Protein 5KVN (pdb70)

Sequence (26 aa):
NDKCKELKKRYPNCEVRCDPRYEVHCNDKCKELKKRYPNCEVRCDPRYEVHCNDKCKELKKRYPNCEVRCDPRYEVHCNDKCKELKKRYPNCEVRCDPRYEVHCNDKCKELKKRYPNCEVRCDPRYEVHCNDKCKELKKRYPNCEVRCDPRYEVHCNDKCKELKKRYPNCEVRCDPRYEVHCNDKCKELKKRYPNCEVRCDPRYEVHCNDKCKELKKRYPNCEVRCDPRYEVHCNDKCKELKKRYPNCEVRCDPRYEVHCNDKCKELKKRYPNCEVRCDPRYEVHCNDKCKELKKRYPNCEVRCDPRYEVHCNDKCKELKKRYPNCEVRCDPRYEVHCNDKCKELKKRYPNCEVRCDPRYEVHCNDKCKELKKRYPNCEVRCDPRYEVHCNDKCKELKKRYPNCEVRCDPRYEVHCNDKCKELKKRYPNCEVRCDPRYEVHCNDKCKELKKRYPNCEVRCDPRYEVHCNDKCKELKKRYPNCEVRCDPRYEVHCNDKCKELKKRYPNCEVRCDPRYEVHC

Nearest PDB structures (foldseek):
  3k0l-assembly1_B  TM=4.233E-01  e=7.824E+00  Acinetobacter baylyi ADP1
  6wb0-assembly1_A  TM=4.629E-01  e=8.218E+00  Human immunodeficiency virus 1
  3k0l-assembly1_B  TM=4.165E-01  e=9.761E+00  Acinetobacter baylyi ADP1
  6e5i-assembly1_A  TM=7.800E-01  e=1.773E-02  synthetic construct
  6e5h-assembly1_A  TM=9.120E-01  e=5.608E-03  synthetic construct

Secondary structure (DSSP, 8-state):
-THHHHHHHHSTTSEEEE---EEEE-

Foldseek 3Di:
DDCVVVVCVVCVVWDWDDPVDTDTGD

Structure (mmCIF, N/CA/C/O backbone):
data_5KVN
#
_entry.id   5KVN
#
loop_
_atom_site.group_PDB
_atom_site.id
_atom_site.type_symbol
_atom_site.label_atom_id
_atom_site.label_alt_id
_atom_site.label_comp_id
_atom_site.label_asym_id
_atom_site.label_entity_id
_atom_site.label_seq_id
_atom_site.pdbx_PDB_ins_code
_atom_site.Cartn_x
_atom_site.Cartn_y
_atom_site.Cartn_z
_atom_site.occupancy
_atom_site.B_iso_or_equiv
_atom_site.auth_seq_id
_atom_site.auth_comp_id
_atom_site.auth_asym_id
_atom_site.auth_atom_id
_atom_site.pdbx_PDB_model_num
ATOM 1 N N . ASN A 1 1 ? -1.286 9.909 2.457 1.00 0.00 1 ASN A N 1
ATOM 2 C CA . ASN A 1 1 ? -1.963 9.940 1.173 1.00 0.00 1 ASN A CA 1
ATOM 3 C C . ASN A 1 1 ? -2.938 8.788 1.118 1.00 0.00 1 ASN A C 1
ATOM 4 O O . ASN A 1 1 ? -2.792 7.812 1.863 1.00 0.00 1 ASN A O 1
ATOM 17 N N . ASP A 1 2 ? -3.903 8.861 0.218 1.00 0.00 2 ASP A N 1
ATOM 18 C CA . ASP A 1 2 ? -4.934 7.813 0.074 1.00 0.00 2 ASP A CA 1
ATOM 19 C C . ASP A 1 2 ? -4.411 6.609 -0.710 1.00 0.00 2 ASP A C 1
ATOM 20 O O . ASP A 1 2 ? -5.108 5.613 -0.903 1.00 0.00 2 ASP A O 1
ATOM 29 N N . LYS A 1 3 ? -3.157 6.690 -1.097 1.00 0.00 3 LYS A N 1
ATOM 30 C CA . LYS A 1 3 ? -2.512 5.643 -1.875 1.00 0.00 3 LYS A CA 1
ATOM 31 C C . LYS A 1 3 ? -2.367 4.334 -1.107 1.00 0.00 3 LYS A C 1
ATOM 32 O O . LYS A 1 3 ? -2.380 3.288 -1.711 1.00 0.00 3 LYS A O 1
ATOM 51 N N . CYS A 1 4 ? -2.244 4.389 0.211 1.00 0.00 4 CYS A N 1
ATOM 52 C CA . CYS A 1 4 ? -2.054 3.157 0.997 1.00 0.00 4 CYS A CA 1
ATOM 53 C C . CYS A 1 4 ? -3.284 2.246 0.862 1.00 0.00 4 CYS A C 1
ATOM 54 O O . CYS A 1 4 ? -3.167 1.023 0.588 1.00 0.00 4 CYS A O 1
ATOM 61 N N . LYS A 1 5 ? -4.457 2.849 0.966 1.00 0.00 5 LYS A N 1
ATOM 62 C CA . LYS A 1 5 ? -5.702 2.114 0.879 1.00 0.00 5 LYS A CA 1
ATOM 63 C C . LYS A 1 5 ? -6.012 1.696 -0.547 1.00 0.00 5 LYS A C 1
ATOM 64 O O . LYS A 1 5 ? -6.746 0.737 -0.777 1.00 0.00 5 LYS A O 1
ATOM 83 N N . GLU A 1 6 ? -5.448 2.399 -1.497 1.00 0.00 6 GLU A N 1
ATOM 84 C CA . GLU A 1 6 ? -5.566 2.010 -2.875 1.00 0.00 6 GLU A CA 1
ATOM 85 C C . GLU A 1 6 ? -4.620 0.862 -3.192 1.00 0.00 6 GLU A C 1
ATOM 86 O O . GLU A 1 6 ? -5.053 -0.198 -3.620 1.00 0.00 6 GLU A O 1
ATOM 98 N N . LEU A 1 7 ? -3.341 1.057 -2.913 1.00 0.00 7 LEU A N 1
ATOM 99 C CA . LEU A 1 7 ? -2.296 0.092 -3.259 1.00 0.00 7 LEU A CA 1
ATOM 100 C C . LEU A 1 7 ? -2.506 -1.262 -2.602 1.00 0.00 7 LEU A C 1
ATOM 101 O O . LEU A 1 7 ? -2.355 -2.275 -3.257 1.00 0.00 7 LEU A O 1
ATOM 117 N N . LYS A 1 8 ? -2.903 -1.292 -1.332 1.00 0.00 8 LYS A N 1
ATOM 118 C CA . LYS A 1 8 ? -3.067 -2.585 -0.641 1.00 0.00 8 LYS A CA 1
ATOM 119 C C . LYS A 1 8 ? -4.324 -3.332 -1.147 1.00 0.00 8 LYS A C 1
ATOM 120 O O . LYS A 1 8 ? -4.516 -4.519 -0.894 1.00 0.00 8 LYS A O 1
ATOM 139 N N . LYS A 1 9 ? -5.161 -2.623 -1.851 1.00 0.00 9 LYS A N 1
ATOM 140 C CA . LYS A 1 9 ? -6.358 -3.185 -2.434 1.00 0.00 9 LYS A CA 1
ATOM 141 C C . LYS A 1 9 ? -6.047 -3.647 -3.866 1.00 0.00 9 LYS A C 1
ATOM 142 O O . LYS A 1 9 ? -6.593 -4.630 -4.361 1.00 0.00 9 LYS A O 1
ATOM 161 N N . ARG A 1 10 ? -5.145 -2.929 -4.505 1.00 0.00 10 ARG A N 1
ATOM 162 C CA . ARG A 1 10 ? -4.683 -3.247 -5.853 1.00 0.00 10 ARG A CA 1
ATOM 163 C C . ARG A 1 10 ? -3.767 -4.455 -5.803 1.00 0.00 10 ARG A C 1
ATOM 164 O O . ARG A 1 10 ? -3.793 -5.323 -6.687 1.00 0.00 10 ARG A O 1
ATOM 185 N N . TYR A 1 11 ? -2.967 -4.502 -4.770 1.00 0.00 11 TYR A N 1
ATOM 186 C CA . TYR A 1 11 ? -2.067 -5.599 -4.520 1.00 0.00 11 TYR A CA 1
ATOM 187 C C . TYR A 1 11 ? -2.473 -6.222 -3.176 1.00 0.00 11 TYR A C 1
ATOM 188 O O . TYR A 1 11 ? -1.830 -5.977 -2.150 1.00 0.00 11 TYR A O 1
ATOM 206 N N . PRO A 1 12 ? -3.569 -7.007 -3.150 1.00 0.00 12 PRO A N 1
ATOM 207 C CA . PRO A 1 12 ? -4.152 -7.502 -1.902 1.00 0.00 12 PRO A CA 1
ATOM 208 C C . PRO A 1 12 ? -3.355 -8.614 -1.221 1.00 0.00 12 PRO A C 1
ATOM 209 O O . PRO A 1 12 ? -3.565 -8.907 -0.044 1.00 0.00 12 PRO A O 1
ATOM 220 N N . ASN A 1 13 ? -2.468 -9.250 -1.941 1.00 0.00 13 ASN A N 1
ATOM 221 C CA . ASN A 1 13 ? -1.659 -10.304 -1.340 1.00 0.00 13 ASN A CA 1
ATOM 222 C C . ASN A 1 13 ? -0.249 -9.820 -1.143 1.00 0.00 13 ASN A C 1
ATOM 223 O O . ASN A 1 13 ? 0.621 -10.546 -0.650 1.00 0.00 13 ASN A O 1
ATOM 234 N N . CYS A 1 14 ? -0.029 -8.589 -1.497 1.00 0.00 14 CYS A N 1
ATOM 235 C CA . CYS A 1 14 ? 1.266 -7.982 -1.383 1.00 0.00 14 CYS A CA 1
ATOM 236 C C . CYS A 1 14 ? 1.358 -7.195 -0.098 1.00 0.00 14 CYS A C 1
ATOM 237 O O . CYS A 1 14 ? 0.341 -6.926 0.555 1.00 0.00 14 CYS A O 1
ATOM 244 N N . GLU A 1 15 ? 2.552 -6.828 0.264 1.00 0.00 15 GLU A N 1
ATOM 245 C CA . GLU A 1 15 ? 2.766 -6.056 1.447 1.00 0.00 15 GLU A CA 1
ATOM 246 C C . GLU A 1 15 ? 3.126 -4.649 1.072 1.00 0.00 15 GLU A C 1
ATOM 247 O O . GLU A 1 15 ? 4.222 -4.391 0.561 1.00 0.00 15 GLU A O 1
ATOM 259 N N . VAL A 1 16 ? 2.202 -3.757 1.264 1.00 0.00 16 VAL A N 1
ATOM 260 C CA . VAL A 1 16 ? 2.435 -2.368 0.999 1.00 0.00 16 VAL A CA 1
ATOM 261 C C . VAL A 1 16 ? 2.893 -1.719 2.285 1.00 0.00 16 VAL A C 1
ATOM 262 O O . VAL A 1 16 ? 2.113 -1.587 3.237 1.00 0.00 16 VAL A O 1
ATOM 275 N N . ARG A 1 17 ? 4.150 -1.395 2.349 1.00 0.00 17 ARG A N 1
ATOM 276 C CA . ARG A 1 17 ? 4.680 -0.721 3.495 1.00 0.00 17 ARG A CA 1
ATOM 277 C C . ARG A 1 17 ? 4.375 0.743 3.372 1.00 0.00 17 ARG A C 1
ATOM 278 O O . ARG A 1 17 ? 4.919 1.432 2.499 1.00 0.00 17 ARG A O 1
ATOM 299 N N . CYS A 1 18 ? 3.461 1.188 4.180 1.00 0.00 18 CYS A N 1
ATOM 300 C CA . CYS A 1 18 ? 3.028 2.553 4.173 1.00 0.00 18 CYS A CA 1
ATOM 301 C C . CYS A 1 18 ? 3.718 3.317 5.281 1.00 0.00 18 CYS A C 1
ATOM 302 O O . CYS A 1 18 ? 3.508 3.039 6.467 1.00 0.00 18 CYS A O 1
ATOM 309 N N . ASP A 1 19 ? 4.558 4.230 4.903 1.00 0.00 19 ASP A N 1
ATOM 310 C CA . ASP A 1 19 ? 5.247 5.088 5.839 1.00 0.00 19 ASP A CA 1
ATOM 311 C C . ASP A 1 19 ? 5.040 6.528 5.426 1.00 0.00 19 ASP A C 1
ATOM 312 O O . ASP A 1 19 ? 5.763 7.042 4.587 1.00 0.00 19 ASP A O 1
ATOM 335 N N . PRO A 1 21 ? 3.943 9.339 3.273 1.00 0.00 21 PRO A N 1
ATOM 336 C CA . PRO A 1 21 ? 3.706 9.364 1.850 1.00 0.00 21 PRO A CA 1
ATOM 337 C C . PRO A 1 21 ? 4.573 8.323 1.119 1.00 0.00 21 PRO A C 1
ATOM 338 O O . PRO A 1 21 ? 4.565 8.250 -0.117 1.00 0.00 21 PRO A O 1
ATOM 349 N N . ARG A 1 22 ? 5.320 7.535 1.880 1.00 0.00 22 ARG A N 1
ATOM 350 C CA . ARG A 1 22 ? 6.187 6.512 1.308 1.00 0.00 22 ARG A CA 1
ATOM 351 C C . ARG A 1 22 ? 5.449 5.194 1.235 1.00 0.00 22 ARG A C 1
ATOM 352 O O . ARG A 1 22 ? 5.016 4.663 2.257 1.00 0.00 22 ARG A O 1
ATOM 373 N N . TYR A 1 23 ? 5.294 4.677 0.041 1.00 0.00 23 TYR A N 1
ATOM 374 C CA . TYR A 1 23 ? 4.582 3.439 -0.157 1.00 0.00 23 TYR A CA 1
ATOM 375 C C . TYR A 1 23 ? 5.432 2.496 -0.962 1.00 0.00 23 TYR A C 1
ATOM 376 O O . TYR A 1 23 ? 5.691 2.727 -2.144 1.00 0.00 23 TYR A O 1
ATOM 394 N N . GLU A 1 24 ? 5.899 1.472 -0.318 1.00 0.00 24 GLU A N 1
ATOM 395 C CA . GLU A 1 24 ? 6.740 0.489 -0.955 1.00 0.00 24 GLU A CA 1
ATOM 396 C C . GLU A 1 24 ? 6.030 -0.857 -0.936 1.00 0.00 24 GLU A C 1
ATOM 397 O O . GLU A 1 24 ? 5.825 -1.445 0.133 1.00 0.00 24 GLU A O 1
ATOM 409 N N . VAL A 1 25 ? 5.623 -1.326 -2.088 1.00 0.00 25 VAL A N 1
ATOM 410 C CA . VAL A 1 25 ? 4.887 -2.571 -2.172 1.00 0.00 25 VAL A CA 1
ATOM 411 C C . VAL A 1 25 ? 5.796 -3.748 -2.533 1.00 0.00 25 VAL A C 1
ATOM 412 O O . VAL A 1 25 ? 6.617 -3.665 -3.452 1.00 0.00 25 VAL A O 1
ATOM 425 N N . HIS A 1 26 ? 5.694 -4.803 -1.765 1.00 0.00 26 HIS A N 1
ATOM 426 C CA . HIS A 1 26 ? 6.426 -6.025 -2.019 1.00 0.00 26 HIS A CA 1
ATOM 427 C C . HIS A 1 26 ? 5.471 -7.088 -2.503 1.00 0.00 26 HIS A C 1
ATOM 428 O O . HIS A 1 26 ? 4.491 -7.402 -1.814 1.00 0.00 26 HIS A O 1
ATOM 442 N N . CYS A 1 27 ? 5.734 -7.618 -3.662 1.00 0.00 27 CYS A N 1
ATOM 443 C CA . CYS A 1 27 ? 4.910 -8.648 -4.252 1.00 0.00 27 CYS A CA 1
ATOM 444 C C . CYS A 1 27 ? 5.747 -9.864 -4.574 1.00 0.00 27 CYS A C 1
ATOM 445 O O . CYS A 1 27 ? 6.519 -9.834 -5.552 1.00 0.00 27 CYS A O 1
ATOM 453 N N . ASN A 1 1 ? -7.499 10.566 -2.324 1.00 0.00 1 ASN A N 2
ATOM 454 C CA . ASN A 1 1 ? -7.564 10.759 -0.868 1.00 0.00 1 ASN A CA 2
ATOM 455 C C . ASN A 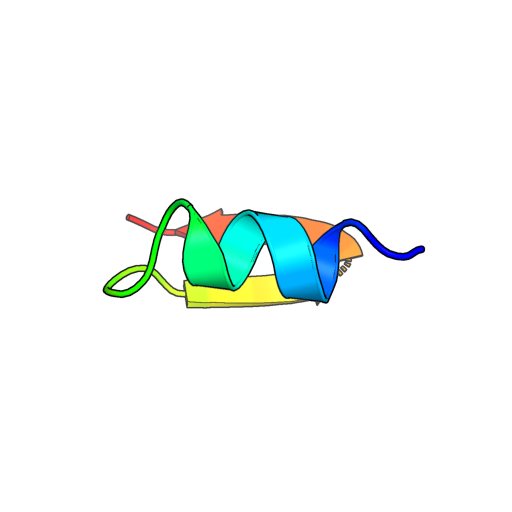1 1 ? -6.403 10.088 -0.162 1.00 0.00 1 ASN A C 2
ATOM 456 O O . ASN A 1 1 ? -5.593 10.751 0.487 1.00 0.00 1 ASN A O 2
ATOM 469 N N . ASP A 1 2 ? -6.301 8.785 -0.297 1.00 0.00 2 ASP A N 2
ATOM 470 C CA . ASP A 1 2 ? -5.281 8.035 0.400 1.00 0.00 2 ASP A CA 2
ATOM 471 C C . ASP A 1 2 ? -4.538 7.178 -0.607 1.00 0.00 2 ASP A C 2
ATOM 472 O O . ASP A 1 2 ? -5.142 6.622 -1.530 1.00 0.00 2 ASP A O 2
ATOM 481 N N . LYS A 1 3 ? -3.247 7.107 -0.463 1.00 0.00 3 LYS A N 2
ATOM 482 C CA . LYS A 1 3 ? -2.412 6.344 -1.370 1.00 0.0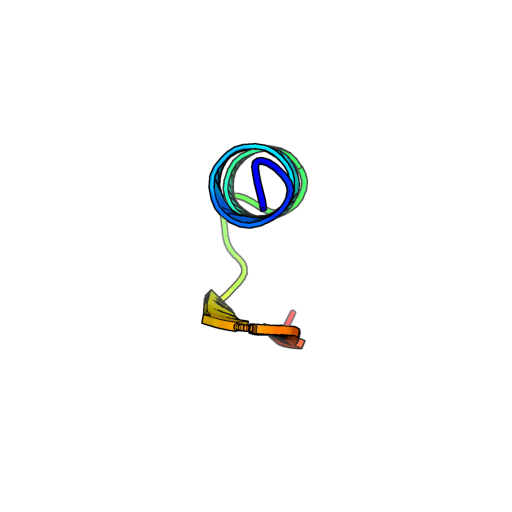0 3 LYS A CA 2
ATOM 483 C C . LYS A 1 3 ? -2.198 4.939 -0.837 1.00 0.00 3 LYS A C 2
ATOM 484 O O . LYS A 1 3 ? -2.135 3.980 -1.600 1.00 0.00 3 LYS A O 2
ATOM 503 N N . CYS A 1 4 ? -2.171 4.817 0.467 1.00 0.00 4 CYS A N 2
ATOM 504 C CA . CYS A 1 4 ? -1.891 3.560 1.116 1.00 0.00 4 CYS A CA 2
ATOM 505 C C . CYS A 1 4 ? -3.058 2.613 0.950 1.00 0.00 4 CYS A C 2
ATOM 506 O O . CYS A 1 4 ? -2.879 1.479 0.538 1.00 0.00 4 CYS A O 2
ATOM 513 N N . LYS A 1 5 ? -4.264 3.098 1.219 1.00 0.00 5 LYS A N 2
ATOM 514 C CA . LYS A 1 5 ? -5.469 2.282 1.109 1.00 0.00 5 LYS A CA 2
ATOM 515 C C . LYS A 1 5 ? -5.713 1.853 -0.318 1.00 0.00 5 LYS A C 2
ATOM 516 O O . LYS A 1 5 ? -6.235 0.758 -0.563 1.00 0.00 5 LYS A O 2
ATOM 535 N N . GLU A 1 6 ? -5.294 2.685 -1.254 1.00 0.00 6 GLU A N 2
ATOM 536 C CA . GLU A 1 6 ? -5.427 2.369 -2.640 1.00 0.00 6 GLU A CA 2
ATOM 537 C C . GLU A 1 6 ? -4.477 1.237 -2.982 1.00 0.00 6 GLU A C 2
ATOM 538 O O . GLU A 1 6 ? -4.887 0.213 -3.510 1.00 0.00 6 GLU A O 2
ATOM 550 N N . LEU A 1 7 ? -3.209 1.409 -2.631 1.00 0.00 7 LEU A N 2
ATOM 551 C CA . LEU A 1 7 ? -2.189 0.401 -2.910 1.00 0.00 7 LEU A CA 2
ATOM 552 C C . LEU A 1 7 ? -2.491 -0.895 -2.170 1.00 0.00 7 LEU A C 2
ATOM 553 O O . LEU A 1 7 ? -2.259 -1.976 -2.686 1.00 0.00 7 LEU A O 2
ATOM 569 N N . LYS A 1 8 ? -3.054 -0.764 -0.986 1.00 0.00 8 LYS A N 2
ATOM 570 C CA . LYS A 1 8 ? -3.418 -1.894 -0.141 1.00 0.00 8 LYS A CA 2
ATOM 571 C C . LYS A 1 8 ? -4.525 -2.710 -0.815 1.00 0.00 8 LYS A C 2
ATOM 572 O O . LYS A 1 8 ? -4.618 -3.929 -0.638 1.00 0.00 8 LYS A O 2
ATOM 591 N N . LYS A 1 9 ? -5.375 -2.025 -1.569 1.00 0.00 9 LYS A N 2
ATOM 592 C CA . LYS A 1 9 ? -6.466 -2.668 -2.282 1.00 0.00 9 LYS A CA 2
ATOM 593 C C . LYS A 1 9 ? -5.962 -3.232 -3.599 1.00 0.00 9 LYS A C 2
ATOM 594 O O . LYS A 1 9 ? -6.318 -4.348 -3.994 1.00 0.00 9 LYS A O 2
ATOM 613 N N . ARG A 1 10 ? -5.141 -2.443 -4.267 1.00 0.00 10 ARG A N 2
ATOM 614 C CA . ARG A 1 10 ? -4.527 -2.810 -5.533 1.00 0.00 10 ARG A CA 2
ATOM 615 C C . ARG A 1 10 ? -3.660 -4.045 -5.400 1.00 0.00 10 ARG A C 2
ATOM 616 O O . ARG A 1 10 ? -3.641 -4.900 -6.285 1.00 0.00 10 ARG A O 2
ATOM 637 N N . TYR A 1 11 ? -2.950 -4.143 -4.302 1.00 0.00 11 TYR A N 2
ATOM 638 C CA . TYR A 1 11 ? -2.044 -5.246 -4.089 1.00 0.00 11 TYR A CA 2
ATOM 639 C C . TYR A 1 11 ? -2.394 -5.998 -2.787 1.00 0.00 11 TYR A C 2
ATOM 640 O O . TYR A 1 11 ? -1.850 -5.695 -1.726 1.00 0.00 11 TYR A O 2
ATOM 658 N N . PRO A 1 12 ? -3.364 -6.936 -2.830 1.00 0.00 12 PRO A N 2
ATOM 659 C CA . PRO A 1 12 ? -3.756 -7.721 -1.661 1.00 0.00 12 PRO A CA 2
ATOM 660 C C . PRO A 1 12 ? -2.825 -8.918 -1.417 1.00 0.00 12 PRO A C 2
ATOM 661 O O . PRO A 1 12 ? -2.647 -9.375 -0.274 1.00 0.00 12 PRO A O 2
ATOM 672 N N . ASN A 1 13 ? -2.200 -9.387 -2.483 1.00 0.00 13 ASN A N 2
ATOM 673 C CA . ASN A 1 13 ? -1.348 -10.582 -2.438 1.00 0.00 13 ASN A CA 2
ATOM 674 C C . ASN A 1 13 ? 0.092 -10.189 -2.237 1.00 0.00 13 ASN A C 2
ATOM 675 O O . ASN A 1 13 ? 1.007 -11.013 -2.323 1.00 0.00 13 ASN A O 2
ATOM 686 N N . CYS A 1 14 ? 0.287 -8.945 -1.970 1.00 0.00 14 CYS A N 2
ATOM 687 C CA . CYS A 1 14 ? 1.584 -8.398 -1.765 1.00 0.00 14 CYS A CA 2
ATOM 688 C C . CYS A 1 14 ? 1.511 -7.530 -0.533 1.00 0.00 14 CYS A C 2
ATOM 689 O O . CYS A 1 14 ? 0.406 -7.227 -0.055 1.00 0.00 14 CYS A O 2
ATOM 696 N N . GLU A 1 15 ? 2.630 -7.143 0.001 1.00 0.00 15 GLU A N 2
ATOM 697 C CA . GLU A 1 15 ? 2.622 -6.281 1.138 1.00 0.00 15 GLU A CA 2
ATOM 698 C C . GLU A 1 15 ? 3.123 -4.919 0.758 1.00 0.00 15 GLU A C 2
ATOM 699 O O . GLU A 1 15 ? 4.267 -4.766 0.317 1.00 0.00 15 GLU A O 2
ATOM 711 N N . VAL A 1 16 ? 2.273 -3.950 0.887 1.00 0.00 16 VAL A N 2
ATOM 712 C CA . VAL A 1 16 ? 2.657 -2.599 0.663 1.00 0.00 16 VAL A CA 2
ATOM 713 C C . VAL A 1 16 ? 2.953 -1.948 1.995 1.00 0.00 16 VAL A C 2
ATOM 714 O O . VAL A 1 16 ? 2.106 -1.900 2.896 1.00 0.00 16 VAL A O 2
ATOM 727 N N . ARG A 1 17 ? 4.162 -1.531 2.136 1.00 0.00 17 ARG A N 2
ATOM 728 C CA . ARG A 1 17 ? 4.617 -0.928 3.340 1.00 0.00 17 ARG A CA 2
ATOM 729 C C . ARG A 1 17 ? 4.352 0.536 3.249 1.00 0.00 17 ARG A C 2
ATOM 730 O O . ARG A 1 17 ? 4.875 1.207 2.344 1.00 0.00 17 ARG A O 2
ATOM 751 N N . CYS A 1 18 ? 3.521 1.016 4.121 1.00 0.00 18 CYS A N 2
ATOM 752 C CA . CYS A 1 18 ? 3.197 2.405 4.170 1.00 0.00 18 CYS A CA 2
ATOM 753 C C . CYS A 1 18 ? 3.883 3.024 5.366 1.00 0.00 18 CYS A C 2
ATOM 754 O O . CYS A 1 18 ? 3.529 2.737 6.515 1.00 0.00 18 CYS A O 2
ATOM 761 N N . ASP A 1 19 ? 4.869 3.829 5.114 1.00 0.00 19 ASP A N 2
ATOM 762 C CA . ASP A 1 19 ? 5.578 4.535 6.156 1.00 0.00 19 ASP A CA 2
ATOM 763 C C . ASP A 1 19 ? 5.742 5.965 5.742 1.00 0.00 19 ASP A C 2
ATOM 764 O O . ASP A 1 19 ? 6.508 6.267 4.830 1.00 0.00 19 ASP A O 2
ATOM 787 N N . PRO A 1 21 ? 5.367 9.166 3.777 1.00 0.00 21 PRO A N 2
ATOM 788 C CA . PRO A 1 21 ? 5.073 9.358 2.375 1.00 0.00 21 PRO A CA 2
ATOM 789 C C . PRO A 1 21 ? 5.648 8.219 1.527 1.00 0.00 21 PRO A C 2
ATOM 790 O O . PRO A 1 21 ? 5.584 8.252 0.285 1.00 0.00 21 PRO A O 2
ATOM 801 N N . ARG A 1 22 ? 6.208 7.217 2.184 1.00 0.00 22 ARG A N 2
ATOM 802 C CA . ARG A 1 22 ? 6.818 6.118 1.475 1.00 0.00 22 ARG A CA 2
ATOM 803 C C . ARG A 1 22 ? 5.900 4.916 1.440 1.00 0.00 22 ARG A C 2
ATOM 804 O O . ARG A 1 22 ? 5.343 4.517 2.462 1.00 0.00 22 ARG A O 2
ATOM 825 N N . TYR A 1 23 ? 5.720 4.368 0.263 1.00 0.00 23 TYR A N 2
ATOM 826 C CA . TYR A 1 23 ? 4.921 3.192 0.083 1.00 0.00 23 TYR A CA 2
ATOM 827 C C . TYR A 1 23 ? 5.660 2.266 -0.861 1.00 0.00 23 TYR A C 2
ATOM 828 O O . TYR A 1 23 ? 5.914 2.641 -2.014 1.00 0.00 23 TYR A O 2
ATOM 846 N N . GLU A 1 24 ? 6.055 1.107 -0.397 1.00 0.00 24 GLU A N 2
ATOM 847 C CA . GLU A 1 24 ? 6.646 0.135 -1.311 1.00 0.00 24 GLU A CA 2
ATOM 848 C C . GLU A 1 24 ? 5.951 -1.200 -1.203 1.00 0.00 24 GLU A C 2
ATOM 849 O O . GLU A 1 24 ? 5.712 -1.693 -0.104 1.00 0.00 24 GLU A O 2
ATOM 861 N N . VAL A 1 25 ? 5.599 -1.770 -2.326 1.00 0.00 25 VAL A N 2
ATOM 862 C CA . VAL A 1 25 ? 4.894 -3.018 -2.331 1.00 0.00 25 VAL A CA 2
ATOM 863 C C . VAL A 1 25 ? 5.807 -4.177 -2.729 1.00 0.00 25 VAL A C 2
ATOM 864 O O . VAL A 1 25 ? 6.448 -4.166 -3.788 1.00 0.00 25 VAL A O 2
ATOM 877 N N . HIS A 1 26 ? 5.900 -5.139 -1.856 1.00 0.00 26 HIS A N 2
ATOM 878 C CA . HIS A 1 26 ? 6.707 -6.316 -2.067 1.00 0.00 26 HIS A CA 2
ATOM 879 C C . HIS A 1 26 ? 5.785 -7.505 -2.270 1.00 0.00 26 HIS A C 2
ATOM 880 O O . HIS A 1 26 ? 4.903 -7.759 -1.441 1.00 0.00 26 HIS A O 2
ATOM 894 N N . CYS A 1 27 ? 5.949 -8.195 -3.361 1.00 0.00 27 CYS A N 2
ATOM 895 C CA . CYS A 1 27 ? 5.118 -9.340 -3.668 1.00 0.00 27 CYS A CA 2
ATOM 896 C C . CYS A 1 27 ? 5.867 -10.635 -3.398 1.00 0.00 27 CYS A C 2
ATOM 897 O O . CYS A 1 27 ? 6.421 -11.229 -4.346 1.00 0.00 27 CYS A O 2
ATOM 905 N N . ASN A 1 1 ? -1.497 9.860 1.517 1.00 0.00 1 ASN A N 3
ATOM 906 C CA . ASN A 1 1 ? -1.991 9.245 2.758 1.00 0.00 1 ASN A CA 3
ATOM 907 C C . ASN A 1 1 ? -2.829 8.011 2.459 1.00 0.00 1 ASN A C 3
ATOM 908 O O . ASN A 1 1 ? -2.374 6.882 2.635 1.00 0.00 1 ASN A O 3
ATOM 921 N N . ASP A 1 2 ? -4.026 8.220 1.913 1.00 0.00 2 ASP A N 3
ATOM 922 C CA . ASP A 1 2 ? -4.981 7.120 1.639 1.00 0.00 2 ASP A CA 3
ATOM 923 C C . ASP A 1 2 ? -4.568 6.247 0.479 1.00 0.00 2 ASP A C 3
ATOM 924 O O . ASP A 1 2 ? -5.183 5.217 0.222 1.00 0.00 2 ASP A O 3
ATOM 933 N N . LYS A 1 3 ? -3.509 6.631 -0.185 1.00 0.00 3 LYS A N 3
ATOM 934 C CA . LYS A 1 3 ? -2.970 5.865 -1.311 1.00 0.00 3 LYS A CA 3
ATOM 935 C C . LYS A 1 3 ? -2.534 4.489 -0.865 1.00 0.00 3 LYS A C 3
ATOM 936 O O . LYS A 1 3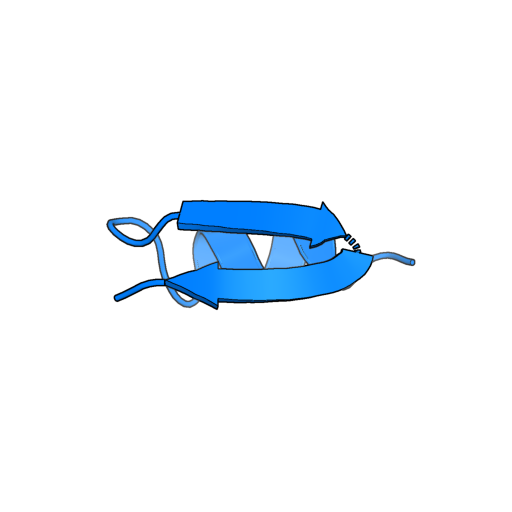 ? -2.583 3.542 -1.633 1.00 0.00 3 LYS A O 3
ATOM 955 N N . CYS A 1 4 ? -2.160 4.383 0.395 1.00 0.00 4 CYS A N 3
ATOM 956 C CA . CYS A 1 4 ? -1.754 3.121 0.986 1.00 0.00 4 CYS A CA 3
ATOM 957 C C . CYS A 1 4 ? -2.905 2.116 0.906 1.00 0.00 4 CYS A C 3
ATOM 958 O O . CYS A 1 4 ? -2.715 0.923 0.633 1.00 0.00 4 CYS A O 3
ATOM 965 N N . LYS A 1 5 ? -4.106 2.630 1.069 1.00 0.00 5 LYS A N 3
ATOM 966 C CA . LYS A 1 5 ? -5.299 1.826 1.102 1.00 0.00 5 LYS A CA 3
ATOM 967 C C . LYS A 1 5 ? -5.714 1.479 -0.321 1.00 0.00 5 LYS A C 3
ATOM 968 O O . LYS A 1 5 ? -6.333 0.446 -0.566 1.00 0.00 5 LYS A O 3
ATOM 987 N N . GLU A 1 6 ? -5.367 2.354 -1.256 1.00 0.00 6 GLU A N 3
ATOM 988 C CA . GLU A 1 6 ? -5.623 2.103 -2.662 1.00 0.00 6 GLU A CA 3
ATOM 989 C C . GLU A 1 6 ? -4.697 1.001 -3.131 1.00 0.00 6 GLU A C 3
ATOM 990 O O . GLU A 1 6 ? -5.130 -0.019 -3.660 1.00 0.00 6 GLU A O 3
ATOM 1002 N N . LEU A 1 7 ? -3.416 1.199 -2.871 1.00 0.00 7 LEU A N 3
ATOM 1003 C CA . LEU A 1 7 ? -2.374 0.291 -3.311 1.00 0.00 7 LEU A CA 3
ATOM 1004 C C . LEU A 1 7 ? -2.505 -1.087 -2.679 1.00 0.00 7 LEU A C 3
ATOM 1005 O O . LEU A 1 7 ? -2.210 -2.083 -3.325 1.00 0.00 7 LEU A O 3
ATOM 1021 N N . LYS A 1 8 ? -2.960 -1.152 -1.430 1.00 0.00 8 LYS A N 3
ATOM 1022 C CA . LYS A 1 8 ? -3.137 -2.445 -0.765 1.00 0.00 8 LYS A CA 3
ATOM 1023 C C . LYS A 1 8 ? -4.203 -3.287 -1.477 1.00 0.00 8 LYS A C 3
ATOM 1024 O O . LYS A 1 8 ? -4.113 -4.510 -1.518 1.00 0.00 8 LYS A O 3
ATOM 1043 N N . LYS A 1 9 ? -5.194 -2.622 -2.038 1.00 0.00 9 LYS A N 3
ATOM 1044 C CA . LYS A 1 9 ? -6.244 -3.303 -2.762 1.00 0.00 9 LYS A CA 3
ATOM 1045 C C . LYS A 1 9 ? -5.774 -3.629 -4.173 1.00 0.00 9 LYS A C 3
ATOM 1046 O O . LYS A 1 9 ? -6.116 -4.677 -4.722 1.00 0.00 9 LYS A O 3
ATOM 1065 N N . ARG A 1 10 ? -4.988 -2.723 -4.754 1.00 0.00 10 ARG A N 3
ATOM 1066 C CA . ARG A 1 10 ? -4.452 -2.913 -6.101 1.00 0.00 10 ARG A CA 3
ATOM 1067 C C . ARG A 1 10 ? -3.497 -4.093 -6.130 1.00 0.00 10 ARG A C 3
ATOM 1068 O O . ARG A 1 10 ? -3.418 -4.818 -7.124 1.00 0.00 10 ARG A O 3
ATOM 1089 N N . TYR A 1 11 ? -2.771 -4.270 -5.051 1.00 0.00 11 TYR A N 3
ATOM 1090 C CA . TYR A 1 11 ? -1.870 -5.395 -4.886 1.00 0.00 11 TYR A CA 3
ATOM 1091 C C . TYR A 1 11 ? -2.372 -6.217 -3.694 1.00 0.00 11 TYR A C 3
ATOM 1092 O O . TYR A 1 11 ? -1.800 -6.152 -2.598 1.00 0.00 11 TYR A O 3
ATOM 1110 N N . PRO A 1 12 ? -3.469 -6.991 -3.880 1.00 0.00 12 PRO A N 3
ATOM 1111 C CA . PRO A 1 12 ? -4.159 -7.666 -2.780 1.00 0.00 12 PRO A CA 3
ATOM 1112 C C . PRO A 1 12 ? -3.323 -8.726 -2.075 1.00 0.00 12 PRO A C 3
ATOM 1113 O O . PRO A 1 12 ? -3.465 -8.936 -0.872 1.00 0.00 12 PRO A O 3
ATOM 1124 N N . ASN A 1 13 ? -2.427 -9.361 -2.798 1.00 0.00 13 ASN A N 3
ATOM 1125 C CA . ASN A 1 13 ? -1.626 -10.441 -2.222 1.00 0.00 13 ASN A CA 3
ATOM 1126 C C . ASN A 1 13 ? -0.268 -9.935 -1.814 1.00 0.00 13 ASN A C 3
ATOM 1127 O O . ASN A 1 13 ? 0.625 -10.709 -1.448 1.00 0.00 13 ASN A O 3
ATOM 1138 N N . CYS A 1 14 ? -0.113 -8.650 -1.851 1.00 0.00 14 CYS A N 3
ATOM 1139 C CA . CYS A 1 14 ? 1.125 -8.041 -1.505 1.00 0.00 14 CYS A CA 3
ATOM 1140 C C . CYS A 1 14 ? 0.905 -7.075 -0.361 1.00 0.00 14 CYS A C 3
ATOM 1141 O O . CYS A 1 14 ? -0.244 -6.731 -0.032 1.00 0.00 14 CYS A O 3
ATOM 1148 N N . GLU A 1 15 ? 1.974 -6.657 0.238 1.00 0.00 15 GLU A N 3
ATOM 1149 C CA . GLU A 1 15 ? 1.948 -5.702 1.307 1.00 0.00 15 GLU A CA 3
ATOM 1150 C C . GLU A 1 15 ? 2.464 -4.402 0.812 1.00 0.00 15 GLU A C 3
ATOM 1151 O O . GLU A 1 15 ? 3.432 -4.362 0.069 1.00 0.00 15 GLU A O 3
ATOM 1163 N N . VAL A 1 16 ? 1.821 -3.356 1.178 1.00 0.00 16 VAL A N 3
ATOM 1164 C CA . VAL A 1 16 ? 2.287 -2.062 0.849 1.00 0.00 16 VAL A CA 3
ATOM 1165 C C . VAL A 1 16 ? 2.745 -1.421 2.131 1.00 0.00 16 VAL A C 3
ATOM 1166 O O . VAL A 1 16 ? 1.935 -1.136 3.016 1.00 0.00 16 VAL A O 3
ATOM 1179 N N . ARG A 1 17 ? 4.036 -1.301 2.268 1.00 0.00 17 ARG A N 3
ATOM 1180 C CA . ARG A 1 17 ? 4.622 -0.687 3.422 1.00 0.00 17 ARG A CA 3
ATOM 1181 C C . ARG A 1 17 ? 4.601 0.792 3.223 1.00 0.00 17 ARG A C 3
ATOM 1182 O O . ARG A 1 17 ? 5.269 1.332 2.331 1.00 0.00 17 ARG A O 3
ATOM 1203 N N . CYS A 1 18 ? 3.808 1.431 4.005 1.00 0.00 18 CYS A N 3
ATOM 1204 C CA . CYS A 1 18 ? 3.548 2.817 3.850 1.00 0.00 18 CYS A CA 3
ATOM 1205 C C . CYS A 1 18 ? 4.138 3.619 4.973 1.00 0.00 18 CYS A C 3
ATOM 1206 O O . CYS A 1 18 ? 3.945 3.305 6.150 1.00 0.00 18 CYS A O 3
ATOM 1213 N N . ASP A 1 19 ? 4.860 4.635 4.611 1.00 0.00 19 ASP A N 3
ATOM 1214 C CA . ASP A 1 19 ? 5.414 5.577 5.547 1.00 0.00 19 ASP A CA 3
ATOM 1215 C C . ASP A 1 19 ? 5.059 6.965 5.053 1.00 0.00 19 ASP A C 3
ATOM 1216 O O . ASP A 1 19 ? 5.823 7.561 4.300 1.00 0.00 19 ASP A O 3
ATOM 1239 N N . PRO A 1 21 ? 3.930 9.518 2.645 1.00 0.00 21 PRO A N 3
ATOM 1240 C CA . PRO A 1 21 ? 3.836 9.513 1.195 1.00 0.00 21 PRO A CA 3
ATOM 1241 C C . PRO A 1 21 ? 4.696 8.395 0.579 1.00 0.00 21 PRO A C 3
ATOM 1242 O O . PRO A 1 21 ? 4.779 8.254 -0.649 1.00 0.00 21 PRO A O 3
ATOM 1253 N N . ARG A 1 22 ? 5.341 7.615 1.425 1.00 0.00 22 ARG A N 3
ATOM 1254 C CA . ARG A 1 22 ? 6.193 6.534 0.951 1.00 0.00 22 ARG A CA 3
ATOM 1255 C C . ARG A 1 22 ? 5.392 5.260 0.892 1.00 0.00 22 ARG A C 3
ATOM 1256 O O . ARG A 1 22 ? 4.814 4.859 1.890 1.00 0.00 22 ARG A O 3
ATOM 1277 N N . TYR A 1 23 ? 5.366 4.624 -0.249 1.00 0.00 23 TYR A N 3
ATOM 1278 C CA . TYR A 1 23 ? 4.614 3.398 -0.410 1.00 0.00 23 TYR A CA 3
ATOM 1279 C C . TYR A 1 23 ? 5.483 2.378 -1.109 1.00 0.00 23 TYR A C 3
ATOM 1280 O O . TYR A 1 23 ? 5.825 2.543 -2.286 1.00 0.00 23 TYR A O 3
ATOM 1298 N N . GLU A 1 24 ? 5.888 1.377 -0.389 1.00 0.00 24 GLU A N 3
ATOM 1299 C CA . GLU A 1 24 ? 6.712 0.339 -0.938 1.00 0.00 24 GLU A CA 3
ATOM 1300 C C . GLU A 1 24 ? 5.966 -0.979 -0.909 1.00 0.00 24 GLU A C 3
ATOM 1301 O O . GLU A 1 24 ? 5.691 -1.530 0.157 1.00 0.00 24 GLU A O 3
ATOM 1313 N N . VAL A 1 25 ? 5.630 -1.471 -2.058 1.00 0.00 25 VAL A N 3
ATOM 1314 C CA . VAL A 1 25 ? 4.919 -2.711 -2.155 1.00 0.00 25 VAL A CA 3
ATOM 1315 C C . VAL A 1 25 ? 5.896 -3.890 -2.207 1.00 0.00 25 VAL A C 3
ATOM 1316 O O . VAL A 1 25 ? 6.929 -3.844 -2.891 1.00 0.00 25 VAL A O 3
ATOM 1329 N N . HIS A 1 26 ? 5.604 -4.884 -1.432 1.00 0.00 26 HIS A N 3
ATOM 1330 C CA . HIS A 1 26 ? 6.381 -6.083 -1.340 1.00 0.00 26 HIS A CA 3
ATOM 1331 C C . HIS A 1 26 ? 5.434 -7.258 -1.487 1.00 0.00 26 HIS A C 3
ATOM 1332 O O . HIS A 1 26 ? 4.386 -7.288 -0.852 1.00 0.00 26 HIS A O 3
ATOM 1346 N N . CYS A 1 27 ? 5.768 -8.179 -2.324 1.00 0.00 27 CYS A N 3
ATOM 1347 C CA . CYS A 1 27 ? 4.949 -9.339 -2.514 1.00 0.00 27 CYS A CA 3
ATOM 1348 C C . CYS A 1 27 ? 5.688 -10.547 -1.970 1.00 0.00 27 CYS A C 3
ATOM 1349 O O . CYS A 1 27 ? 5.504 -10.884 -0.792 1.00 0.00 27 CYS A O 3
ATOM 1357 N N . ASN A 1 1 ? -8.374 9.881 -1.214 1.00 0.00 1 ASN A N 4
ATOM 1358 C CA . ASN A 1 1 ? -8.037 8.680 -0.464 1.00 0.00 1 ASN A CA 4
ATOM 1359 C C . ASN A 1 1 ? -6.541 8.650 -0.430 1.00 0.00 1 ASN A C 4
ATOM 1360 O O . ASN A 1 1 ? -5.914 9.227 -1.320 1.00 0.00 1 ASN A O 4
ATOM 1373 N N . ASP A 1 2 ? -5.945 8.060 0.576 1.00 0.00 2 ASP A N 4
ATOM 1374 C CA . ASP A 1 2 ? -4.502 8.006 0.601 1.00 0.00 2 ASP A CA 4
ATOM 1375 C C . ASP A 1 2 ? -4.044 6.913 -0.325 1.00 0.00 2 ASP A C 4
ATOM 1376 O O . ASP A 1 2 ? -4.734 5.890 -0.474 1.00 0.00 2 ASP A O 4
ATOM 1385 N N . LYS A 1 3 ? -2.896 7.125 -0.931 1.00 0.00 3 LYS A N 4
ATOM 1386 C CA . LYS A 1 3 ? -2.304 6.201 -1.884 1.00 0.00 3 LYS A CA 4
ATOM 1387 C C . LYS A 1 3 ? -2.188 4.812 -1.276 1.00 0.00 3 LYS A C 4
ATOM 1388 O O . LYS A 1 3 ? -2.417 3.818 -1.951 1.00 0.00 3 LYS A O 4
ATOM 1407 N N . CYS A 1 4 ? -1.898 4.763 0.021 1.00 0.00 4 CYS A N 4
ATOM 1408 C CA . CYS A 1 4 ? -1.713 3.513 0.733 1.00 0.00 4 CYS A CA 4
ATOM 1409 C C . CYS A 1 4 ? -2.956 2.653 0.674 1.00 0.00 4 CYS A C 4
ATOM 1410 O O . CYS A 1 4 ? -2.896 1.477 0.309 1.00 0.00 4 CYS A O 4
ATOM 1417 N N . LYS A 1 5 ? -4.089 3.257 0.956 1.00 0.00 5 LYS A N 4
ATOM 1418 C CA . LYS A 1 5 ? -5.325 2.520 1.067 1.00 0.00 5 LYS A CA 4
ATOM 1419 C C . LYS A 1 5 ? -5.802 2.057 -0.290 1.00 0.00 5 LYS A C 4
ATOM 1420 O O . LYS A 1 5 ? -6.493 1.051 -0.405 1.00 0.00 5 LYS A O 4
ATOM 1439 N N . GLU A 1 6 ? -5.398 2.769 -1.316 1.00 0.00 6 GLU A N 4
ATOM 1440 C CA . GLU A 1 6 ? -5.726 2.384 -2.660 1.00 0.00 6 GLU A CA 4
ATOM 1441 C C . GLU A 1 6 ? -4.798 1.257 -3.120 1.00 0.00 6 GLU A C 4
ATOM 1442 O O . GLU A 1 6 ? -5.230 0.315 -3.812 1.00 0.00 6 GLU A O 4
ATOM 1454 N N . LEU A 1 7 ? -3.540 1.332 -2.709 1.00 0.00 7 LEU A N 4
ATOM 1455 C CA . LEU A 1 7 ? -2.549 0.310 -3.024 1.00 0.00 7 LEU A CA 4
ATOM 1456 C C . LEU A 1 7 ? -2.881 -1.004 -2.338 1.00 0.00 7 LEU A C 4
ATOM 1457 O O . LEU A 1 7 ? -2.661 -2.064 -2.906 1.00 0.00 7 LEU A O 4
ATOM 1473 N N . LYS A 1 8 ? -3.429 -0.928 -1.124 1.00 0.00 8 LYS A N 4
ATOM 1474 C CA . LYS A 1 8 ? -3.853 -2.116 -0.387 1.00 0.00 8 LYS A CA 4
ATOM 1475 C C . LYS A 1 8 ? -4.949 -2.872 -1.140 1.00 0.00 8 LYS A C 4
ATOM 1476 O O . LYS A 1 8 ? -5.041 -4.097 -1.062 1.00 0.00 8 LYS A O 4
ATOM 1495 N N . LYS A 1 9 ? -5.782 -2.132 -1.855 1.00 0.00 9 LYS A N 4
ATOM 1496 C CA . LYS A 1 9 ? -6.820 -2.700 -2.642 1.00 0.00 9 LYS A CA 4
ATOM 1497 C C . LYS A 1 9 ? -6.231 -3.302 -3.907 1.00 0.00 9 LYS A C 4
ATOM 1498 O O . LYS A 1 9 ? -6.601 -4.404 -4.310 1.00 0.00 9 LYS A O 4
ATOM 1517 N N . ARG A 1 10 ? -5.302 -2.567 -4.515 1.00 0.00 10 ARG A N 4
ATOM 1518 C CA . ARG A 1 10 ? -4.627 -3.008 -5.732 1.00 0.00 10 ARG A CA 4
ATOM 1519 C C . ARG A 1 10 ? -3.820 -4.277 -5.507 1.00 0.00 10 ARG A C 4
ATOM 1520 O O . ARG A 1 10 ? -3.827 -5.180 -6.341 1.00 0.00 10 ARG A O 4
ATOM 1541 N N . TYR A 1 11 ? -3.113 -4.336 -4.405 1.00 0.00 11 TYR A N 4
ATOM 1542 C CA . TYR A 1 11 ? -2.273 -5.477 -4.104 1.00 0.00 11 TYR A CA 4
ATOM 1543 C C . TYR A 1 11 ? -2.694 -6.113 -2.781 1.00 0.00 11 TYR A C 4
ATOM 1544 O O . TYR A 1 11 ? -2.193 -5.726 -1.725 1.00 0.00 11 TYR A O 4
ATOM 1562 N N . PRO A 1 12 ? -3.649 -7.046 -2.790 1.00 0.00 12 PRO A N 4
ATOM 1563 C CA . PRO A 1 12 ? -4.076 -7.725 -1.568 1.00 0.00 12 PRO A CA 4
ATOM 1564 C C . PRO A 1 12 ? -3.125 -8.862 -1.156 1.00 0.00 12 PRO A C 4
ATOM 1565 O O . PRO A 1 12 ? -3.134 -9.315 -0.009 1.00 0.00 12 PRO A O 4
ATOM 1576 N N . ASN A 1 13 ? -2.302 -9.305 -2.083 1.00 0.00 13 ASN A N 4
ATOM 1577 C CA . ASN A 1 13 ? -1.395 -10.424 -1.831 1.00 0.00 13 ASN A CA 4
ATOM 1578 C C . ASN A 1 13 ? 0.037 -9.950 -1.711 1.00 0.00 13 ASN A C 4
ATOM 1579 O O . ASN A 1 13 ? 0.966 -10.755 -1.562 1.00 0.00 13 ASN A O 4
ATOM 1590 N N . CYS A 1 14 ? 0.226 -8.665 -1.759 1.00 0.00 14 CYS A N 4
ATOM 1591 C CA . CYS A 1 14 ? 1.544 -8.096 -1.607 1.00 0.00 14 CYS A CA 4
ATOM 1592 C C . CYS A 1 14 ? 1.543 -7.180 -0.405 1.00 0.00 14 CYS A C 4
ATOM 1593 O O . CYS A 1 14 ? 0.485 -6.703 0.022 1.00 0.00 14 CYS A O 4
ATOM 1600 N N . GLU A 1 15 ? 2.696 -6.937 0.135 1.00 0.00 15 GLU A N 4
ATOM 1601 C CA . GLU A 1 15 ? 2.826 -6.086 1.279 1.00 0.00 15 GLU A CA 4
ATOM 1602 C C . GLU A 1 15 ? 3.111 -4.679 0.872 1.00 0.00 15 GLU A C 4
ATOM 1603 O O . GLU A 1 15 ? 4.159 -4.387 0.297 1.00 0.00 15 GLU A O 4
ATOM 1615 N N . VAL A 1 16 ? 2.184 -3.816 1.130 1.00 0.00 16 VAL A N 4
ATOM 1616 C CA . VAL A 1 16 ? 2.361 -2.438 0.823 1.00 0.00 16 VAL A CA 4
ATOM 1617 C C . VAL A 1 16 ? 2.820 -1.734 2.076 1.00 0.00 16 VAL A C 4
ATOM 1618 O O . VAL A 1 16 ? 2.040 -1.522 3.012 1.00 0.00 16 VAL A O 4
ATOM 1631 N N . ARG A 1 17 ? 4.083 -1.443 2.130 1.00 0.00 17 ARG A N 4
ATOM 1632 C CA . ARG A 1 17 ? 4.635 -0.757 3.244 1.00 0.00 17 ARG A CA 4
ATOM 1633 C C . ARG A 1 17 ? 4.464 0.707 3.085 1.00 0.00 17 ARG A C 4
ATOM 1634 O O . ARG A 1 17 ? 5.172 1.356 2.301 1.00 0.00 17 ARG A O 4
ATOM 1655 N N . CYS A 1 18 ? 3.492 1.206 3.765 1.00 0.00 18 CYS A N 4
ATOM 1656 C CA . CYS A 1 18 ? 3.234 2.597 3.785 1.00 0.00 18 CYS A CA 4
ATOM 1657 C C . CYS A 1 18 ? 3.813 3.116 5.068 1.00 0.00 18 CYS A C 4
ATOM 1658 O O . CYS A 1 18 ? 3.305 2.815 6.158 1.00 0.00 18 CYS A O 4
ATOM 1665 N N . ASP A 1 19 ? 4.865 3.837 4.968 1.00 0.00 19 ASP A N 4
ATOM 1666 C CA . ASP A 1 19 ? 5.506 4.393 6.124 1.00 0.00 19 ASP A CA 4
ATOM 1667 C C . ASP A 1 19 ? 5.798 5.838 5.850 1.00 0.00 19 ASP A C 4
ATOM 1668 O O . ASP A 1 19 ? 6.765 6.159 5.153 1.00 0.00 19 ASP A O 4
ATOM 1691 N N . PRO A 1 21 ? 5.766 9.072 3.904 1.00 0.00 21 PRO A N 4
ATOM 1692 C CA . PRO A 1 21 ? 5.672 9.294 2.485 1.00 0.00 21 PRO A CA 4
ATOM 1693 C C . PRO A 1 21 ? 6.286 8.134 1.701 1.00 0.00 21 PRO A C 4
ATOM 1694 O O . PRO A 1 21 ? 6.416 8.198 0.471 1.00 0.00 21 PRO A O 4
ATOM 1705 N N . ARG A 1 22 ? 6.682 7.081 2.409 1.00 0.00 22 ARG A N 4
ATOM 1706 C CA . ARG A 1 22 ? 7.286 5.937 1.756 1.00 0.00 22 ARG A CA 4
ATOM 1707 C C . ARG A 1 22 ? 6.228 4.915 1.451 1.00 0.00 22 ARG A C 4
ATOM 1708 O O . ARG A 1 22 ? 5.532 4.446 2.352 1.00 0.00 22 ARG A O 4
ATOM 1729 N N . TYR A 1 23 ? 6.102 4.594 0.205 1.00 0.00 23 TYR A N 4
ATOM 1730 C CA . TYR A 1 23 ? 5.186 3.587 -0.252 1.00 0.00 23 TYR A CA 4
ATOM 1731 C C . TYR A 1 23 ? 5.978 2.548 -1.005 1.00 0.00 23 TYR A C 4
ATOM 1732 O O . TYR A 1 23 ? 6.521 2.846 -2.072 1.00 0.00 23 TYR A O 4
ATOM 1750 N N . GLU A 1 24 ? 6.116 1.379 -0.448 1.00 0.00 24 GLU A N 4
ATOM 1751 C CA . GLU A 1 24 ? 6.811 0.304 -1.131 1.00 0.00 24 GLU A CA 4
ATOM 1752 C C . GLU A 1 24 ? 5.994 -0.961 -1.121 1.00 0.00 24 GLU A C 4
ATOM 1753 O O . GLU A 1 24 ? 5.637 -1.465 -0.064 1.00 0.00 24 GLU A O 4
ATOM 1765 N N . VAL A 1 25 ? 5.698 -1.472 -2.280 1.00 0.00 25 VAL A N 4
ATOM 1766 C CA . VAL A 1 25 ? 4.949 -2.690 -2.384 1.00 0.00 25 VAL A CA 4
ATOM 1767 C C . VAL A 1 25 ? 5.887 -3.871 -2.658 1.00 0.00 25 VAL A C 4
ATOM 1768 O O . VAL A 1 25 ? 6.650 -3.876 -3.635 1.00 0.00 25 VAL A O 4
ATOM 1781 N N . HIS A 1 26 ? 5.885 -4.815 -1.766 1.00 0.00 26 HIS A N 4
ATOM 1782 C CA . HIS A 1 26 ? 6.698 -5.994 -1.897 1.00 0.00 26 HIS A CA 4
ATOM 1783 C C . HIS A 1 26 ? 5.811 -7.194 -2.162 1.00 0.00 26 HIS A C 4
ATOM 1784 O O . HIS A 1 26 ? 4.926 -7.513 -1.364 1.00 0.00 26 HIS A O 4
ATOM 1798 N N . CYS A 1 27 ? 6.012 -7.810 -3.278 1.00 0.00 27 CYS A N 4
ATOM 1799 C CA . CYS A 1 27 ? 5.314 -9.008 -3.611 1.00 0.00 27 CYS A CA 4
ATOM 1800 C C . CYS A 1 27 ? 6.254 -10.160 -3.383 1.00 0.00 27 CYS A C 4
ATOM 1801 O O . CYS A 1 27 ? 6.142 -10.820 -2.337 1.00 0.00 27 CYS A O 4
ATOM 1809 N N . ASN A 1 1 ? -9.368 8.027 0.328 1.00 0.00 1 ASN A N 5
ATOM 1810 C CA . ASN A 1 1 ? -8.541 8.972 -0.431 1.00 0.00 1 ASN A CA 5
ATOM 1811 C C . ASN A 1 1 ? -7.127 8.912 0.066 1.00 0.00 1 ASN A C 5
ATOM 1812 O O . ASN A 1 1 ? -6.443 9.933 0.197 1.00 0.00 1 ASN A O 5
ATOM 1825 N N . ASP A 1 2 ? -6.655 7.714 0.273 1.00 0.00 2 ASP A N 5
ATOM 1826 C CA . ASP A 1 2 ? -5.374 7.492 0.878 1.00 0.00 2 ASP A CA 5
ATOM 1827 C C . ASP A 1 2 ? -4.546 6.674 -0.055 1.00 0.00 2 ASP A C 5
ATOM 1828 O O . ASP A 1 2 ? -4.983 5.599 -0.459 1.00 0.00 2 ASP A O 5
ATOM 1837 N N . LYS A 1 3 ? -3.360 7.153 -0.381 1.00 0.00 3 LYS A N 5
ATOM 1838 C CA . LYS A 1 3 ? -2.413 6.430 -1.245 1.00 0.00 3 LYS A CA 5
ATOM 1839 C C . LYS A 1 3 ? -2.193 5.006 -0.758 1.00 0.00 3 LYS A C 5
ATOM 1840 O O . LYS A 1 3 ? -2.223 4.062 -1.543 1.00 0.00 3 LYS A O 5
ATOM 1859 N N . CYS A 1 4 ? -2.022 4.859 0.540 1.00 0.00 4 CYS A N 5
ATOM 1860 C CA . CYS A 1 4 ? -1.787 3.564 1.144 1.00 0.00 4 CYS A CA 5
ATOM 1861 C C . CYS A 1 4 ? -3.011 2.650 0.951 1.00 0.00 4 CYS A C 5
ATOM 1862 O O . CYS A 1 4 ? -2.872 1.490 0.580 1.00 0.00 4 CYS A O 5
ATOM 1869 N N . LYS A 1 5 ? -4.211 3.202 1.112 1.00 0.00 5 LYS A N 5
ATOM 1870 C CA . LYS A 1 5 ? -5.432 2.409 0.985 1.00 0.00 5 LYS A CA 5
ATOM 1871 C C . LYS A 1 5 ? -5.712 2.047 -0.468 1.00 0.00 5 LYS A C 5
ATOM 1872 O O . LYS A 1 5 ? -6.326 1.010 -0.750 1.00 0.00 5 LYS A O 5
ATOM 1891 N N . GLU A 1 6 ? -5.281 2.899 -1.377 1.00 0.00 6 GLU A N 5
ATOM 1892 C CA . GLU A 1 6 ? -5.406 2.633 -2.797 1.00 0.00 6 GLU A CA 5
ATOM 1893 C C . GLU A 1 6 ? -4.471 1.499 -3.181 1.00 0.00 6 GLU A C 5
ATOM 1894 O O . GLU A 1 6 ? -4.895 0.486 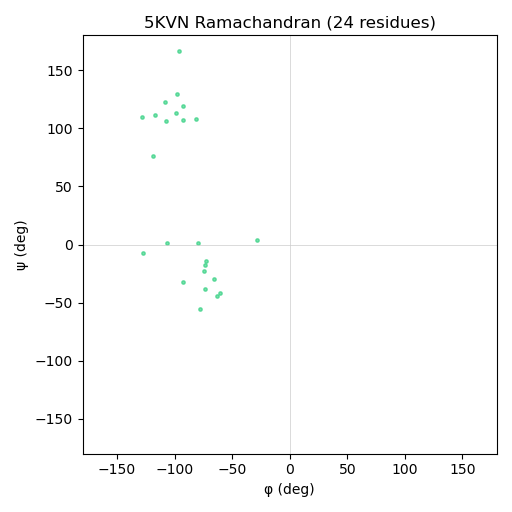-3.751 1.00 0.00 6 GLU A O 5
ATOM 1906 N N . LEU A 1 7 ? -3.211 1.645 -2.810 1.00 0.00 7 LEU A N 5
ATOM 1907 C CA . LEU A 1 7 ? -2.181 0.675 -3.143 1.00 0.00 7 LEU A CA 5
ATOM 1908 C C . LEU A 1 7 ? -2.437 -0.684 -2.511 1.00 0.00 7 LEU A C 5
ATOM 1909 O O . LEU A 1 7 ? -2.188 -1.703 -3.136 1.00 0.00 7 LEU A O 5
ATOM 1925 N N . LYS A 1 8 ? -2.959 -0.712 -1.290 1.00 0.00 8 LYS A N 5
ATOM 1926 C CA . LYS A 1 8 ? -3.275 -1.973 -0.646 1.00 0.00 8 LYS A CA 5
ATOM 1927 C C . LYS A 1 8 ? -4.447 -2.684 -1.322 1.00 0.00 8 LYS A C 5
ATOM 1928 O O . LYS A 1 8 ? -4.586 -3.903 -1.226 1.00 0.00 8 LYS A O 5
ATOM 1947 N N . LYS A 1 9 ? -5.287 -1.932 -2.009 1.00 0.00 9 LYS A N 5
ATOM 1948 C CA . LYS A 1 9 ? -6.367 -2.532 -2.766 1.00 0.00 9 LYS A CA 5
ATOM 1949 C C . LYS A 1 9 ? -5.796 -3.076 -4.072 1.00 0.00 9 LYS A C 5
ATOM 1950 O O . LYS A 1 9 ? -6.176 -4.150 -4.546 1.00 0.00 9 LYS A O 5
ATOM 1969 N N . ARG A 1 10 ? -4.871 -2.319 -4.632 1.00 0.00 10 ARG A N 5
ATOM 1970 C CA . ARG A 1 10 ? -4.227 -2.665 -5.888 1.00 0.00 10 ARG A CA 5
ATOM 1971 C C . ARG A 1 10 ? -3.309 -3.862 -5.728 1.00 0.00 10 ARG A C 5
ATOM 1972 O O . ARG A 1 10 ? -3.096 -4.618 -6.672 1.00 0.00 10 ARG A O 5
ATOM 1993 N N . TYR A 1 11 ? -2.770 -4.035 -4.543 1.00 0.00 11 TYR A N 5
ATOM 1994 C CA . TYR A 1 11 ? -1.900 -5.157 -4.254 1.00 0.00 11 TYR A CA 5
ATOM 1995 C C . TYR A 1 11 ? -2.309 -5.803 -2.918 1.00 0.00 11 TYR A C 5
ATOM 1996 O O . TYR A 1 11 ? -1.653 -5.592 -1.886 1.00 0.00 11 TYR A O 5
ATOM 2014 N N . PRO A 1 12 ? -3.422 -6.563 -2.897 1.00 0.00 12 PRO A N 5
ATOM 2015 C CA . PRO A 1 12 ? -3.942 -7.173 -1.669 1.00 0.00 12 PRO A CA 5
ATOM 2016 C C . PRO A 1 12 ? -3.109 -8.367 -1.182 1.00 0.00 12 PRO A C 5
ATOM 2017 O O . PRO A 1 12 ? -3.090 -8.686 0.005 1.00 0.00 12 PRO A O 5
ATOM 2028 N N . ASN A 1 13 ? -2.425 -9.030 -2.094 1.00 0.00 13 ASN A N 5
ATOM 2029 C CA . ASN A 1 13 ? -1.589 -10.182 -1.732 1.00 0.00 13 ASN A CA 5
ATOM 2030 C C . ASN A 1 13 ? -0.153 -9.777 -1.604 1.00 0.00 13 ASN A C 5
ATOM 2031 O O . ASN A 1 13 ? 0.744 -10.608 -1.463 1.00 0.00 13 ASN A O 5
ATOM 2042 N N . CYS A 1 14 ? 0.070 -8.505 -1.633 1.00 0.00 14 CYS A N 5
ATOM 2043 C CA . CYS A 1 14 ? 1.383 -7.981 -1.491 1.00 0.00 14 CYS A CA 5
ATOM 2044 C C . CYS A 1 14 ? 1.424 -7.163 -0.234 1.00 0.00 14 CYS A C 5
ATOM 2045 O O . CYS A 1 14 ? 0.376 -6.736 0.275 1.00 0.00 14 CYS A O 5
ATOM 2052 N N . GLU A 1 15 ? 2.581 -6.945 0.273 1.00 0.00 15 GLU A N 5
ATOM 2053 C CA . GLU A 1 15 ? 2.728 -6.152 1.427 1.00 0.00 15 GLU A CA 5
ATOM 2054 C C . GLU A 1 15 ? 3.128 -4.765 0.995 1.00 0.00 15 GLU A C 5
ATOM 2055 O O . GLU A 1 15 ? 4.255 -4.543 0.532 1.00 0.00 15 GLU A O 5
ATOM 2067 N N . VAL A 1 16 ? 2.192 -3.865 1.054 1.00 0.00 16 VAL A N 5
ATOM 2068 C CA . VAL A 1 16 ? 2.452 -2.494 0.735 1.00 0.00 16 VAL A CA 5
ATOM 2069 C C . VAL A 1 16 ? 2.884 -1.830 2.008 1.00 0.00 16 VAL A C 5
ATOM 2070 O O . VAL A 1 16 ? 2.070 -1.624 2.916 1.00 0.00 16 VAL A O 5
ATOM 2083 N N . ARG A 1 17 ? 4.147 -1.583 2.123 1.00 0.00 17 ARG A N 5
ATOM 2084 C CA . ARG A 1 17 ? 4.671 -0.976 3.302 1.00 0.00 17 ARG A CA 5
ATOM 2085 C C . ARG A 1 17 ? 4.556 0.508 3.177 1.00 0.00 17 ARG A C 5
ATOM 2086 O O . ARG A 1 17 ? 5.155 1.114 2.278 1.00 0.00 17 ARG A O 5
ATOM 2107 N N . CYS A 1 18 ? 3.766 1.075 4.027 1.00 0.00 18 CYS A N 5
ATOM 2108 C CA . CYS A 1 18 ? 3.527 2.475 4.020 1.00 0.00 18 CYS A CA 5
ATOM 2109 C C . CYS A 1 18 ? 4.275 3.117 5.170 1.00 0.00 18 CYS A C 5
ATOM 2110 O O . CYS A 1 18 ? 3.946 2.902 6.339 1.00 0.00 18 CYS A O 5
ATOM 2117 N N . ASP A 1 19 ? 5.298 3.853 4.843 1.00 0.00 19 ASP A N 5
ATOM 2118 C CA . ASP A 1 19 ? 6.062 4.615 5.810 1.00 0.00 19 ASP A CA 5
ATOM 2119 C C . ASP A 1 19 ? 6.004 6.069 5.424 1.00 0.00 19 ASP A C 5
ATOM 2120 O O . ASP A 1 19 ? 6.850 6.548 4.676 1.00 0.00 19 ASP A O 5
ATOM 2143 N N . PRO A 1 21 ? 5.333 9.013 3.269 1.00 0.00 21 PRO A N 5
ATOM 2144 C CA . PRO A 1 21 ? 5.202 9.137 1.831 1.00 0.00 21 PRO A CA 5
ATOM 2145 C C . PRO A 1 21 ? 5.891 7.976 1.102 1.00 0.00 21 PRO A C 5
ATOM 2146 O O . PRO A 1 21 ? 5.912 7.928 -0.139 1.00 0.00 21 PRO A O 5
ATOM 2157 N N . ARG A 1 22 ? 6.461 7.054 1.870 1.00 0.00 22 ARG A N 5
ATOM 2158 C CA . ARG A 1 22 ? 7.156 5.917 1.296 1.00 0.00 22 ARG A CA 5
ATOM 2159 C C . ARG A 1 22 ? 6.210 4.750 1.188 1.00 0.00 22 ARG A C 5
ATOM 2160 O O . ARG A 1 22 ? 5.724 4.245 2.195 1.00 0.00 22 ARG A O 5
ATOM 2181 N N . TYR A 1 23 ? 5.923 4.346 -0.015 1.00 0.00 23 TYR A N 5
ATOM 2182 C CA . TYR A 1 23 ? 5.075 3.213 -0.238 1.00 0.00 23 TYR A CA 5
ATOM 2183 C C . TYR A 1 23 ? 5.862 2.203 -1.017 1.00 0.00 23 TYR A C 5
ATOM 2184 O O . TYR A 1 23 ? 6.191 2.423 -2.188 1.00 0.00 23 TYR A O 5
ATOM 2202 N N . GLU A 1 24 ? 6.207 1.137 -0.376 1.00 0.00 24 GLU A N 5
ATOM 2203 C CA . GLU A 1 24 ? 7.019 0.128 -0.985 1.00 0.00 24 GLU A CA 5
ATOM 2204 C C . GLU A 1 24 ? 6.266 -1.183 -0.975 1.00 0.00 24 GLU A C 5
ATOM 2205 O O . GLU A 1 24 ? 5.962 -1.723 0.088 1.00 0.00 24 GLU A O 5
ATOM 2217 N N . VAL A 1 25 ? 5.941 -1.674 -2.132 1.00 0.00 25 VAL A N 5
ATOM 2218 C CA . VAL A 1 25 ? 5.152 -2.873 -2.233 1.00 0.00 25 VAL A CA 5
ATOM 2219 C C . VAL A 1 25 ? 5.984 -4.100 -2.617 1.00 0.00 25 VAL A C 5
ATOM 2220 O O . VAL A 1 25 ? 6.640 -4.146 -3.666 1.00 0.00 25 VAL A O 5
ATOM 2233 N N . HIS A 1 26 ? 5.967 -5.072 -1.747 1.00 0.00 26 HIS A N 5
ATOM 2234 C CA . HIS A 1 26 ? 6.655 -6.313 -1.972 1.00 0.00 26 HIS A CA 5
ATOM 2235 C C . HIS A 1 26 ? 5.615 -7.416 -2.018 1.00 0.00 26 HIS A C 5
ATOM 2236 O O . HIS A 1 26 ? 4.825 -7.561 -1.089 1.00 0.00 26 HIS A O 5
ATOM 2250 N N . CYS A 1 27 ? 5.576 -8.149 -3.079 1.00 0.00 27 CYS A N 5
ATOM 2251 C CA . CYS A 1 27 ? 4.609 -9.204 -3.211 1.00 0.00 27 CYS A CA 5
ATOM 2252 C C . CYS A 1 27 ? 5.197 -10.511 -2.730 1.00 0.00 27 CYS A C 5
ATOM 2253 O O . CYS A 1 27 ? 6.042 -11.082 -3.442 1.00 0.00 27 CYS A O 5
ATOM 2261 N N . ASN A 1 1 ? -3.086 11.589 -0.337 1.00 0.00 1 ASN A N 6
ATOM 2262 C CA . ASN A 1 1 ? -1.814 11.107 0.224 1.00 0.00 1 ASN A CA 6
ATOM 2263 C C . ASN A 1 1 ? -2.062 10.042 1.277 1.00 0.00 1 ASN A C 6
ATOM 2264 O O . ASN A 1 1 ? -1.386 9.985 2.315 1.00 0.00 1 ASN A O 6
ATOM 2277 N N . ASP A 1 2 ? -2.990 9.171 0.983 1.00 0.00 2 ASP A N 6
ATOM 2278 C CA . ASP A 1 2 ? -3.332 8.053 1.848 1.00 0.00 2 ASP A CA 6
ATOM 2279 C C . ASP A 1 2 ? -3.574 6.840 0.981 1.00 0.00 2 ASP A C 6
ATOM 2280 O O . ASP A 1 2 ? -4.381 5.962 1.277 1.00 0.00 2 ASP A O 6
ATOM 2289 N N . LYS A 1 3 ? -2.723 6.751 -0.029 1.00 0.00 3 LYS A N 6
ATOM 2290 C CA . LYS A 1 3 ? -2.774 5.720 -1.095 1.00 0.00 3 LYS A CA 6
ATOM 2291 C C . LYS A 1 3 ? -2.430 4.332 -0.597 1.00 0.00 3 LYS A C 6
ATOM 2292 O O . LYS A 1 3 ? -2.413 3.375 -1.374 1.00 0.00 3 LYS A O 6
ATOM 2311 N N . CYS A 1 4 ? -2.148 4.230 0.678 1.00 0.00 4 CYS A N 6
ATOM 2312 C CA . CYS A 1 4 ? -1.853 2.967 1.324 1.00 0.00 4 CYS A CA 6
ATOM 2313 C C . CYS A 1 4 ? -3.057 2.042 1.145 1.00 0.00 4 CYS A C 6
ATOM 2314 O O . CYS A 1 4 ? -2.925 0.842 0.884 1.00 0.00 4 CYS A O 6
ATOM 2321 N N . LYS A 1 5 ? -4.225 2.652 1.205 1.00 0.00 5 LYS A N 6
ATOM 2322 C CA . LYS A 1 5 ? -5.488 1.982 1.055 1.00 0.00 5 LYS A CA 6
ATOM 2323 C C . LYS A 1 5 ? -5.659 1.469 -0.386 1.00 0.00 5 LYS A C 6
ATOM 2324 O O . LYS A 1 5 ? -5.985 0.288 -0.594 1.00 0.00 5 LYS A O 6
ATOM 2343 N N . GLU A 1 6 ? -5.410 2.345 -1.364 1.00 0.00 6 GLU A N 6
ATOM 2344 C CA . GLU A 1 6 ? -5.475 1.992 -2.785 1.00 0.00 6 GLU A CA 6
ATOM 2345 C C . GLU A 1 6 ? -4.499 0.883 -3.115 1.00 0.00 6 GLU A C 6
ATOM 2346 O O . GLU A 1 6 ? -4.867 -0.107 -3.722 1.00 0.00 6 GLU A O 6
ATOM 2358 N N . LEU A 1 7 ? -3.260 1.036 -2.691 1.00 0.00 7 LEU A N 6
ATOM 2359 C CA . LEU A 1 7 ? -2.223 0.065 -3.005 1.00 0.00 7 LEU A CA 6
ATOM 2360 C C . LEU A 1 7 ? -2.464 -1.285 -2.356 1.00 0.00 7 LEU A C 6
ATOM 2361 O O . LEU A 1 7 ? -2.211 -2.317 -2.970 1.00 0.00 7 LEU A O 6
ATOM 2377 N N . LYS A 1 8 ? -2.989 -1.293 -1.142 1.00 0.00 8 LYS A N 6
ATOM 2378 C CA . LYS A 1 8 ? -3.293 -2.554 -0.468 1.00 0.00 8 LYS A CA 6
ATOM 2379 C C . LYS A 1 8 ? -4.498 -3.257 -1.136 1.00 0.00 8 LYS A C 6
ATOM 2380 O O . LYS A 1 8 ? -4.727 -4.462 -0.958 1.00 0.00 8 LYS A O 6
ATOM 2399 N N . LYS A 1 9 ? -5.254 -2.501 -1.902 1.00 0.00 9 LYS A N 6
ATOM 2400 C CA . LYS A 1 9 ? -6.380 -3.033 -2.644 1.00 0.00 9 LYS A CA 6
ATOM 2401 C C . LYS A 1 9 ? -5.908 -3.452 -4.042 1.00 0.00 9 LYS A C 6
ATOM 2402 O O . LYS A 1 9 ? -6.336 -4.472 -4.590 1.00 0.00 9 LYS A O 6
ATOM 2421 N N . ARG A 1 10 ? -5.014 -2.663 -4.591 1.00 0.00 10 ARG A N 6
ATOM 2422 C CA . ARG A 1 10 ? -4.442 -2.890 -5.908 1.00 0.00 10 ARG A CA 6
ATOM 2423 C C . ARG A 1 10 ? -3.568 -4.148 -5.898 1.00 0.00 10 ARG A C 6
ATOM 2424 O O . ARG A 1 10 ? -3.449 -4.851 -6.898 1.00 0.00 10 ARG A O 6
ATOM 2445 N N . TYR A 1 11 ? -2.957 -4.411 -4.772 1.00 0.00 11 TYR A N 6
ATOM 2446 C CA . TYR A 1 11 ? -2.117 -5.569 -4.607 1.00 0.00 11 TYR A CA 6
ATOM 2447 C C . TYR A 1 11 ? -2.705 -6.465 -3.520 1.00 0.00 11 TYR A C 6
ATOM 2448 O O . TYR A 1 11 ? -2.481 -6.239 -2.327 1.00 0.00 11 TYR A O 6
ATOM 2466 N N . PRO A 1 12 ? -3.504 -7.473 -3.932 1.00 0.00 12 PRO A N 6
ATOM 2467 C CA . PRO A 1 12 ? -4.248 -8.347 -3.016 1.00 0.00 12 PRO A CA 6
ATOM 2468 C C . PRO A 1 12 ? -3.379 -9.077 -1.995 1.00 0.00 12 PRO A C 6
ATOM 2469 O O . PRO A 1 12 ? -3.578 -8.933 -0.792 1.00 0.00 12 PRO A O 6
ATOM 2480 N N . ASN A 1 13 ? -2.406 -9.823 -2.455 1.00 0.00 13 ASN A N 6
ATOM 2481 C CA . ASN A 1 13 ? -1.624 -10.652 -1.546 1.00 0.00 13 ASN A CA 6
ATOM 2482 C C . ASN A 1 13 ? -0.195 -10.168 -1.444 1.00 0.00 13 ASN A C 6
ATOM 2483 O O . ASN A 1 13 ? 0.712 -10.948 -1.135 1.00 0.00 13 ASN A O 6
ATOM 2494 N N . CYS A 1 14 ? 0.017 -8.903 -1.686 1.00 0.00 14 CYS A N 6
ATOM 2495 C CA . CYS A 1 14 ? 1.343 -8.330 -1.555 1.00 0.00 14 CYS A CA 6
ATOM 2496 C C . CYS A 1 14 ? 1.454 -7.610 -0.223 1.00 0.00 14 CYS A C 6
ATOM 2497 O O . CYS A 1 14 ? 0.436 -7.330 0.427 1.00 0.00 14 CYS A O 6
ATOM 2504 N N . GLU A 1 15 ? 2.659 -7.315 0.184 1.00 0.00 15 GLU A N 6
ATOM 2505 C CA . GLU A 1 15 ? 2.890 -6.603 1.420 1.00 0.00 15 GLU A CA 6
ATOM 2506 C C . GLU A 1 15 ? 3.101 -5.136 1.135 1.00 0.00 15 GLU A C 6
ATOM 2507 O O . GLU A 1 15 ? 4.141 -4.738 0.601 1.00 0.00 15 GLU A O 6
ATOM 2519 N N . VAL A 1 16 ? 2.115 -4.346 1.439 1.00 0.00 16 VAL A N 6
ATOM 2520 C CA . VAL A 1 16 ? 2.194 -2.931 1.235 1.00 0.00 16 VAL A CA 6
ATOM 2521 C C . VAL A 1 16 ? 2.628 -2.262 2.523 1.00 0.00 16 VAL A C 6
ATOM 2522 O O . VAL A 1 16 ? 1.911 -2.297 3.534 1.00 0.00 16 VAL A O 6
ATOM 2535 N N . ARG A 1 17 ? 3.804 -1.719 2.512 1.00 0.00 17 ARG A N 6
ATOM 2536 C CA . ARG A 1 17 ? 4.314 -0.979 3.630 1.00 0.00 17 ARG A CA 6
ATOM 2537 C C . ARG A 1 17 ? 4.100 0.483 3.361 1.00 0.00 17 ARG A C 6
ATOM 2538 O O . ARG A 1 17 ? 4.225 0.923 2.219 1.00 0.00 17 ARG A O 6
ATOM 2559 N N . CYS A 1 18 ? 3.750 1.220 4.370 1.00 0.00 18 CYS A N 6
ATOM 2560 C CA . CYS A 1 18 ? 3.422 2.604 4.196 1.00 0.00 18 CYS A CA 6
ATOM 2561 C C . CYS A 1 18 ? 4.036 3.450 5.297 1.00 0.00 18 CYS A C 6
ATOM 2562 O O . CYS A 1 18 ? 4.107 3.022 6.468 1.00 0.00 18 CYS A O 6
ATOM 2569 N N . ASP A 1 19 ? 4.519 4.601 4.917 1.00 0.00 19 ASP A N 6
ATOM 2570 C CA . ASP A 1 19 ? 4.992 5.609 5.836 1.00 0.00 19 ASP A CA 6
ATOM 2571 C C . ASP A 1 19 ? 4.760 6.983 5.203 1.00 0.00 19 ASP A C 6
ATOM 2572 O O . ASP A 1 19 ? 5.449 7.377 4.263 1.00 0.00 19 ASP A O 6
ATOM 2595 N N . PRO A 1 21 ? 3.613 9.603 2.753 1.00 0.00 21 PRO A N 6
ATOM 2596 C CA . PRO A 1 21 ? 3.403 9.510 1.331 1.00 0.00 21 PRO A CA 6
ATOM 2597 C C . PRO A 1 21 ? 4.338 8.486 0.684 1.00 0.00 21 PRO A C 6
ATOM 2598 O O . PRO A 1 21 ? 4.415 8.386 -0.549 1.00 0.00 21 PRO A O 6
ATOM 2609 N N . ARG A 1 22 ? 5.062 7.738 1.498 1.00 0.00 22 ARG A N 6
ATOM 2610 C CA . ARG A 1 22 ? 5.934 6.715 0.959 1.00 0.00 22 ARG A CA 6
ATOM 2611 C C . ARG A 1 22 ? 5.271 5.375 1.116 1.00 0.00 22 ARG A C 6
ATOM 2612 O O . ARG A 1 22 ? 4.820 5.021 2.212 1.00 0.00 22 ARG A O 6
ATOM 2633 N N . TYR A 1 23 ? 5.165 4.654 0.031 1.00 0.00 23 TYR A N 6
ATOM 2634 C CA . TYR A 1 23 ? 4.530 3.362 0.042 1.00 0.00 23 TYR A CA 6
ATOM 2635 C C . TYR A 1 23 ? 5.397 2.388 -0.707 1.00 0.00 23 TYR A C 6
ATOM 2636 O O . TYR A 1 23 ? 5.845 2.677 -1.822 1.00 0.00 23 TYR A O 6
ATOM 2654 N N . GLU A 1 24 ? 5.669 1.279 -0.112 1.00 0.00 24 GLU A N 6
ATOM 2655 C CA . GLU A 1 24 ? 6.446 0.251 -0.744 1.00 0.00 24 GLU A CA 6
ATOM 2656 C C . GLU A 1 24 ? 5.670 -1.037 -0.761 1.00 0.00 24 GLU A C 6
ATOM 2657 O O . GLU A 1 24 ? 5.427 -1.644 0.288 1.00 0.00 24 GLU A O 6
ATOM 2669 N N . VAL A 1 25 ? 5.246 -1.434 -1.920 1.00 0.00 25 VAL A N 6
ATOM 2670 C CA . VAL A 1 25 ? 4.543 -2.672 -2.063 1.00 0.00 25 VAL A CA 6
ATOM 2671 C C . VAL A 1 25 ? 5.481 -3.772 -2.543 1.00 0.00 25 VAL A C 6
ATOM 2672 O O . VAL A 1 25 ? 6.114 -3.665 -3.598 1.00 0.00 25 VAL A O 6
ATOM 2685 N N . HIS A 1 26 ? 5.603 -4.786 -1.741 1.00 0.00 26 HIS A N 6
ATOM 2686 C CA . HIS A 1 26 ? 6.456 -5.899 -2.032 1.00 0.00 26 HIS A CA 6
ATOM 2687 C C . HIS A 1 26 ? 5.614 -7.107 -2.424 1.00 0.00 26 HIS A C 6
ATOM 2688 O O . HIS A 1 26 ? 4.756 -7.563 -1.653 1.00 0.00 26 HIS A O 6
ATOM 2702 N N . CYS A 1 27 ? 5.820 -7.576 -3.616 1.00 0.00 27 CYS A N 6
ATOM 2703 C CA . CYS A 1 27 ? 5.163 -8.760 -4.103 1.00 0.00 27 CYS A CA 6
ATOM 2704 C C . CYS A 1 27 ? 6.220 -9.834 -4.315 1.00 0.00 27 CYS A C 6
ATOM 2705 O O . CYS A 1 27 ? 6.270 -10.816 -3.539 1.00 0.00 27 CYS A O 6
ATOM 2713 N N . ASN A 1 1 ? -6.257 10.942 -0.282 1.00 0.00 1 ASN A N 7
ATOM 2714 C CA . ASN A 1 1 ? -4.827 11.112 0.001 1.00 0.00 1 ASN A CA 7
ATOM 2715 C C . ASN A 1 1 ? -4.167 9.799 0.350 1.00 0.00 1 ASN A C 7
ATOM 2716 O O . ASN A 1 1 ? -2.937 9.679 0.272 1.00 0.00 1 ASN A O 7
ATOM 2729 N N . ASP A 1 2 ? -4.954 8.802 0.725 1.00 0.00 2 ASP A N 7
ATOM 2730 C CA . ASP A 1 2 ? -4.389 7.542 1.158 1.00 0.00 2 ASP A CA 7
ATOM 2731 C C . ASP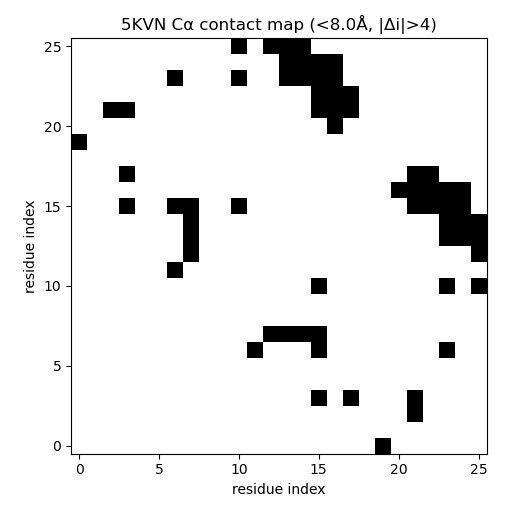 A 1 2 ? -4.084 6.665 -0.004 1.00 0.00 2 ASP A C 7
ATOM 2732 O O . ASP A 1 2 ? -4.913 5.852 -0.427 1.00 0.00 2 ASP A O 7
ATOM 2741 N N . LYS A 1 3 ? -2.906 6.827 -0.543 1.00 0.00 3 LYS A N 7
ATOM 2742 C CA . LYS A 1 3 ? -2.485 6.024 -1.658 1.00 0.00 3 LYS A CA 7
ATOM 2743 C C . LYS A 1 3 ? -2.120 4.631 -1.169 1.00 0.00 3 LYS A C 7
ATOM 2744 O O . LYS A 1 3 ? -2.095 3.671 -1.931 1.00 0.00 3 LYS A O 7
ATOM 2763 N N . CYS A 1 4 ? -1.897 4.527 0.126 1.00 0.00 4 CYS A N 7
ATOM 2764 C CA . CYS A 1 4 ? -1.639 3.256 0.754 1.00 0.00 4 CYS A CA 7
ATOM 2765 C C . CYS A 1 4 ? -2.880 2.384 0.652 1.00 0.00 4 CYS A C 7
ATOM 2766 O O . CYS A 1 4 ? -2.788 1.213 0.327 1.00 0.00 4 CYS A O 7
ATOM 2773 N N . LYS A 1 5 ? -4.054 2.987 0.867 1.00 0.00 5 LYS A N 7
ATOM 2774 C CA . LYS A 1 5 ? -5.308 2.254 0.788 1.00 0.00 5 LYS A CA 7
ATOM 2775 C C . LYS A 1 5 ? -5.570 1.834 -0.637 1.00 0.00 5 LYS A C 7
ATOM 2776 O O . LYS A 1 5 ? -6.114 0.760 -0.883 1.00 0.00 5 LYS A O 7
ATOM 2795 N N . GLU A 1 6 ? -5.153 2.687 -1.574 1.00 0.00 6 GLU A N 7
ATOM 2796 C CA . GLU A 1 6 ? -5.252 2.377 -2.982 1.00 0.00 6 GLU A CA 7
ATOM 2797 C C . GLU A 1 6 ? -4.464 1.113 -3.271 1.00 0.00 6 GLU A C 7
ATOM 2798 O O . GLU A 1 6 ? -5.012 0.120 -3.730 1.00 0.00 6 GLU A O 7
ATOM 2810 N N . LEU A 1 7 ? -3.191 1.150 -2.932 1.00 0.00 7 LEU A N 7
ATOM 2811 C CA . LEU A 1 7 ? -2.268 0.059 -3.211 1.00 0.00 7 LEU A CA 7
ATOM 2812 C C . LEU A 1 7 ? -2.630 -1.212 -2.449 1.00 0.00 7 LEU A C 7
ATOM 2813 O O . LEU A 1 7 ? -2.479 -2.298 -2.970 1.00 0.00 7 LEU A O 7
ATOM 2829 N N . LYS A 1 8 ? -3.127 -1.065 -1.242 1.00 0.00 8 LYS A N 7
ATOM 2830 C CA . LYS A 1 8 ? -3.532 -2.204 -0.417 1.00 0.00 8 LYS A CA 7
ATOM 2831 C C . LYS A 1 8 ? -4.762 -2.902 -1.016 1.00 0.00 8 LYS A C 7
ATOM 2832 O O . LYS A 1 8 ? -4.943 -4.116 -0.881 1.00 0.00 8 LYS A O 7
ATOM 2851 N N . LYS A 1 9 ? -5.602 -2.139 -1.677 1.00 0.00 9 LYS A N 7
ATOM 2852 C CA . LYS A 1 9 ? -6.753 -2.697 -2.343 1.00 0.00 9 LYS A CA 7
ATOM 2853 C C . LYS A 1 9 ? -6.317 -3.322 -3.667 1.00 0.00 9 LYS A C 7
ATOM 2854 O O . LYS A 1 9 ? -6.803 -4.383 -4.062 1.00 0.00 9 LYS A O 7
ATOM 2873 N N . ARG A 1 10 ? -5.377 -2.666 -4.332 1.00 0.00 10 ARG A N 7
ATOM 2874 C CA . ARG A 1 10 ? -4.863 -3.131 -5.613 1.00 0.00 10 ARG A CA 7
ATOM 2875 C C . ARG A 1 10 ? -4.052 -4.410 -5.439 1.00 0.00 10 ARG A C 7
ATOM 2876 O O . ARG A 1 10 ? -4.117 -5.315 -6.282 1.00 0.00 10 ARG A O 7
ATOM 2897 N N . TYR A 1 11 ? -3.295 -4.486 -4.365 1.00 0.00 11 TYR A N 7
ATOM 2898 C CA . TYR A 1 11 ? -2.453 -5.628 -4.111 1.00 0.00 11 TYR A CA 7
ATOM 2899 C C . TYR A 1 11 ? -2.835 -6.311 -2.802 1.00 0.00 11 TYR A C 7
ATOM 2900 O O . TYR A 1 11 ? -2.330 -5.950 -1.753 1.00 0.00 11 TYR A O 7
ATOM 2918 N N . PRO A 1 12 ? -3.762 -7.274 -2.825 1.00 0.00 12 PRO A N 7
ATOM 2919 C CA . PRO A 1 12 ? -4.118 -8.032 -1.634 1.00 0.00 12 PRO A CA 7
ATOM 2920 C C . PRO A 1 12 ? -3.132 -9.184 -1.387 1.00 0.00 12 PRO A C 7
ATOM 2921 O O . PRO A 1 12 ? -3.184 -9.864 -0.354 1.00 0.00 12 PRO A O 7
ATOM 2932 N N . ASN A 1 13 ? -2.246 -9.412 -2.340 1.00 0.00 13 ASN A N 7
ATOM 2933 C CA . ASN A 1 13 ? -1.280 -10.497 -2.236 1.00 0.00 13 ASN A CA 7
ATOM 2934 C C . ASN A 1 13 ? 0.122 -9.961 -2.095 1.00 0.00 13 ASN A C 7
ATOM 2935 O O . ASN A 1 13 ? 1.086 -10.720 -2.019 1.00 0.00 13 ASN A O 7
ATOM 2946 N N . CYS A 1 14 ? 0.242 -8.670 -2.042 1.00 0.00 14 CYS A N 7
ATOM 2947 C CA . CYS A 1 14 ? 1.524 -8.043 -1.871 1.00 0.00 14 CYS A CA 7
ATOM 2948 C C . CYS A 1 14 ? 1.401 -7.073 -0.737 1.00 0.00 14 CYS A C 7
ATOM 2949 O O . CYS A 1 14 ? 0.334 -6.507 -0.529 1.00 0.00 14 CYS A O 7
ATOM 2956 N N . GLU A 1 15 ? 2.447 -6.890 -0.005 1.00 0.00 15 GLU A N 7
ATOM 2957 C CA . GLU A 1 15 ? 2.415 -5.994 1.112 1.00 0.00 15 GLU A CA 7
ATOM 2958 C C . GLU A 1 15 ? 2.921 -4.658 0.708 1.00 0.00 15 GLU A C 7
ATOM 2959 O O . GLU A 1 15 ? 3.971 -4.545 0.072 1.00 0.00 15 GLU A O 7
ATOM 2971 N N . VAL A 1 16 ? 2.203 -3.662 1.046 1.00 0.00 16 VAL A N 7
ATOM 2972 C CA . VAL A 1 16 ? 2.629 -2.351 0.783 1.00 0.00 16 VAL A CA 7
ATOM 2973 C C . VAL A 1 16 ? 3.050 -1.684 2.079 1.00 0.00 16 VAL A C 7
ATOM 2974 O O . VAL A 1 16 ? 2.242 -1.437 2.976 1.00 0.00 16 VAL A O 7
ATOM 2987 N N . ARG A 1 17 ? 4.340 -1.491 2.201 1.00 0.00 17 ARG A N 7
ATOM 2988 C CA . ARG A 1 17 ? 4.929 -0.871 3.363 1.00 0.00 17 ARG A CA 7
ATOM 2989 C C . ARG A 1 17 ? 4.649 0.593 3.298 1.00 0.00 17 ARG A C 7
ATOM 2990 O O . ARG A 1 17 ? 5.204 1.293 2.445 1.00 0.00 17 ARG A O 7
ATOM 3011 N N . CYS A 1 18 ? 3.777 1.052 4.131 1.00 0.00 18 CYS A N 7
ATOM 3012 C CA . CYS A 1 18 ? 3.424 2.429 4.120 1.00 0.00 18 CYS A CA 7
ATOM 3013 C C . CYS A 1 18 ? 3.989 3.134 5.324 1.00 0.00 18 CYS A C 7
ATOM 3014 O O . CYS A 1 18 ? 3.542 2.924 6.467 1.00 0.00 18 CYS A O 7
ATOM 3021 N N . ASP A 1 19 ? 4.967 3.952 5.077 1.00 0.00 19 ASP A N 7
ATOM 3022 C CA . ASP A 1 19 ? 5.568 4.778 6.090 1.00 0.00 19 ASP A CA 7
ATOM 3023 C C . ASP A 1 19 ? 5.395 6.202 5.659 1.00 0.00 19 ASP A C 7
ATOM 3024 O O . ASP A 1 19 ? 6.150 6.686 4.812 1.00 0.00 19 ASP A O 7
ATOM 3047 N N . PRO A 1 21 ? 4.368 9.011 3.461 1.00 0.00 21 PRO A N 7
ATOM 3048 C CA . PRO A 1 21 ? 4.123 9.052 2.040 1.00 0.00 21 PRO A CA 7
ATOM 3049 C C . PRO A 1 21 ? 4.943 7.989 1.299 1.00 0.00 21 PRO A C 7
ATOM 3050 O O . PRO A 1 21 ? 4.901 7.897 0.067 1.00 0.00 21 PRO A O 7
ATOM 3061 N N . ARG A 1 22 ? 5.690 7.180 2.044 1.00 0.00 22 ARG A N 7
ATOM 3062 C CA . ARG A 1 22 ? 6.501 6.164 1.411 1.00 0.00 22 ARG A CA 7
ATOM 3063 C C . ARG A 1 22 ? 5.719 4.888 1.324 1.00 0.00 22 ARG A C 7
ATOM 3064 O O . ARG A 1 22 ? 5.403 4.278 2.349 1.00 0.00 22 ARG A O 7
ATOM 3085 N N . TYR A 1 23 ? 5.396 4.501 0.128 1.00 0.00 23 TYR A N 7
ATOM 3086 C CA . TYR A 1 23 ? 4.663 3.301 -0.103 1.00 0.00 23 TYR A CA 7
ATOM 3087 C C . TYR A 1 23 ? 5.550 2.366 -0.903 1.00 0.00 23 TYR A C 7
ATOM 3088 O O . TYR A 1 23 ? 5.857 2.639 -2.067 1.00 0.00 23 TYR A O 7
ATOM 3106 N N . GLU A 1 24 ? 6.002 1.316 -0.283 1.00 0.00 24 GLU A N 7
ATOM 3107 C CA . GLU A 1 24 ? 6.837 0.347 -0.951 1.00 0.00 24 GLU A CA 7
ATOM 3108 C C . GLU A 1 24 ? 6.074 -0.964 -1.045 1.00 0.00 24 GLU A C 7
ATOM 3109 O O . GLU A 1 24 ? 5.851 -1.633 -0.036 1.00 0.00 24 GLU A O 7
ATOM 3121 N N . VAL A 1 25 ? 5.651 -1.322 -2.231 1.00 0.00 25 VAL A N 7
ATOM 3122 C CA . VAL A 1 25 ? 4.906 -2.544 -2.403 1.00 0.00 25 VAL A CA 7
ATOM 3123 C C . VAL A 1 25 ? 5.836 -3.704 -2.742 1.00 0.00 25 VAL A C 7
ATOM 3124 O O . VAL A 1 25 ? 6.604 -3.655 -3.708 1.00 0.00 25 VAL A O 7
ATOM 3137 N N . HIS A 1 26 ? 5.793 -4.712 -1.924 1.00 0.00 26 HIS A N 7
ATOM 3138 C CA . HIS A 1 26 ? 6.626 -5.875 -2.061 1.00 0.00 26 HIS A CA 7
ATOM 3139 C C . HIS A 1 26 ? 5.737 -7.108 -2.144 1.00 0.00 26 HIS A C 7
ATOM 3140 O O . HIS A 1 26 ? 4.824 -7.266 -1.346 1.00 0.00 26 HIS A O 7
ATOM 3154 N N . CYS A 1 27 ? 5.988 -7.943 -3.097 1.00 0.00 27 CYS A N 7
ATOM 3155 C CA . CYS A 1 27 ? 5.228 -9.150 -3.274 1.00 0.00 27 CYS A CA 7
ATOM 3156 C C . CYS A 1 27 ? 6.048 -10.319 -2.775 1.00 0.00 27 CYS A C 7
ATOM 3157 O O . CYS A 1 27 ? 5.733 -10.868 -1.703 1.00 0.00 27 CYS A O 7
ATOM 3165 N N . ASN A 1 1 ? -7.404 9.849 0.336 1.00 0.00 1 ASN A N 8
ATOM 3166 C CA . ASN A 1 1 ? -6.229 10.733 0.317 1.00 0.00 1 ASN A CA 8
ATOM 3167 C C . ASN A 1 1 ? -4.931 9.927 0.271 1.00 0.00 1 ASN A C 8
ATOM 3168 O O . ASN A 1 1 ? -4.053 10.189 -0.563 1.00 0.00 1 ASN A O 8
ATOM 3181 N N . ASP A 1 2 ? -4.803 8.944 1.145 1.00 0.00 2 ASP A N 8
ATOM 3182 C CA . ASP A 1 2 ? -3.585 8.157 1.220 1.00 0.00 2 ASP A CA 8
ATOM 3183 C C . ASP A 1 2 ? -3.553 7.080 0.187 1.00 0.00 2 ASP A C 8
ATOM 3184 O O . ASP A 1 2 ? -4.577 6.477 -0.155 1.00 0.00 2 ASP A O 8
ATOM 3193 N N . LYS A 1 3 ? -2.377 6.844 -0.326 1.00 0.00 3 LYS A N 8
ATOM 3194 C CA . LYS A 1 3 ? -2.180 5.837 -1.334 1.00 0.00 3 LYS A CA 8
ATOM 3195 C C . LYS A 1 3 ? -2.075 4.484 -0.700 1.00 0.00 3 LYS A C 8
ATOM 3196 O O . LYS A 1 3 ? -2.107 3.491 -1.383 1.00 0.00 3 LYS A O 8
ATOM 3215 N N . CYS A 1 4 ? -1.979 4.446 0.620 1.00 0.00 4 CYS A N 8
ATOM 3216 C CA . CYS A 1 4 ? -1.861 3.188 1.320 1.00 0.00 4 CYS A CA 8
ATOM 3217 C C . CYS A 1 4 ? -3.121 2.384 1.087 1.00 0.00 4 CYS A C 8
ATOM 3218 O O . CYS A 1 4 ? -3.060 1.184 0.812 1.00 0.00 4 CYS A O 8
ATOM 3225 N N . LYS A 1 5 ? -4.262 3.066 1.136 1.00 0.00 5 LYS A N 8
ATOM 3226 C CA . LYS A 1 5 ? -5.540 2.413 0.867 1.00 0.00 5 LYS A CA 8
ATOM 3227 C C . LYS A 1 5 ? -5.604 1.915 -0.570 1.00 0.00 5 LYS A C 8
ATOM 3228 O O . LYS A 1 5 ? -5.948 0.767 -0.814 1.00 0.00 5 LYS A O 8
ATOM 3247 N N . GLU A 1 6 ? -5.199 2.773 -1.501 1.00 0.00 6 GLU A N 8
ATOM 3248 C CA . GLU A 1 6 ? -5.191 2.475 -2.926 1.00 0.00 6 GLU A CA 8
ATOM 3249 C C . GLU A 1 6 ? -4.265 1.280 -3.220 1.00 0.00 6 GLU A C 8
ATOM 3250 O O . GLU A 1 6 ? -4.590 0.408 -4.018 1.00 0.00 6 GLU A O 8
ATOM 3262 N N . LEU A 1 7 ? -3.139 1.231 -2.540 1.00 0.00 7 LEU A N 8
ATOM 3263 C CA . LEU A 1 7 ? -2.175 0.174 -2.751 1.00 0.00 7 LEU A CA 8
ATOM 3264 C C . LEU A 1 7 ? -2.618 -1.143 -2.133 1.00 0.00 7 LEU A C 8
ATOM 3265 O O . LEU A 1 7 ? -2.440 -2.180 -2.739 1.00 0.00 7 LEU A O 8
ATOM 3281 N N . LYS A 1 8 ? -3.205 -1.112 -0.940 1.00 0.00 8 LYS A N 8
ATOM 3282 C CA . LYS A 1 8 ? -3.720 -2.334 -0.323 1.00 0.00 8 LYS A CA 8
ATOM 3283 C C . LYS A 1 8 ? -4.882 -2.875 -1.149 1.00 0.00 8 LYS A C 8
ATOM 3284 O O . LYS A 1 8 ? -5.079 -4.083 -1.263 1.00 0.00 8 LYS A O 8
ATOM 3303 N N . LYS A 1 9 ? -5.632 -1.955 -1.713 1.00 0.00 9 LYS A N 8
ATOM 3304 C CA . LYS A 1 9 ? -6.727 -2.231 -2.622 1.00 0.00 9 LYS A CA 8
ATOM 3305 C C . LYS A 1 9 ? -6.212 -2.862 -3.920 1.00 0.00 9 LYS A C 8
ATOM 3306 O O . LYS A 1 9 ? -6.802 -3.814 -4.439 1.00 0.00 9 LYS A O 8
ATOM 3325 N N . ARG A 1 10 ? -5.116 -2.342 -4.430 1.00 0.00 10 ARG A N 8
ATOM 3326 C CA . ARG A 1 10 ? -4.555 -2.825 -5.671 1.00 0.00 10 ARG A CA 8
ATOM 3327 C C . ARG A 1 10 ? -3.839 -4.158 -5.472 1.00 0.00 10 ARG A C 8
ATOM 3328 O O . ARG A 1 10 ? -3.942 -5.058 -6.304 1.00 0.00 10 ARG A O 8
ATOM 3349 N N . TYR A 1 11 ? -3.119 -4.280 -4.389 1.00 0.00 11 TYR A N 8
ATOM 3350 C CA . TYR A 1 11 ? -2.340 -5.467 -4.132 1.00 0.00 11 TYR A CA 8
ATOM 3351 C C . TYR A 1 11 ? -2.904 -6.213 -2.930 1.00 0.00 11 TYR A C 8
ATOM 3352 O O . TYR A 1 11 ? -2.587 -5.878 -1.790 1.00 0.00 11 TYR A O 8
ATOM 3370 N N . PRO A 1 12 ? -3.780 -7.197 -3.141 1.00 0.00 12 PRO A N 8
ATOM 3371 C CA . PRO A 1 12 ? -4.340 -7.988 -2.053 1.00 0.00 12 PRO A CA 8
ATOM 3372 C C . PRO A 1 12 ? -3.399 -9.112 -1.614 1.00 0.00 12 PRO A C 8
ATOM 3373 O O . PRO A 1 12 ? -3.591 -9.725 -0.567 1.00 0.00 12 PRO A O 8
ATOM 3384 N N . ASN A 1 13 ? -2.395 -9.387 -2.421 1.00 0.00 13 ASN A N 8
ATOM 3385 C CA . ASN A 1 13 ? -1.451 -10.459 -2.123 1.00 0.00 13 ASN A CA 8
ATOM 3386 C C . ASN A 1 13 ? -0.088 -9.925 -1.770 1.00 0.00 13 ASN A C 8
ATOM 3387 O O . ASN A 1 13 ? 0.682 -10.586 -1.070 1.00 0.00 13 ASN A O 8
ATOM 3398 N N . CYS A 1 14 ? 0.229 -8.756 -2.247 1.00 0.00 14 CYS A N 8
ATOM 3399 C CA . CYS A 1 14 ? 1.526 -8.188 -1.972 1.00 0.00 14 CYS A CA 8
ATOM 3400 C C . CYS A 1 14 ? 1.490 -7.358 -0.696 1.00 0.00 14 CYS A C 8
ATOM 3401 O O . CYS A 1 14 ? 0.460 -6.768 -0.350 1.00 0.00 14 CYS A O 8
ATOM 3408 N N . GLU A 1 15 ? 2.607 -7.312 -0.005 1.00 0.00 15 GLU A N 8
ATOM 3409 C CA . GLU A 1 15 ? 2.706 -6.604 1.248 1.00 0.00 15 GLU A CA 8
ATOM 3410 C C . GLU A 1 15 ? 3.162 -5.182 0.992 1.00 0.00 15 GLU A C 8
ATOM 3411 O O . GLU A 1 15 ? 4.295 -4.951 0.540 1.00 0.00 15 GLU A O 8
ATOM 3423 N N . VAL A 1 16 ? 2.314 -4.251 1.266 1.00 0.00 16 VAL A N 8
ATOM 3424 C CA . VAL A 1 16 ? 2.612 -2.868 1.033 1.00 0.00 16 VAL A CA 8
ATOM 3425 C C . VAL A 1 16 ? 2.991 -2.203 2.341 1.00 0.00 16 VAL A C 8
ATOM 3426 O O . VAL A 1 16 ? 2.217 -2.201 3.289 1.00 0.00 16 VAL A O 8
ATOM 3439 N N . ARG A 1 17 ? 4.171 -1.673 2.397 1.00 0.00 17 ARG A N 8
ATOM 3440 C CA . ARG A 1 17 ? 4.588 -0.921 3.547 1.00 0.00 17 ARG A CA 8
ATOM 3441 C C . ARG A 1 17 ? 4.337 0.536 3.282 1.00 0.00 17 ARG A C 8
ATOM 3442 O O . ARG A 1 17 ? 4.765 1.080 2.248 1.00 0.00 17 ARG A O 8
ATOM 3463 N N . CYS A 1 18 ? 3.622 1.143 4.173 1.00 0.00 18 CYS A N 8
ATOM 3464 C CA . CYS A 1 18 ? 3.198 2.499 4.036 1.00 0.00 18 CYS A CA 8
ATOM 3465 C C . CYS A 1 18 ? 3.858 3.332 5.108 1.00 0.00 18 CYS A C 8
ATOM 3466 O O . CYS A 1 18 ? 3.578 3.154 6.292 1.00 0.00 18 CYS A O 8
ATOM 3473 N N . ASP A 1 19 ? 4.735 4.206 4.722 1.00 0.00 19 ASP A N 8
ATOM 3474 C CA . ASP A 1 19 ? 5.372 5.074 5.675 1.00 0.00 19 ASP A CA 8
ATOM 3475 C C . ASP A 1 19 ? 5.191 6.512 5.226 1.00 0.00 19 ASP A C 8
ATOM 3476 O O . ASP A 1 19 ? 5.940 7.006 4.392 1.00 0.00 19 ASP A O 8
ATOM 3499 N N . PRO A 1 21 ? 4.154 9.417 3.026 1.00 0.00 21 PRO A N 8
ATOM 3500 C CA . PRO A 1 21 ? 3.964 9.476 1.585 1.00 0.00 21 PRO A CA 8
ATOM 3501 C C . PRO A 1 21 ? 4.971 8.568 0.865 1.00 0.00 21 PRO A C 8
ATOM 3502 O O . PRO A 1 21 ? 5.184 8.674 -0.348 1.00 0.00 21 PRO A O 8
ATOM 3513 N N . ARG A 1 22 ? 5.590 7.696 1.627 1.00 0.00 22 ARG A N 8
ATOM 3514 C CA . ARG A 1 22 ? 6.585 6.778 1.121 1.00 0.00 22 ARG A CA 8
ATOM 3515 C C . ARG A 1 22 ? 5.989 5.376 1.150 1.00 0.00 22 ARG A C 8
ATOM 3516 O O . ARG A 1 22 ? 5.520 4.922 2.192 1.00 0.00 22 ARG A O 8
ATOM 3537 N N . TYR A 1 23 ? 5.969 4.712 0.023 1.00 0.00 23 TYR A N 8
ATOM 3538 C CA . TYR A 1 23 ? 5.316 3.416 -0.073 1.00 0.00 23 TYR A CA 8
ATOM 3539 C C . TYR A 1 23 ? 6.211 2.415 -0.782 1.00 0.00 23 TYR A C 8
ATOM 3540 O O . TYR A 1 23 ? 6.963 2.784 -1.685 1.00 0.00 23 TYR A O 8
ATOM 3558 N N . GLU A 1 24 ? 6.163 1.171 -0.359 1.00 0.00 24 GLU A N 8
ATOM 3559 C CA . GLU A 1 24 ? 6.916 0.106 -1.005 1.00 0.00 24 GLU A CA 8
ATOM 3560 C C . GLU A 1 24 ? 6.112 -1.196 -0.975 1.00 0.00 24 GLU A C 8
ATOM 3561 O O . GLU A 1 24 ? 5.568 -1.581 0.067 1.00 0.00 24 GLU A O 8
ATOM 3573 N N . VAL A 1 25 ? 6.021 -1.858 -2.097 1.00 0.00 25 VAL A N 8
ATOM 3574 C CA . VAL A 1 25 ? 5.209 -3.048 -2.200 1.00 0.00 25 VAL A CA 8
ATOM 3575 C C . VAL A 1 25 ? 6.057 -4.295 -2.464 1.00 0.00 25 VAL A C 8
ATOM 3576 O O . VAL A 1 25 ? 6.879 -4.342 -3.382 1.00 0.00 25 VAL A O 8
ATOM 3589 N N . HIS A 1 26 ? 5.857 -5.281 -1.642 1.00 0.00 26 HIS A N 8
ATOM 3590 C CA . HIS A 1 26 ? 6.599 -6.517 -1.689 1.00 0.00 26 HIS A CA 8
ATOM 3591 C C . HIS A 1 26 ? 5.744 -7.628 -2.233 1.00 0.00 26 HIS A C 8
ATOM 3592 O O . HIS A 1 26 ? 4.740 -7.998 -1.615 1.00 0.00 26 HIS A O 8
ATOM 3606 N N . CYS A 1 27 ? 6.108 -8.153 -3.351 1.00 0.00 27 CYS A N 8
ATOM 3607 C CA . CYS A 1 27 ? 5.430 -9.295 -3.886 1.00 0.00 27 CYS A CA 8
ATOM 3608 C C . CYS A 1 27 ? 6.394 -10.466 -3.824 1.00 0.00 27 CYS A C 8
ATOM 3609 O O . CYS A 1 27 ? 6.900 -10.901 -4.871 1.00 0.00 27 CYS A O 8
ATOM 3617 N N . ASN A 1 1 ? -8.836 8.659 -1.150 1.00 0.00 1 ASN A N 9
ATOM 3618 C CA . ASN A 1 1 ? -8.250 9.648 -0.234 1.00 0.00 1 ASN A CA 9
ATOM 3619 C C . ASN A 1 1 ? -6.793 9.332 0.078 1.00 0.00 1 ASN A C 9
ATOM 3620 O O . ASN A 1 1 ? -5.884 10.104 -0.269 1.00 0.00 1 ASN A O 9
ATOM 3633 N N . ASP A 1 2 ? -6.564 8.215 0.734 1.00 0.00 2 ASP A N 9
ATOM 3634 C CA . ASP A 1 2 ? -5.228 7.846 1.164 1.00 0.00 2 ASP A CA 9
ATOM 3635 C C . ASP A 1 2 ? -4.576 6.926 0.154 1.00 0.00 2 ASP A C 9
ATOM 3636 O O . ASP A 1 2 ? -5.217 6.010 -0.379 1.00 0.00 2 ASP A O 9
ATOM 3645 N N . LYS A 1 3 ? -3.311 7.162 -0.106 1.00 0.00 3 LYS A N 9
ATOM 3646 C CA . LYS A 1 3 ? -2.589 6.423 -1.115 1.00 0.00 3 LYS A CA 9
ATOM 3647 C C . LYS A 1 3 ? -2.197 5.011 -0.666 1.00 0.00 3 LYS A C 9
ATOM 3648 O O . LYS A 1 3 ? -1.970 4.131 -1.515 1.00 0.00 3 LYS A O 9
ATOM 3667 N N . CYS A 1 4 ? -2.154 4.765 0.639 1.00 0.00 4 CYS A N 9
ATOM 3668 C CA . CYS A 1 4 ? -1.799 3.438 1.118 1.00 0.00 4 CYS A CA 9
ATOM 3669 C C . CYS A 1 4 ? -2.980 2.529 0.923 1.00 0.00 4 CYS A C 9
ATOM 3670 O O . CYS A 1 4 ? -2.838 1.414 0.439 1.00 0.00 4 CYS A O 9
ATOM 3677 N N . LYS A 1 5 ? -4.169 3.044 1.251 1.00 0.00 5 LYS A N 9
ATOM 3678 C CA . LYS A 1 5 ? -5.423 2.299 1.068 1.00 0.00 5 LYS A CA 9
ATOM 3679 C C . LYS A 1 5 ? -5.581 1.929 -0.404 1.00 0.00 5 LYS A C 9
ATOM 3680 O O . LYS A 1 5 ? -6.063 0.860 -0.748 1.00 0.00 5 LYS A O 9
ATOM 3699 N N . GLU A 1 6 ? -5.150 2.837 -1.248 1.00 0.00 6 GLU A N 9
ATOM 3700 C CA . GLU A 1 6 ? -5.171 2.684 -2.675 1.00 0.00 6 GLU A CA 9
ATOM 3701 C C . GLU A 1 6 ? -4.247 1.521 -3.107 1.00 0.00 6 GLU A C 9
ATOM 3702 O O . GLU A 1 6 ? -4.699 0.546 -3.721 1.00 0.00 6 GLU A O 9
ATOM 3714 N N . LEU A 1 7 ? -2.974 1.601 -2.735 1.00 0.00 7 LEU A N 9
ATOM 3715 C CA . LEU A 1 7 ? -2.001 0.577 -3.129 1.00 0.00 7 LEU A CA 9
ATOM 3716 C C . LEU A 1 7 ? -2.275 -0.768 -2.478 1.00 0.00 7 LEU A C 9
ATOM 3717 O O . LEU A 1 7 ? -2.081 -1.800 -3.098 1.00 0.00 7 LEU A O 9
ATOM 3733 N N . LYS A 1 8 ? -2.753 -0.750 -1.254 1.00 0.00 8 LYS A N 9
ATOM 3734 C CA . LYS A 1 8 ? -3.039 -1.974 -0.519 1.00 0.00 8 LYS A CA 9
ATOM 3735 C C . LYS A 1 8 ? -4.277 -2.666 -1.107 1.00 0.00 8 LYS A C 9
ATOM 3736 O O . LYS A 1 8 ? -4.474 -3.873 -0.947 1.00 0.00 8 LYS A O 9
ATOM 3755 N N . LYS A 1 9 ? -5.110 -1.894 -1.782 1.00 0.00 9 LYS A N 9
ATOM 3756 C CA . LYS A 1 9 ? -6.286 -2.436 -2.432 1.00 0.00 9 LYS A CA 9
ATOM 3757 C C . LYS A 1 9 ? -5.890 -2.933 -3.826 1.00 0.00 9 LYS A C 9
ATOM 3758 O O . LYS A 1 9 ? -6.473 -3.893 -4.366 1.00 0.00 9 LYS A O 9
ATOM 3777 N N . ARG A 1 10 ? -4.904 -2.266 -4.406 1.00 0.00 10 ARG A N 9
ATOM 3778 C CA . ARG A 1 10 ? -4.380 -2.629 -5.708 1.00 0.00 10 ARG A CA 9
ATOM 3779 C C . ARG A 1 10 ? -3.567 -3.903 -5.598 1.00 0.00 10 ARG A C 9
ATOM 3780 O O . ARG A 1 10 ? -3.552 -4.731 -6.507 1.00 0.00 10 ARG A O 9
ATOM 3801 N N . TYR A 1 11 ? -2.893 -4.053 -4.489 1.00 0.00 11 TYR A N 9
ATOM 3802 C CA . TYR A 1 11 ? -2.091 -5.218 -4.244 1.00 0.00 11 TYR A CA 9
ATOM 3803 C C . TYR A 1 11 ? -2.470 -5.834 -2.901 1.00 0.00 11 TYR A C 9
ATOM 3804 O O . TYR A 1 11 ? -1.793 -5.609 -1.904 1.00 0.00 11 TYR A O 9
ATOM 3822 N N . PRO A 1 12 ? -3.587 -6.580 -2.833 1.00 0.00 12 PRO A N 9
ATOM 3823 C CA . PRO A 1 12 ? -4.032 -7.208 -1.595 1.00 0.00 12 PRO A CA 9
ATOM 3824 C C . PRO A 1 12 ? -3.225 -8.462 -1.282 1.00 0.00 12 PRO A C 9
ATOM 3825 O O . PRO A 1 12 ? -3.233 -8.955 -0.154 1.00 0.00 12 PRO A O 9
ATOM 3836 N N . ASN A 1 13 ? -2.512 -8.963 -2.277 1.00 0.00 13 ASN A N 9
ATOM 3837 C CA . ASN A 1 13 ? -1.721 -10.167 -2.097 1.00 0.00 13 ASN A CA 9
ATOM 3838 C C . ASN A 1 13 ? -0.314 -9.776 -1.700 1.00 0.00 13 ASN A C 9
ATOM 3839 O O . ASN A 1 13 ? 0.382 -10.523 -1.024 1.00 0.00 13 ASN A O 9
ATOM 3850 N N . CYS A 1 14 ? 0.102 -8.598 -2.116 1.00 0.00 14 CYS A N 9
ATOM 3851 C CA . CYS A 1 14 ? 1.427 -8.111 -1.796 1.00 0.00 14 CYS A CA 9
ATOM 3852 C C . CYS A 1 14 ? 1.395 -7.383 -0.466 1.00 0.00 14 CYS A C 9
ATOM 3853 O O . CYS A 1 14 ? 0.328 -7.033 0.036 1.00 0.00 14 CYS A O 9
ATOM 3860 N N . GLU A 1 15 ? 2.536 -7.159 0.099 1.00 0.00 15 GLU A N 9
ATOM 3861 C CA . GLU A 1 15 ? 2.630 -6.487 1.357 1.00 0.00 15 GLU A CA 9
ATOM 3862 C C . GLU A 1 15 ? 3.029 -5.047 1.089 1.00 0.00 15 GLU A C 9
ATOM 3863 O O . GLU A 1 15 ? 4.186 -4.761 0.757 1.00 0.00 15 GLU A O 9
ATOM 3875 N N . VAL A 1 16 ? 2.073 -4.168 1.147 1.00 0.00 16 VAL A N 9
ATOM 3876 C CA . VAL A 1 16 ? 2.319 -2.778 0.897 1.00 0.00 16 VAL A CA 9
ATOM 3877 C C . VAL A 1 16 ? 2.763 -2.111 2.183 1.00 0.00 16 VAL A C 9
ATOM 3878 O O . VAL A 1 16 ? 1.990 -1.951 3.125 1.00 0.00 16 VAL A O 9
ATOM 3891 N N . ARG A 1 17 ? 4.008 -1.790 2.236 1.00 0.00 17 ARG A N 9
ATOM 3892 C CA . ARG A 1 17 ? 4.602 -1.170 3.378 1.00 0.00 17 ARG A CA 9
ATOM 3893 C C . ARG A 1 17 ? 4.548 0.328 3.176 1.00 0.00 17 ARG A C 9
ATOM 3894 O O . ARG A 1 17 ? 5.162 0.864 2.244 1.00 0.00 17 ARG A O 9
ATOM 3915 N N . CYS A 1 18 ? 3.787 0.985 4.003 1.00 0.00 18 CYS A N 9
ATOM 3916 C CA . CYS A 1 18 ? 3.547 2.397 3.867 1.00 0.00 18 CYS A CA 9
ATOM 3917 C C . CYS A 1 18 ? 4.111 3.152 5.056 1.00 0.00 18 CYS A C 9
ATOM 3918 O O . CYS A 1 18 ? 3.662 2.964 6.191 1.00 0.00 18 CYS A O 9
ATOM 3925 N N . ASP A 1 19 ? 5.104 3.958 4.821 1.00 0.00 19 ASP A N 9
ATOM 3926 C CA . ASP A 1 19 ? 5.644 4.820 5.856 1.00 0.00 19 ASP A CA 9
ATOM 3927 C C . ASP A 1 19 ? 5.571 6.252 5.368 1.00 0.00 19 ASP A C 9
ATOM 3928 O O . ASP A 1 19 ? 6.444 6.701 4.646 1.00 0.00 19 ASP A O 9
ATOM 3951 N N . PRO A 1 21 ? 4.966 8.923 2.896 1.00 0.00 21 PRO A N 9
ATOM 3952 C CA . PRO A 1 21 ? 4.933 8.861 1.453 1.00 0.00 21 PRO A CA 9
ATOM 3953 C C . PRO A 1 21 ? 5.852 7.747 0.923 1.00 0.00 21 PRO A C 9
ATOM 3954 O O . PRO A 1 21 ? 6.066 7.617 -0.295 1.00 0.00 21 PRO A O 9
ATOM 3965 N N . ARG A 1 22 ? 6.407 6.958 1.838 1.00 0.00 22 ARG A N 9
ATOM 3966 C CA . ARG A 1 22 ? 7.286 5.861 1.465 1.00 0.00 22 ARG A CA 9
ATOM 3967 C C . ARG A 1 22 ? 6.459 4.621 1.247 1.00 0.00 22 ARG A C 9
ATOM 3968 O O . ARG A 1 22 ? 6.032 3.966 2.202 1.00 0.00 22 ARG A O 9
ATOM 3989 N N . TYR A 1 23 ? 6.191 4.331 0.020 1.00 0.00 23 TYR A N 9
ATOM 3990 C CA . TYR A 1 23 ? 5.392 3.190 -0.323 1.00 0.00 23 TYR A CA 9
ATOM 3991 C C . TYR A 1 23 ? 6.238 2.120 -0.938 1.00 0.00 23 TYR A C 9
ATOM 3992 O O . TYR A 1 23 ? 6.888 2.348 -1.970 1.00 0.00 23 TYR A O 9
ATOM 4010 N N . GLU A 1 24 ? 6.280 0.986 -0.303 1.00 0.00 24 GLU A N 9
ATOM 4011 C CA . GLU A 1 24 ? 6.977 -0.148 -0.830 1.00 0.00 24 GLU A CA 9
ATOM 4012 C C . GLU A 1 24 ? 6.055 -1.334 -0.924 1.00 0.00 24 GLU A C 9
ATOM 4013 O O . GLU A 1 24 ? 5.633 -1.886 0.084 1.00 0.00 24 GLU A O 9
ATOM 4025 N N . VAL A 1 25 ? 5.723 -1.704 -2.114 1.00 0.00 25 VAL A N 9
ATOM 4026 C CA . VAL A 1 25 ? 4.878 -2.835 -2.327 1.00 0.00 25 VAL A CA 9
ATOM 4027 C C . VAL A 1 25 ? 5.727 -4.086 -2.551 1.00 0.00 25 VAL A C 9
ATOM 4028 O O . VAL A 1 25 ? 6.302 -4.300 -3.619 1.00 0.00 25 VAL A O 9
ATOM 4041 N N . HIS A 1 26 ? 5.848 -4.870 -1.512 1.00 0.00 26 HIS A N 9
ATOM 4042 C CA . HIS A 1 26 ? 6.672 -6.048 -1.536 1.00 0.00 26 HIS A CA 9
ATOM 4043 C C . HIS A 1 26 ? 5.809 -7.253 -1.879 1.00 0.00 26 HIS A C 9
ATOM 4044 O O . HIS A 1 26 ? 4.944 -7.655 -1.096 1.00 0.00 26 HIS A O 9
ATOM 4058 N N . CYS A 1 27 ? 6.008 -7.786 -3.043 1.00 0.00 27 CYS A N 9
ATOM 4059 C CA . CYS A 1 27 ? 5.246 -8.918 -3.507 1.00 0.00 27 CYS A CA 9
ATOM 4060 C C . CYS A 1 27 ? 6.038 -10.191 -3.303 1.00 0.00 27 CYS A C 9
ATOM 4061 O O . CYS A 1 27 ? 6.963 -10.456 -4.092 1.00 0.00 27 CYS A O 9
ATOM 4069 N N . ASN A 1 1 ? -8.728 8.958 -1.696 1.00 0.00 1 ASN A N 10
ATOM 4070 C CA . ASN A 1 1 ? -8.362 8.046 -0.619 1.00 0.00 1 ASN A CA 10
ATOM 4071 C C . ASN A 1 1 ? -6.887 8.118 -0.400 1.00 0.00 1 ASN A C 10
ATOM 4072 O O . ASN A 1 1 ? -6.173 8.755 -1.177 1.00 0.00 1 ASN A O 10
ATOM 4085 N N . ASP A 1 2 ? -6.423 7.488 0.645 1.00 0.00 2 ASP A N 10
ATOM 4086 C CA . ASP A 1 2 ? -5.009 7.473 0.966 1.00 0.00 2 ASP A CA 10
ATOM 4087 C C . ASP A 1 2 ? -4.298 6.573 -0.003 1.00 0.00 2 ASP A C 10
ATOM 4088 O O . ASP A 1 2 ? -4.852 5.541 -0.399 1.00 0.00 2 ASP A O 10
ATOM 4097 N N . LYS A 1 3 ? -3.083 6.933 -0.381 1.00 0.00 3 LYS A N 10
ATOM 4098 C CA . LYS A 1 3 ? -2.342 6.155 -1.359 1.00 0.00 3 LYS A CA 10
ATOM 4099 C C . LYS A 1 3 ? -2.049 4.765 -0.826 1.00 0.00 3 LYS A C 10
ATOM 4100 O O . LYS A 1 3 ? -2.142 3.799 -1.553 1.00 0.00 3 LYS A O 10
ATOM 4119 N N . CYS A 1 4 ? -1.762 4.672 0.453 1.00 0.00 4 CYS A N 10
ATOM 4120 C CA . CYS A 1 4 ? -1.492 3.393 1.082 1.00 0.00 4 CYS A CA 10
ATOM 4121 C C . CYS A 1 4 ? -2.737 2.501 1.023 1.00 0.00 4 CYS A C 10
ATOM 4122 O O . CYS A 1 4 ? -2.652 1.314 0.718 1.00 0.00 4 CYS A O 10
ATOM 4129 N N . LYS A 1 5 ? -3.898 3.105 1.234 1.00 0.00 5 LYS A N 10
ATOM 4130 C CA . LYS A 1 5 ? -5.158 2.379 1.209 1.00 0.00 5 LYS A CA 10
ATOM 4131 C C . LYS A 1 5 ? -5.484 1.951 -0.220 1.00 0.00 5 LYS A C 10
ATOM 4132 O O . LYS A 1 5 ? -6.000 0.852 -0.451 1.00 0.00 5 LYS A O 10
ATOM 4151 N N . GLU A 1 6 ? -5.147 2.802 -1.173 1.00 0.00 6 GLU A N 10
ATOM 4152 C CA . GLU A 1 6 ? -5.365 2.505 -2.558 1.00 0.00 6 GLU A CA 10
ATOM 4153 C C . GLU A 1 6 ? -4.388 1.411 -3.024 1.00 0.00 6 GLU A C 10
ATOM 4154 O O . GLU A 1 6 ? -4.758 0.531 -3.788 1.00 0.00 6 GLU A O 10
ATOM 4166 N N . LEU A 1 7 ? -3.154 1.448 -2.526 1.00 0.00 7 LEU A N 10
ATOM 4167 C CA . LEU A 1 7 ? -2.166 0.412 -2.838 1.00 0.00 7 LEU A CA 10
ATOM 4168 C C . LEU A 1 7 ? -2.576 -0.920 -2.219 1.00 0.00 7 LEU A C 10
ATOM 4169 O O . LEU A 1 7 ? -2.357 -1.968 -2.802 1.00 0.00 7 LEU A O 10
ATOM 4185 N N . LYS A 1 8 ? -3.188 -0.855 -1.044 1.00 0.00 8 LYS A N 10
ATOM 4186 C CA . LYS A 1 8 ? -3.759 -2.029 -0.366 1.00 0.00 8 LYS A CA 10
ATOM 4187 C C . LYS A 1 8 ? -4.834 -2.669 -1.254 1.00 0.00 8 LYS A C 10
ATOM 4188 O O . LYS A 1 8 ? -4.993 -3.895 -1.296 1.00 0.00 8 LYS A O 10
ATOM 4207 N N . LYS A 1 9 ? -5.555 -1.827 -1.964 1.00 0.00 9 LYS A N 10
ATOM 4208 C CA . LYS A 1 9 ? -6.585 -2.269 -2.867 1.00 0.00 9 LYS A CA 10
ATOM 4209 C C . LYS A 1 9 ? -5.956 -2.829 -4.134 1.00 0.00 9 LYS A C 10
ATOM 4210 O O . LYS A 1 9 ? -6.401 -3.842 -4.658 1.00 0.00 9 LYS A O 10
ATOM 4229 N N . ARG A 1 10 ? -4.912 -2.164 -4.608 1.00 0.00 10 ARG A N 10
ATOM 4230 C CA . ARG A 1 10 ? -4.213 -2.570 -5.817 1.00 0.00 10 ARG A CA 10
ATOM 4231 C C . ARG A 1 10 ? -3.485 -3.883 -5.631 1.00 0.00 10 ARG A C 10
ATOM 4232 O O . ARG A 1 10 ? -3.377 -4.673 -6.565 1.00 0.00 10 ARG A O 10
ATOM 4253 N N . TYR A 1 11 ? -2.952 -4.108 -4.451 1.00 0.00 11 TYR A N 10
ATOM 4254 C CA . TYR A 1 11 ? -2.194 -5.309 -4.210 1.00 0.00 11 TYR A CA 10
ATOM 4255 C C . TYR A 1 11 ? -2.665 -6.002 -2.931 1.00 0.00 11 TYR A C 10
ATOM 4256 O O . TYR A 1 11 ? -2.094 -5.794 -1.859 1.00 0.00 11 TYR A O 10
ATOM 4274 N N . PRO A 1 12 ? -3.736 -6.809 -3.011 1.00 0.00 12 PRO A N 10
ATOM 4275 C CA . PRO A 1 12 ? -4.261 -7.528 -1.851 1.00 0.00 12 PRO A CA 10
ATOM 4276 C C . PRO A 1 12 ? -3.337 -8.670 -1.421 1.00 0.00 12 PRO A C 10
ATOM 4277 O O . PRO A 1 12 ? -3.245 -9.011 -0.235 1.00 0.00 12 PRO A O 10
ATOM 4288 N N . ASN A 1 13 ? -2.632 -9.235 -2.381 1.00 0.00 13 ASN A N 10
ATOM 4289 C CA . ASN A 1 13 ? -1.763 -10.379 -2.132 1.00 0.00 13 ASN A CA 10
ATOM 4290 C C . ASN A 1 13 ? -0.324 -9.953 -1.942 1.00 0.00 13 ASN A C 10
ATOM 4291 O O . ASN A 1 13 ? 0.583 -10.787 -1.883 1.00 0.00 13 ASN A O 10
ATOM 4302 N N . CYS A 1 14 ? -0.109 -8.678 -1.827 1.00 0.00 14 CYS A N 10
ATOM 4303 C CA . CYS A 1 14 ? 1.220 -8.164 -1.609 1.00 0.00 14 CYS A CA 10
ATOM 4304 C C . CYS A 1 14 ? 1.248 -7.452 -0.279 1.00 0.00 14 CYS A C 10
ATOM 4305 O O . CYS A 1 14 ? 0.208 -7.313 0.380 1.00 0.00 14 CYS A O 10
ATOM 4312 N N . GLU A 1 15 ? 2.404 -7.044 0.142 1.00 0.00 15 GLU A N 10
ATOM 4313 C CA . GLU A 1 15 ? 2.529 -6.301 1.349 1.00 0.00 15 GLU A CA 10
ATOM 4314 C C . GLU A 1 15 ? 3.075 -4.922 1.054 1.00 0.00 15 GLU A C 10
ATOM 4315 O O . GLU A 1 15 ? 4.231 -4.772 0.647 1.00 0.00 15 GLU A O 10
ATOM 4327 N N . VAL A 1 16 ? 2.245 -3.931 1.202 1.00 0.00 16 VAL A N 10
ATOM 4328 C CA . VAL A 1 16 ? 2.670 -2.589 1.020 1.00 0.00 16 VAL A CA 10
ATOM 4329 C C . VAL A 1 16 ? 3.076 -1.981 2.362 1.00 0.00 16 VAL A C 10
ATOM 4330 O O . VAL A 1 16 ? 2.297 -1.941 3.332 1.00 0.00 16 VAL A O 10
ATOM 4343 N N . ARG A 1 17 ? 4.318 -1.612 2.429 1.00 0.00 17 ARG A N 10
ATOM 4344 C CA . ARG A 1 17 ? 4.915 -1.010 3.589 1.00 0.00 17 ARG A CA 10
ATOM 4345 C C . ARG A 1 17 ? 4.822 0.485 3.435 1.00 0.00 17 ARG A C 10
ATOM 4346 O O . ARG A 1 17 ? 5.467 1.071 2.554 1.00 0.00 17 ARG A O 10
ATOM 4367 N N . CYS A 1 18 ? 4.006 1.089 4.232 1.00 0.00 18 CYS A N 10
ATOM 4368 C CA . CYS A 1 18 ? 3.757 2.496 4.129 1.00 0.00 18 CYS A CA 10
ATOM 4369 C C . CYS A 1 18 ? 4.367 3.226 5.301 1.00 0.00 18 CYS A C 10
ATOM 4370 O O . CYS A 1 18 ? 4.199 2.821 6.452 1.00 0.00 18 CYS A O 10
ATOM 4377 N N . ASP A 1 19 ? 5.103 4.256 5.005 1.00 0.00 19 ASP A N 10
ATOM 4378 C CA . ASP A 1 19 ? 5.656 5.140 6.006 1.00 0.00 19 ASP A CA 10
ATOM 4379 C C . ASP A 1 19 ? 5.573 6.580 5.497 1.00 0.00 19 ASP A C 10
ATOM 4380 O O . ASP A 1 19 ? 6.517 7.114 4.919 1.00 0.00 19 ASP A O 10
ATOM 4403 N N . PRO A 1 21 ? 5.311 9.428 3.180 1.00 0.00 21 PRO A N 10
ATOM 4404 C CA . PRO A 1 21 ? 5.633 9.541 1.752 1.00 0.00 21 PRO A CA 10
ATOM 4405 C C . PRO A 1 21 ? 6.351 8.290 1.220 1.00 0.00 21 PRO A C 10
ATOM 4406 O O . PRO A 1 21 ? 6.826 8.268 0.078 1.00 0.00 21 PRO A O 10
ATOM 4417 N N . ARG A 1 22 ? 6.433 7.261 2.038 1.00 0.00 22 ARG A N 10
ATOM 4418 C CA . ARG A 1 22 ? 7.147 6.061 1.655 1.00 0.00 22 ARG A CA 10
ATOM 4419 C C . ARG A 1 22 ? 6.177 4.925 1.459 1.00 0.00 22 ARG A C 10
ATOM 4420 O O . ARG A 1 22 ? 5.408 4.604 2.362 1.00 0.00 22 ARG A O 10
ATOM 4441 N N . TYR A 1 23 ? 6.190 4.342 0.293 1.00 0.00 23 TYR A N 10
ATOM 4442 C CA . TYR A 1 23 ? 5.314 3.239 -0.031 1.00 0.00 23 TYR A CA 10
ATOM 4443 C C . TYR A 1 23 ? 6.120 2.194 -0.770 1.00 0.00 23 TYR A C 10
ATOM 4444 O O . TYR A 1 23 ? 6.614 2.446 -1.883 1.00 0.00 23 TYR A O 10
ATOM 4462 N N . GLU A 1 24 ? 6.310 1.070 -0.147 1.00 0.00 24 GLU A N 10
ATOM 4463 C CA . GLU A 1 24 ? 7.038 -0.021 -0.744 1.00 0.00 24 GLU A CA 10
ATOM 4464 C C . GLU A 1 24 ? 6.129 -1.227 -0.844 1.00 0.00 24 GLU A C 10
ATOM 4465 O O . GLU A 1 24 ? 5.759 -1.810 0.170 1.00 0.00 24 GLU A O 10
ATOM 4477 N N . VAL A 1 25 ? 5.738 -1.583 -2.034 1.00 0.00 25 VAL A N 10
ATOM 4478 C CA . VAL A 1 25 ? 4.888 -2.724 -2.208 1.00 0.00 25 VAL A CA 10
ATOM 4479 C C . VAL A 1 25 ? 5.698 -3.962 -2.583 1.00 0.00 25 VAL A C 10
ATOM 4480 O O . VAL A 1 25 ? 6.287 -4.065 -3.676 1.00 0.00 25 VAL A O 10
ATOM 4493 N N . HIS A 1 26 ? 5.743 -4.868 -1.660 1.00 0.00 26 HIS A N 10
ATOM 4494 C CA . HIS A 1 26 ? 6.494 -6.076 -1.779 1.00 0.00 26 HIS A CA 10
ATOM 4495 C C . HIS A 1 26 ? 5.556 -7.204 -2.210 1.00 0.00 26 HIS A C 10
ATOM 4496 O O . HIS A 1 26 ? 4.586 -7.520 -1.508 1.00 0.00 26 HIS A O 10
ATOM 4510 N N . CYS A 1 27 ? 5.817 -7.762 -3.356 1.00 0.00 27 CYS A N 10
ATOM 4511 C CA . CYS A 1 27 ? 5.012 -8.831 -3.897 1.00 0.00 27 CYS A CA 10
ATOM 4512 C C . CYS A 1 27 ? 5.833 -10.093 -3.989 1.00 0.00 27 CYS A C 10
ATOM 4513 O O . CYS A 1 27 ? 5.576 -11.033 -3.218 1.00 0.00 27 CYS A O 10
ATOM 4521 N N . ASN A 1 1 ? -4.762 12.894 0.618 1.00 0.00 1 ASN A N 11
ATOM 4522 C CA . ASN A 1 1 ? -4.897 11.736 -0.264 1.00 0.00 1 ASN A CA 11
ATOM 4523 C C . ASN A 1 1 ? -3.967 10.643 0.204 1.00 0.00 1 ASN A C 11
ATOM 4524 O O . ASN A 1 1 ? -2.836 10.915 0.601 1.00 0.00 1 ASN A O 11
ATOM 4537 N N . ASP A 1 2 ? -4.426 9.423 0.183 1.00 0.00 2 ASP A N 11
ATOM 4538 C CA . ASP A 1 2 ? -3.612 8.309 0.571 1.00 0.00 2 ASP A CA 11
ATOM 4539 C C . ASP A 1 2 ? -3.710 7.240 -0.467 1.00 0.00 2 ASP A C 11
ATOM 4540 O O . ASP A 1 2 ? -4.785 6.929 -0.967 1.00 0.00 2 ASP A O 11
ATOM 4549 N N . LYS A 1 3 ? -2.579 6.751 -0.864 1.00 0.00 3 LYS A N 11
ATOM 4550 C CA . LYS A 1 3 ? -2.520 5.641 -1.779 1.00 0.00 3 LYS A CA 11
ATOM 4551 C C . LYS A 1 3 ? -2.453 4.362 -0.996 1.00 0.00 3 LYS A C 11
ATOM 4552 O O . LYS A 1 3 ? -2.424 3.297 -1.560 1.00 0.00 3 LYS A O 11
ATOM 4571 N N . CYS A 1 4 ? -2.461 4.484 0.315 1.00 0.00 4 CYS A N 11
ATOM 4572 C CA . CYS A 1 4 ? -2.345 3.345 1.187 1.00 0.00 4 CYS A CA 11
ATOM 4573 C C . CYS A 1 4 ? -3.569 2.455 1.019 1.00 0.00 4 CYS A C 11
ATOM 4574 O O . CYS A 1 4 ? -3.449 1.234 0.752 1.00 0.00 4 CYS A O 11
ATOM 4581 N N . LYS A 1 5 ? -4.751 3.074 1.077 1.00 0.00 5 LYS A N 11
ATOM 4582 C CA . LYS A 1 5 ? -5.999 2.313 0.923 1.00 0.00 5 LYS A CA 11
ATOM 4583 C C . LYS A 1 5 ? -6.119 1.763 -0.486 1.00 0.00 5 LYS A C 11
ATOM 4584 O O . LYS A 1 5 ? -6.624 0.650 -0.699 1.00 0.00 5 LYS A O 11
ATOM 4603 N N . GLU A 1 6 ? -5.637 2.536 -1.421 1.00 0.00 6 GLU A N 11
ATOM 4604 C CA . GLU A 1 6 ? -5.668 2.216 -2.820 1.00 0.00 6 GLU A CA 11
ATOM 4605 C C . GLU A 1 6 ? -4.771 1.003 -3.112 1.00 0.00 6 GLU A C 11
ATOM 4606 O O . GLU A 1 6 ? -5.239 -0.036 -3.586 1.00 0.00 6 GLU A O 11
ATOM 4618 N N . LEU A 1 7 ? -3.505 1.122 -2.762 1.00 0.00 7 LEU A N 11
ATOM 4619 C CA . LEU A 1 7 ? -2.518 0.098 -3.046 1.00 0.00 7 LEU A CA 11
ATOM 4620 C C . LEU A 1 7 ? -2.808 -1.200 -2.329 1.00 0.00 7 LEU A C 11
ATOM 4621 O O . LEU A 1 7 ? -2.623 -2.255 -2.907 1.00 0.00 7 LEU A O 11
ATOM 4637 N N . LYS A 1 8 ? -3.283 -1.140 -1.085 1.00 0.00 8 LYS A N 11
ATOM 4638 C CA . LYS A 1 8 ? -3.566 -2.378 -0.359 1.00 0.00 8 LYS A CA 11
ATOM 4639 C C . LYS A 1 8 ? -4.774 -3.113 -0.969 1.00 0.00 8 LYS A C 11
ATOM 4640 O O . LYS A 1 8 ? -4.874 -4.340 -0.906 1.00 0.00 8 LYS A O 11
ATOM 4659 N N . LYS A 1 9 ? -5.669 -2.359 -1.577 1.00 0.00 9 LYS A N 11
ATOM 4660 C CA . LYS A 1 9 ? -6.802 -2.939 -2.286 1.00 0.00 9 LYS A CA 11
ATOM 4661 C C . LYS A 1 9 ? -6.302 -3.599 -3.566 1.00 0.00 9 LYS A C 11
ATOM 4662 O O . LYS A 1 9 ? -6.716 -4.709 -3.918 1.00 0.00 9 LYS A O 11
ATOM 4681 N N . ARG A 1 10 ? -5.397 -2.910 -4.227 1.00 0.00 10 ARG A N 11
ATOM 4682 C CA . ARG A 1 10 ? -4.820 -3.362 -5.478 1.00 0.00 10 ARG A CA 11
ATOM 4683 C C . ARG A 1 10 ? -3.930 -4.583 -5.300 1.00 0.00 10 ARG A C 11
ATOM 4684 O O . ARG A 1 10 ? -4.007 -5.526 -6.096 1.00 0.00 10 ARG A O 11
ATOM 4705 N N . TYR A 1 11 ? -3.095 -4.571 -4.276 1.00 0.00 11 TYR A N 11
ATOM 4706 C CA . TYR A 1 11 ? -2.147 -5.652 -4.049 1.00 0.00 11 TYR A CA 11
ATOM 4707 C C . TYR A 1 11 ? -2.429 -6.385 -2.731 1.00 0.00 11 TYR A C 11
ATOM 4708 O O . TYR A 1 11 ? -1.855 -6.040 -1.693 1.00 0.00 11 TYR A O 11
ATOM 4726 N N . PRO A 1 12 ? -3.338 -7.361 -2.715 1.00 0.00 12 PRO A N 11
ATOM 4727 C CA . PRO A 1 12 ? -3.551 -8.196 -1.547 1.00 0.00 12 PRO A CA 11
ATOM 4728 C C . PRO A 1 12 ? -2.587 -9.384 -1.579 1.00 0.00 12 PRO A C 11
ATOM 4729 O O . PRO A 1 12 ? -2.443 -10.126 -0.606 1.00 0.00 12 PRO A O 11
ATOM 4740 N N . ASN A 1 13 ? -1.911 -9.526 -2.715 1.00 0.00 13 ASN A N 11
ATOM 4741 C CA . ASN A 1 13 ? -0.963 -10.612 -2.960 1.00 0.00 13 ASN A CA 11
ATOM 4742 C C . ASN A 1 13 ? 0.425 -10.176 -2.586 1.00 0.00 13 ASN A C 11
ATOM 4743 O O . ASN A 1 13 ? 1.388 -10.905 -2.792 1.00 0.00 13 ASN A O 11
ATOM 4754 N N . CYS A 1 14 ? 0.532 -8.999 -2.048 1.00 0.00 14 CYS A N 11
ATOM 4755 C CA . CYS A 1 14 ? 1.805 -8.447 -1.676 1.00 0.00 14 CYS A CA 11
ATOM 4756 C C . CYS A 1 14 ? 1.646 -7.703 -0.373 1.00 0.00 14 CYS A C 11
ATOM 4757 O O . CYS A 1 14 ? 0.522 -7.498 0.088 1.00 0.00 14 CYS A O 11
ATOM 4764 N N . GLU A 1 15 ? 2.740 -7.289 0.204 1.00 0.00 15 GLU A N 11
ATOM 4765 C CA . GLU A 1 15 ? 2.719 -6.522 1.424 1.00 0.00 15 GLU A CA 11
ATOM 4766 C C . GLU A 1 15 ? 2.837 -5.048 1.092 1.00 0.00 15 GLU A C 11
ATOM 4767 O O . GLU A 1 15 ? 3.922 -4.570 0.754 1.00 0.00 15 GLU A O 11
ATOM 4779 N N . VAL A 1 16 ? 1.739 -4.345 1.119 1.00 0.00 16 VAL A N 11
ATOM 4780 C CA . VAL A 1 16 ? 1.766 -2.923 0.874 1.00 0.00 16 VAL A CA 11
ATOM 4781 C C . VAL A 1 16 ? 2.172 -2.220 2.146 1.00 0.00 16 VAL A C 11
ATOM 4782 O O . VAL A 1 16 ? 1.412 -2.177 3.115 1.00 0.00 16 VAL A O 11
ATOM 4795 N N . ARG A 1 17 ? 3.369 -1.731 2.171 1.00 0.00 17 ARG A N 11
ATOM 4796 C CA . ARG A 1 17 ? 3.869 -1.072 3.325 1.00 0.00 17 ARG A CA 11
ATOM 4797 C C . ARG A 1 17 ? 3.831 0.414 3.138 1.00 0.00 17 ARG A C 11
ATOM 4798 O O . ARG A 1 17 ? 4.629 0.998 2.390 1.00 0.00 17 ARG A O 11
ATOM 4819 N N . CYS A 1 18 ? 2.848 1.000 3.735 1.00 0.00 18 CYS A N 11
ATOM 4820 C CA . CYS A 1 18 ? 2.693 2.408 3.750 1.00 0.00 18 CYS A CA 11
ATOM 4821 C C . CYS A 1 18 ? 3.678 2.927 4.780 1.00 0.00 18 CYS A C 11
ATOM 4822 O O . CYS A 1 18 ? 3.575 2.600 5.976 1.00 0.00 18 CYS A O 11
ATOM 4829 N N . ASP A 1 19 ? 4.668 3.645 4.332 1.00 0.00 19 ASP A N 11
ATOM 4830 C CA . ASP A 1 19 ? 5.716 4.102 5.212 1.00 0.00 19 ASP A CA 11
ATOM 4831 C C . ASP A 1 19 ? 5.813 5.610 5.163 1.00 0.00 19 ASP A C 11
ATOM 4832 O O . ASP A 1 19 ? 6.568 6.155 4.381 1.00 0.00 19 ASP A O 11
ATOM 4855 N N . PRO A 1 21 ? 5.406 9.156 3.980 1.00 0.00 21 PRO A N 11
ATOM 4856 C CA . PRO A 1 21 ? 5.189 9.665 2.631 1.00 0.00 21 PRO A CA 11
ATOM 4857 C C . PRO A 1 21 ? 5.625 8.658 1.554 1.00 0.00 21 PRO A C 11
ATOM 4858 O O . PRO A 1 21 ? 5.601 8.960 0.356 1.00 0.00 21 PRO A O 11
ATOM 4869 N N . ARG A 1 22 ? 6.023 7.480 1.979 1.00 0.00 22 ARG A N 11
ATOM 4870 C CA . ARG A 1 22 ? 6.481 6.453 1.064 1.00 0.00 22 ARG A CA 11
ATOM 4871 C C . ARG A 1 22 ? 5.432 5.370 0.939 1.00 0.00 22 ARG A C 11
ATOM 4872 O O . ARG A 1 22 ? 4.711 5.067 1.901 1.00 0.00 22 ARG A O 11
ATOM 4893 N N . TYR A 1 23 ? 5.345 4.794 -0.219 1.00 0.00 23 TYR A N 11
ATOM 4894 C CA . TYR A 1 23 ? 4.462 3.687 -0.458 1.00 0.00 23 TYR A CA 11
ATOM 4895 C C . TYR A 1 23 ? 5.270 2.597 -1.106 1.00 0.00 23 TYR A C 11
ATOM 4896 O O . TYR A 1 23 ? 5.718 2.756 -2.243 1.00 0.00 23 TYR A O 11
ATOM 4914 N N . GLU A 1 24 ? 5.514 1.530 -0.398 1.00 0.00 24 GLU A N 11
ATOM 4915 C CA . GLU A 1 24 ? 6.295 0.457 -0.951 1.00 0.00 24 GLU A CA 11
ATOM 4916 C C . GLU A 1 24 ? 5.536 -0.841 -0.919 1.00 0.00 24 GLU A C 11
ATOM 4917 O O . GLU A 1 24 ? 5.205 -1.357 0.150 1.00 0.00 24 GLU A O 11
ATOM 4929 N N . VAL A 1 25 ? 5.225 -1.360 -2.069 1.00 0.00 25 VAL A N 11
ATOM 4930 C CA . VAL A 1 25 ? 4.590 -2.632 -2.128 1.00 0.00 25 VAL A CA 11
ATOM 4931 C C . VAL A 1 25 ? 5.649 -3.718 -2.286 1.00 0.00 25 VAL A C 11
ATOM 4932 O O . VAL A 1 25 ? 6.457 -3.710 -3.225 1.00 0.00 25 VAL A O 11
ATOM 4945 N N . HIS A 1 26 ? 5.688 -4.583 -1.325 1.00 0.00 26 HIS A N 11
ATOM 4946 C CA . HIS A 1 26 ? 6.644 -5.654 -1.277 1.00 0.00 26 HIS A CA 11
ATOM 4947 C C . HIS A 1 26 ? 6.025 -6.921 -1.833 1.00 0.00 26 HIS A C 11
ATOM 4948 O O . HIS A 1 26 ? 5.148 -7.520 -1.203 1.00 0.00 26 HIS A O 11
ATOM 4962 N N . CYS A 1 27 ? 6.418 -7.278 -3.015 1.00 0.00 27 CYS A N 11
ATOM 4963 C CA . CYS A 1 27 ? 5.987 -8.512 -3.617 1.00 0.00 27 CYS A CA 11
ATOM 4964 C C . CYS A 1 27 ? 7.192 -9.421 -3.669 1.00 0.00 27 CYS A C 11
ATOM 4965 O O . CYS A 1 27 ? 7.438 -10.163 -2.696 1.00 0.00 27 CYS A O 11
ATOM 4973 N N . ASN A 1 1 ? -1.033 9.825 3.569 1.00 0.00 1 ASN A N 12
ATOM 4974 C CA . ASN A 1 1 ? -1.458 10.139 2.201 1.00 0.00 1 ASN A CA 12
ATOM 4975 C C . ASN A 1 1 ? -2.632 9.258 1.799 1.00 0.00 1 ASN A C 12
ATOM 4976 O O . ASN A 1 1 ? -3.133 8.480 2.610 1.00 0.00 1 ASN A O 12
ATOM 4989 N N . ASP A 1 2 ? -3.057 9.355 0.560 1.00 0.00 2 ASP A N 12
ATOM 4990 C CA . ASP A 1 2 ? -4.286 8.695 0.092 1.00 0.00 2 ASP A CA 12
ATOM 4991 C C . ASP A 1 2 ? -4.051 7.387 -0.616 1.00 0.00 2 ASP A C 12
ATOM 4992 O O . ASP A 1 2 ? -4.965 6.582 -0.783 1.00 0.00 2 ASP A O 12
ATOM 5001 N N . LYS A 1 3 ? -2.857 7.152 -0.970 1.00 0.00 3 LYS A N 12
ATOM 5002 C CA . LYS A 1 3 ? -2.543 6.059 -1.877 1.00 0.00 3 LYS A CA 12
ATOM 5003 C C . LYS A 1 3 ? -2.487 4.703 -1.200 1.00 0.00 3 LYS A C 12
ATOM 5004 O O . LYS A 1 3 ? -2.499 3.672 -1.877 1.00 0.00 3 LYS A O 12
ATOM 5023 N N . CYS A 1 4 ? -2.477 4.693 0.126 1.00 0.00 4 CYS A N 12
ATOM 5024 C CA . CYS A 1 4 ? -2.457 3.434 0.852 1.00 0.00 4 CYS A CA 12
ATOM 5025 C C . CYS A 1 4 ? -3.760 2.692 0.623 1.00 0.00 4 CYS A C 12
ATOM 5026 O O . CYS A 1 4 ? -3.758 1.470 0.491 1.00 0.00 4 CYS A O 12
ATOM 5033 N N . LYS A 1 5 ? -4.874 3.441 0.493 1.00 0.00 5 LYS A N 12
ATOM 5034 C CA . LYS A 1 5 ? -6.171 2.801 0.308 1.00 0.00 5 LYS A CA 12
ATOM 5035 C C . LYS A 1 5 ? -6.211 2.066 -1.004 1.00 0.00 5 LYS A C 12
ATOM 5036 O O . LYS A 1 5 ? -6.656 0.921 -1.072 1.00 0.00 5 LYS A O 12
ATOM 5055 N N . GLU A 1 6 ? -5.690 2.708 -2.023 1.00 0.00 6 GLU A N 12
ATOM 5056 C CA . GLU A 1 6 ? -5.642 2.132 -3.337 1.00 0.00 6 GLU A CA 12
ATOM 5057 C C . GLU A 1 6 ? -4.692 0.959 -3.377 1.00 0.00 6 GLU A C 12
ATOM 5058 O O . GLU A 1 6 ? -5.096 -0.158 -3.649 1.00 0.00 6 GLU A O 12
ATOM 5070 N N . LEU A 1 7 ? -3.438 1.218 -3.050 1.00 0.00 7 LEU A N 12
ATOM 5071 C CA . LEU A 1 7 ? -2.379 0.233 -3.189 1.00 0.00 7 LEU A CA 12
ATOM 5072 C C . LEU A 1 7 ? -2.590 -1.005 -2.329 1.00 0.00 7 LEU A C 12
ATOM 5073 O O . LEU A 1 7 ? -2.379 -2.111 -2.797 1.00 0.00 7 LEU A O 12
ATOM 5089 N N . LYS A 1 8 ? -3.050 -0.833 -1.108 1.00 0.00 8 LYS A N 12
ATOM 5090 C CA . LYS A 1 8 ? -3.216 -1.970 -0.210 1.00 0.00 8 LYS A CA 12
ATOM 5091 C C . LYS A 1 8 ? -4.396 -2.851 -0.637 1.00 0.00 8 LYS A C 12
ATOM 5092 O O . LYS A 1 8 ? -4.408 -4.058 -0.389 1.00 0.00 8 LYS A O 12
ATOM 5111 N N . LYS A 1 9 ? -5.350 -2.253 -1.315 1.00 0.00 9 LYS A N 12
ATOM 5112 C CA . LYS A 1 9 ? -6.491 -2.979 -1.848 1.00 0.00 9 LYS A CA 12
ATOM 5113 C C . LYS A 1 9 ? -6.109 -3.600 -3.200 1.00 0.00 9 LYS A C 12
ATOM 5114 O O . LYS A 1 9 ? -6.556 -4.688 -3.560 1.00 0.00 9 LYS A O 12
ATOM 5133 N N . ARG A 1 10 ? -5.268 -2.893 -3.921 1.00 0.00 10 ARG A N 12
ATOM 5134 C CA . ARG A 1 10 ? -4.825 -3.280 -5.243 1.00 0.00 10 ARG A CA 12
ATOM 5135 C C . ARG A 1 10 ? -3.854 -4.448 -5.172 1.00 0.00 10 ARG A C 12
ATOM 5136 O O . ARG A 1 10 ? -3.800 -5.280 -6.084 1.00 0.00 10 ARG A O 12
ATOM 5157 N N . TYR A 1 11 ? -3.091 -4.506 -4.098 1.00 0.00 11 TYR A N 12
ATOM 5158 C CA . TYR A 1 11 ? -2.122 -5.564 -3.903 1.00 0.00 11 TYR A CA 12
ATOM 5159 C C . TYR A 1 11 ? -2.368 -6.269 -2.559 1.00 0.00 11 TYR A C 12
ATOM 5160 O O . TYR A 1 11 ? -1.736 -5.935 -1.545 1.00 0.00 11 TYR A O 12
ATOM 5178 N N . PRO A 1 12 ? -3.331 -7.206 -2.504 1.00 0.00 12 PRO A N 12
ATOM 5179 C CA . PRO A 1 12 ? -3.622 -7.958 -1.288 1.00 0.00 12 PRO A CA 12
ATOM 5180 C C . PRO A 1 12 ? -2.665 -9.136 -1.123 1.00 0.00 12 PRO A C 12
ATOM 5181 O O . PRO A 1 12 ? -2.526 -9.702 -0.035 1.00 0.00 12 PRO A O 12
ATOM 5192 N N . ASN A 1 13 ? -1.999 -9.483 -2.204 1.00 0.00 13 ASN A N 12
ATOM 5193 C CA . ASN A 1 13 ? -1.090 -10.625 -2.235 1.00 0.00 13 ASN A CA 12
ATOM 5194 C C . ASN A 1 13 ? 0.347 -10.165 -2.091 1.00 0.00 13 ASN A C 12
ATOM 5195 O O . ASN A 1 13 ? 1.279 -10.948 -2.223 1.00 0.00 13 ASN A O 12
ATOM 5206 N N . CYS A 1 14 ? 0.519 -8.903 -1.790 1.00 0.00 14 CYS A N 12
ATOM 5207 C CA . CYS A 1 14 ? 1.835 -8.327 -1.640 1.00 0.00 14 CYS A CA 12
ATOM 5208 C C . CYS A 1 14 ? 1.836 -7.454 -0.414 1.00 0.00 14 CYS A C 12
ATOM 5209 O O . CYS A 1 14 ? 0.771 -7.200 0.168 1.00 0.00 14 CYS A O 12
ATOM 5216 N N . GLU A 1 15 ? 2.993 -7.011 -0.001 1.00 0.00 15 GLU A N 12
ATOM 5217 C CA . GLU A 1 15 ? 3.084 -6.097 1.101 1.00 0.00 15 GLU A CA 12
ATOM 5218 C C . GLU A 1 15 ? 3.112 -4.697 0.607 1.00 0.00 15 GLU A C 12
ATOM 5219 O O . GLU A 1 15 ? 4.026 -4.317 -0.117 1.00 0.00 15 GLU A O 12
ATOM 5231 N N . VAL A 1 16 ? 2.118 -3.952 0.952 1.00 0.00 16 VAL A N 12
ATOM 5232 C CA . VAL A 1 16 ? 2.105 -2.557 0.674 1.00 0.00 16 VAL A CA 12
ATOM 5233 C C . VAL A 1 16 ? 2.435 -1.865 1.963 1.00 0.00 16 VAL A C 12
ATOM 5234 O O . VAL A 1 16 ? 1.596 -1.759 2.862 1.00 0.00 16 VAL A O 12
ATOM 5247 N N . ARG A 1 17 ? 3.662 -1.477 2.082 1.00 0.00 17 ARG A N 12
ATOM 5248 C CA . ARG A 1 17 ? 4.147 -0.863 3.275 1.00 0.00 17 ARG A CA 12
ATOM 5249 C C . ARG A 1 17 ? 3.940 0.620 3.190 1.00 0.00 17 ARG A C 12
ATOM 5250 O O . ARG A 1 17 ? 4.648 1.329 2.446 1.00 0.00 17 ARG A O 12
ATOM 5271 N N . CYS A 1 18 ? 2.940 1.067 3.892 1.00 0.00 18 CYS A N 12
ATOM 5272 C CA . CYS A 1 18 ? 2.536 2.443 3.894 1.00 0.00 18 CYS A CA 12
ATOM 5273 C C . CYS A 1 18 ? 3.171 3.183 5.049 1.00 0.00 18 CYS A C 12
ATOM 5274 O O . CYS A 1 18 ? 2.839 2.941 6.206 1.00 0.00 18 CYS A O 12
ATOM 5281 N N . ASP A 1 19 ? 4.078 4.056 4.747 1.00 0.00 19 ASP A N 12
ATOM 5282 C CA . ASP A 1 19 ? 4.674 4.914 5.747 1.00 0.00 19 ASP A CA 12
ATOM 5283 C C . ASP A 1 19 ? 4.488 6.342 5.312 1.00 0.00 19 ASP A C 12
ATOM 5284 O O . ASP A 1 19 ? 5.369 6.912 4.678 1.00 0.00 19 ASP A O 12
ATOM 5307 N N . PRO A 1 21 ? 3.850 9.136 3.007 1.00 0.00 21 PRO A N 12
ATOM 5308 C CA . PRO A 1 21 ? 3.926 9.225 1.562 1.00 0.00 21 PRO A CA 12
ATOM 5309 C C . PRO A 1 21 ? 4.767 8.089 0.980 1.00 0.00 21 PRO A C 12
ATOM 5310 O O . PRO A 1 21 ? 4.979 8.009 -0.234 1.00 0.00 21 PRO A O 12
ATOM 5321 N N . ARG A 1 22 ? 5.253 7.224 1.842 1.00 0.00 22 ARG A N 12
ATOM 5322 C CA . ARG A 1 22 ? 6.092 6.131 1.406 1.00 0.00 22 ARG A CA 12
ATOM 5323 C C . ARG A 1 22 ? 5.262 4.903 1.190 1.00 0.00 22 ARG A C 12
ATOM 5324 O O . ARG A 1 22 ? 4.537 4.472 2.088 1.00 0.00 22 ARG A O 12
ATOM 5345 N N . TYR A 1 23 ? 5.361 4.343 0.020 1.00 0.00 23 TYR A N 12
ATOM 5346 C CA . TYR A 1 23 ? 4.616 3.169 -0.321 1.00 0.00 23 TYR A CA 12
ATOM 5347 C C . TYR A 1 23 ? 5.513 2.173 -0.982 1.00 0.00 23 TYR A C 12
ATOM 5348 O O . TYR A 1 23 ? 5.971 2.383 -2.110 1.00 0.00 23 TYR A O 12
ATOM 5366 N N . GLU A 1 24 ? 5.797 1.112 -0.297 1.00 0.00 24 GLU A N 12
ATOM 5367 C CA . GLU A 1 24 ? 6.601 0.068 -0.868 1.00 0.00 24 GLU A CA 12
ATOM 5368 C C . GLU A 1 24 ? 5.739 -1.126 -1.093 1.00 0.00 24 GLU A C 12
ATOM 5369 O O . GLU A 1 24 ? 5.204 -1.680 -0.141 1.00 0.00 24 GLU A O 12
ATOM 5381 N N . VAL A 1 25 ? 5.561 -1.500 -2.312 1.00 0.00 25 VAL A N 12
ATOM 5382 C CA . VAL A 1 25 ? 4.830 -2.699 -2.595 1.00 0.00 25 VAL A CA 12
ATOM 5383 C C . VAL A 1 25 ? 5.798 -3.805 -2.974 1.00 0.00 25 VAL A C 12
ATOM 5384 O O . VAL A 1 25 ? 6.413 -3.798 -4.047 1.00 0.00 25 VAL A O 12
ATOM 5397 N N . HIS A 1 26 ? 5.977 -4.708 -2.065 1.00 0.00 26 HIS A N 12
ATOM 5398 C CA . HIS A 1 26 ? 6.909 -5.780 -2.225 1.00 0.00 26 HIS A CA 12
ATOM 5399 C C . HIS A 1 26 ? 6.136 -7.086 -2.310 1.00 0.00 26 HIS A C 12
ATOM 5400 O O . HIS A 1 26 ? 5.452 -7.477 -1.353 1.00 0.00 26 HIS A O 12
ATOM 5414 N N . CYS A 1 27 ? 6.192 -7.715 -3.447 1.00 0.00 27 CYS A N 12
ATOM 5415 C CA . CYS A 1 27 ? 5.501 -8.961 -3.671 1.00 0.00 27 CYS A CA 12
ATOM 5416 C C . CYS A 1 27 ? 6.416 -10.138 -3.379 1.00 0.00 27 CYS A C 12
ATOM 5417 O O . CYS A 1 27 ? 6.226 -10.812 -2.347 1.00 0.00 27 CYS A O 12
ATOM 5425 N N . ASN A 1 1 ? -7.908 11.650 -0.266 1.00 0.00 1 ASN A N 13
ATOM 5426 C CA . ASN A 1 1 ? -7.716 10.298 -0.789 1.00 0.00 1 ASN A CA 13
ATOM 5427 C C . ASN A 1 1 ? -6.509 9.699 -0.167 1.00 0.00 1 ASN A C 13
ATOM 5428 O O . ASN A 1 1 ? -5.457 10.330 -0.118 1.00 0.00 1 ASN A O 13
ATOM 5441 N N . ASP A 1 2 ? -6.650 8.506 0.329 1.00 0.00 2 ASP A N 13
ATOM 5442 C CA . ASP A 1 2 ? -5.561 7.816 0.967 1.00 0.00 2 ASP A CA 13
ATOM 5443 C C . ASP A 1 2 ? -4.871 6.968 -0.071 1.00 0.00 2 ASP A C 13
ATOM 5444 O O . ASP A 1 2 ? -5.529 6.231 -0.808 1.00 0.00 2 ASP A O 13
ATOM 5453 N N . LYS A 1 3 ? -3.580 7.091 -0.177 1.00 0.00 3 LYS A N 13
ATOM 5454 C CA . LYS A 1 3 ? -2.836 6.325 -1.153 1.00 0.00 3 LYS A CA 13
ATOM 5455 C C . LYS A 1 3 ? -2.474 4.970 -0.600 1.00 0.00 3 LYS A C 13
ATOM 5456 O O . LYS A 1 3 ? -2.431 3.993 -1.330 1.00 0.00 3 LYS A O 13
ATOM 5475 N N . CYS A 1 4 ? -2.286 4.908 0.695 1.00 0.00 4 CYS A N 13
ATOM 5476 C CA . CYS A 1 4 ? -1.837 3.696 1.354 1.00 0.00 4 CYS A CA 13
ATOM 5477 C C . CYS A 1 4 ? -2.882 2.588 1.226 1.00 0.00 4 CYS A C 13
ATOM 5478 O O . CYS A 1 4 ? -2.600 1.498 0.715 1.00 0.00 4 CYS A O 13
ATOM 5485 N N . LYS A 1 5 ? -4.101 2.895 1.617 1.00 0.00 5 LYS A N 13
ATOM 5486 C CA . LYS A 1 5 ? -5.182 1.925 1.616 1.00 0.00 5 LYS A CA 13
ATOM 5487 C C . LYS A 1 5 ? -5.638 1.600 0.198 1.00 0.00 5 LYS A C 13
ATOM 5488 O O . LYS A 1 5 ? -6.142 0.498 -0.067 1.00 0.00 5 LYS A O 13
ATOM 5507 N N . GLU A 1 6 ? -5.446 2.535 -0.710 1.00 0.00 6 GLU A N 13
ATOM 5508 C CA . GLU A 1 6 ? -5.799 2.323 -2.086 1.00 0.00 6 GLU A CA 13
ATOM 5509 C C . GLU A 1 6 ? -4.794 1.382 -2.745 1.00 0.00 6 GLU A C 13
ATOM 5510 O O . GLU A 1 6 ? -5.176 0.388 -3.374 1.00 0.00 6 GLU A O 13
ATOM 5522 N N . LEU A 1 7 ? -3.510 1.654 -2.551 1.00 0.00 7 LEU A N 13
ATOM 5523 C CA . LEU A 1 7 ? -2.466 0.818 -3.124 1.00 0.00 7 LEU A CA 13
ATOM 5524 C C . LEU A 1 7 ? -2.487 -0.568 -2.508 1.00 0.00 7 LEU A C 13
ATOM 5525 O O . LEU A 1 7 ? -2.228 -1.550 -3.187 1.00 0.00 7 LEU A O 13
ATOM 5541 N N . LYS A 1 8 ? -2.844 -0.641 -1.234 1.00 0.00 8 LYS A N 13
ATOM 5542 C CA . LYS A 1 8 ? -2.929 -1.911 -0.524 1.00 0.00 8 LYS A CA 13
ATOM 5543 C C . LYS A 1 8 ? -4.061 -2.776 -1.103 1.00 0.00 8 LYS A C 13
ATOM 5544 O O . LYS A 1 8 ? -4.043 -4.000 -0.996 1.00 0.00 8 LYS A O 13
ATOM 5563 N N . LYS A 1 9 ? -5.029 -2.131 -1.725 1.00 0.00 9 LYS A N 13
ATOM 5564 C CA . LYS A 1 9 ? -6.123 -2.837 -2.358 1.00 0.00 9 LYS A CA 13
ATOM 5565 C C . LYS A 1 9 ? -5.740 -3.197 -3.796 1.00 0.00 9 LYS A C 13
ATOM 5566 O O . LYS A 1 9 ? -6.159 -4.235 -4.329 1.00 0.00 9 LYS A O 13
ATOM 5585 N N . ARG A 1 10 ? -4.946 -2.330 -4.418 1.00 0.00 10 ARG A N 13
ATOM 5586 C CA . ARG A 1 10 ? -4.442 -2.565 -5.770 1.00 0.00 10 ARG A CA 13
ATOM 5587 C C . ARG A 1 10 ? -3.445 -3.715 -5.791 1.00 0.00 10 ARG A C 13
ATOM 5588 O O . ARG A 1 10 ? -3.296 -4.404 -6.795 1.00 0.00 10 ARG A O 13
ATOM 5609 N N . TYR A 1 11 ? -2.763 -3.910 -4.692 1.00 0.00 11 TYR A N 13
ATOM 5610 C CA . TYR A 1 11 ? -1.833 -5.011 -4.555 1.00 0.00 11 TYR A CA 13
ATOM 5611 C C . TYR A 1 11 ? -2.290 -5.896 -3.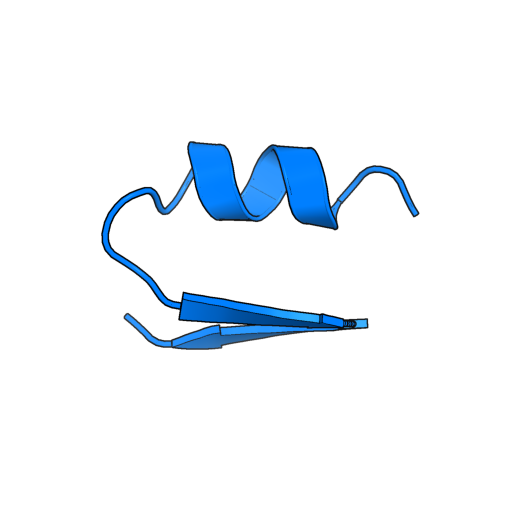394 1.00 0.00 11 TYR A C 13
ATOM 5612 O O . TYR A 1 11 ? -1.772 -5.789 -2.283 1.00 0.00 11 TYR A O 13
ATOM 5630 N N . PRO A 1 12 ? -3.307 -6.761 -3.626 1.00 0.00 12 PRO A N 13
ATOM 5631 C CA . PRO A 1 12 ? -3.913 -7.556 -2.563 1.00 0.00 12 PRO A CA 13
ATOM 5632 C C . PRO A 1 12 ? -3.023 -8.691 -2.062 1.00 0.00 12 PRO A C 13
ATOM 5633 O O . PRO A 1 12 ? -3.064 -9.051 -0.889 1.00 0.00 12 PRO A O 13
ATOM 5644 N N . ASN A 1 13 ? -2.197 -9.227 -2.929 1.00 0.00 13 ASN A N 13
ATOM 5645 C CA . ASN A 1 13 ? -1.331 -10.334 -2.551 1.00 0.00 13 ASN A CA 13
ATOM 5646 C C . ASN A 1 13 ? 0.069 -9.857 -2.304 1.00 0.00 13 ASN A C 13
ATOM 5647 O O . ASN A 1 13 ? 1.017 -10.636 -2.323 1.00 0.00 13 ASN A O 13
ATOM 5658 N N . CYS A 1 14 ? 0.205 -8.593 -2.068 1.00 0.00 14 CYS A N 13
ATOM 5659 C CA . CYS A 1 14 ? 1.479 -8.037 -1.759 1.00 0.00 14 CYS A CA 13
ATOM 5660 C C . CYS A 1 14 ? 1.344 -7.175 -0.533 1.00 0.00 14 CYS A C 13
ATOM 5661 O O . CYS A 1 14 ? 0.243 -6.764 -0.169 1.00 0.00 14 CYS A O 13
ATOM 5668 N N . GLU A 1 15 ? 2.435 -6.929 0.101 1.00 0.00 15 GLU A N 13
ATOM 5669 C CA . GLU A 1 15 ? 2.501 -6.128 1.285 1.00 0.00 15 GLU A CA 13
ATOM 5670 C C . GLU A 1 15 ? 2.762 -4.705 0.888 1.00 0.00 15 GLU A C 13
ATOM 5671 O O . GLU A 1 15 ? 3.877 -4.375 0.479 1.00 0.00 15 GLU A O 13
ATOM 5683 N N . VAL A 1 16 ? 1.768 -3.882 0.928 1.00 0.00 16 VAL A N 13
ATOM 5684 C CA . VAL A 1 16 ? 2.002 -2.488 0.722 1.00 0.00 16 VAL A CA 13
ATOM 5685 C C . VAL A 1 16 ? 2.352 -1.901 2.068 1.00 0.00 16 VAL A C 13
ATOM 5686 O O . VAL A 1 16 ? 1.496 -1.709 2.932 1.00 0.00 16 VAL A O 13
ATOM 5699 N N . ARG A 1 17 ? 3.613 -1.729 2.275 1.00 0.00 17 ARG A N 13
ATOM 5700 C CA . ARG A 1 17 ? 4.125 -1.266 3.517 1.00 0.00 17 ARG A CA 13
ATOM 5701 C C . ARG A 1 17 ? 4.393 0.207 3.398 1.00 0.00 17 ARG A C 13
ATOM 5702 O O . ARG A 1 17 ? 5.373 0.642 2.781 1.00 0.00 17 ARG A O 13
ATOM 5723 N N . CYS A 1 18 ? 3.478 0.967 3.907 1.00 0.00 18 CYS A N 13
ATOM 5724 C CA . CYS A 1 18 ? 3.534 2.395 3.815 1.00 0.00 18 CYS A CA 13
ATOM 5725 C C . CYS A 1 18 ? 4.442 2.960 4.881 1.00 0.00 18 CYS A C 13
ATOM 5726 O O . CYS A 1 18 ? 4.244 2.712 6.071 1.00 0.00 18 CYS A O 13
ATOM 5733 N N . ASP A 1 19 ? 5.446 3.665 4.449 1.00 0.00 19 ASP A N 13
ATOM 5734 C CA . ASP A 1 19 ? 6.367 4.363 5.317 1.00 0.00 19 ASP A CA 13
ATOM 5735 C C . ASP A 1 19 ? 6.226 5.845 5.009 1.00 0.00 19 ASP A C 13
ATOM 5736 O O . ASP A 1 19 ? 6.902 6.366 4.131 1.00 0.00 19 ASP A O 13
ATOM 5759 N N . PRO A 1 21 ? 5.146 8.897 3.138 1.00 0.00 21 PRO A N 13
ATOM 5760 C CA . PRO A 1 21 ? 4.798 9.088 1.742 1.00 0.00 21 PRO A CA 13
ATOM 5761 C C . PRO A 1 21 ? 5.483 8.046 0.851 1.00 0.00 21 PRO A C 13
ATOM 5762 O O . PRO A 1 21 ? 5.427 8.121 -0.375 1.00 0.00 21 PRO A O 13
ATOM 5773 N N . ARG A 1 22 ? 6.140 7.093 1.473 1.00 0.00 22 ARG A N 13
ATOM 5774 C CA . ARG A 1 22 ? 6.855 6.068 0.744 1.00 0.00 22 ARG A CA 13
ATOM 5775 C C . ARG A 1 22 ? 6.058 4.784 0.798 1.00 0.00 22 ARG A C 13
ATOM 5776 O O . ARG A 1 22 ? 5.710 4.310 1.874 1.00 0.00 22 ARG A O 13
ATOM 5797 N N . TYR A 1 23 ? 5.743 4.238 -0.334 1.00 0.00 23 TYR A N 13
ATOM 5798 C CA . TYR A 1 23 ? 4.944 3.041 -0.377 1.00 0.00 23 TYR A CA 13
ATOM 5799 C C . TYR A 1 23 ? 5.783 1.910 -0.902 1.00 0.00 23 TYR A C 13
ATOM 5800 O O . TYR A 1 23 ? 6.163 1.893 -2.074 1.00 0.00 23 TYR A O 13
ATOM 5818 N N . GLU A 1 24 ? 6.105 1.004 -0.034 1.00 0.00 24 GLU A N 13
ATOM 5819 C CA . GLU A 1 24 ? 6.924 -0.120 -0.371 1.00 0.00 24 GLU A CA 13
ATOM 5820 C C . GLU A 1 24 ? 6.078 -1.341 -0.575 1.00 0.00 24 GLU A C 13
ATOM 5821 O O . GLU A 1 24 ? 5.495 -1.862 0.367 1.00 0.00 24 GLU A O 13
ATOM 5833 N N . VAL A 1 25 ? 5.992 -1.788 -1.785 1.00 0.00 25 VAL A N 13
ATOM 5834 C CA . VAL A 1 25 ? 5.203 -2.946 -2.079 1.00 0.00 25 VAL A CA 13
ATOM 5835 C C . VAL A 1 25 ? 6.090 -4.185 -2.185 1.00 0.00 25 VAL A C 13
ATOM 5836 O O . VAL A 1 25 ? 6.897 -4.339 -3.103 1.00 0.00 25 VAL A O 13
ATOM 5849 N N . HIS A 1 26 ? 5.972 -5.018 -1.208 1.00 0.00 26 HIS A N 13
ATOM 5850 C CA . HIS A 1 26 ? 6.742 -6.230 -1.128 1.00 0.00 26 HIS A CA 13
ATOM 5851 C C . HIS A 1 26 ? 5.833 -7.392 -1.474 1.00 0.00 26 HIS A C 13
ATOM 5852 O O . HIS A 1 26 ? 4.813 -7.581 -0.839 1.00 0.00 26 HIS A O 13
ATOM 5866 N N . CYS A 1 27 ? 6.162 -8.140 -2.467 1.00 0.00 27 CYS A N 13
ATOM 5867 C CA . CYS A 1 27 ? 5.325 -9.251 -2.842 1.00 0.00 27 CYS A CA 13
ATOM 5868 C C . CYS A 1 27 ? 5.905 -10.542 -2.320 1.00 0.00 27 CYS A C 13
ATOM 5869 O O . CYS A 1 27 ? 5.352 -11.101 -1.342 1.00 0.00 27 CYS A O 13
ATOM 5877 N N . ASN A 1 1 ? -6.682 11.180 1.220 1.00 0.00 1 ASN A N 14
ATOM 5878 C CA . ASN A 1 1 ? -6.169 10.425 0.085 1.00 0.00 1 ASN A CA 14
ATOM 5879 C C . ASN A 1 1 ? -4.821 9.901 0.456 1.00 0.00 1 ASN A C 14
ATOM 5880 O O . ASN A 1 1 ? -4.059 10.593 1.136 1.00 0.00 1 ASN A O 14
ATOM 5893 N N . ASP A 1 2 ? -4.526 8.695 0.040 1.00 0.00 2 ASP A N 14
ATOM 5894 C CA . ASP A 1 2 ? -3.252 8.061 0.280 1.00 0.00 2 ASP A CA 14
ATOM 5895 C C . ASP A 1 2 ? -3.160 6.843 -0.549 1.00 0.00 2 ASP A C 14
ATOM 5896 O O . ASP A 1 2 ? -4.167 6.177 -0.810 1.00 0.00 2 ASP A O 14
ATOM 5905 N N . LYS A 1 3 ? -1.968 6.548 -0.991 1.00 0.00 3 LYS A N 14
ATOM 5906 C CA . LYS A 1 3 ? -1.759 5.407 -1.840 1.00 0.00 3 LYS A CA 14
ATOM 5907 C C . LYS A 1 3 ? -1.711 4.146 -1.033 1.00 0.00 3 LYS A C 14
ATOM 5908 O O . LYS A 1 3 ? -1.776 3.088 -1.581 1.00 0.00 3 LYS A O 14
ATOM 5927 N N . CYS A 1 4 ? -1.639 4.258 0.270 1.00 0.00 4 CYS A N 14
ATOM 5928 C CA . CYS A 1 4 ? -1.574 3.080 1.107 1.00 0.00 4 CYS A CA 14
ATOM 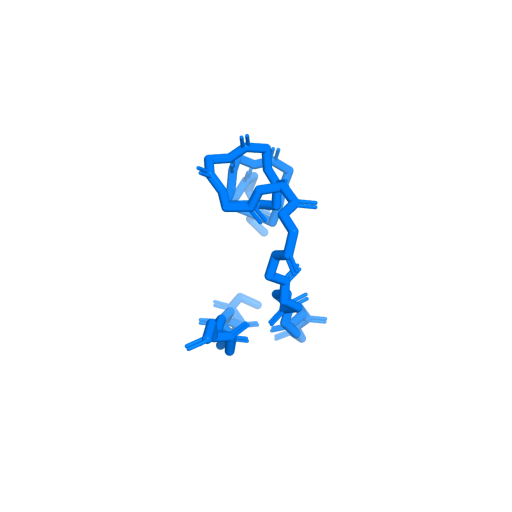5929 C C . CYS A 1 4 ? -2.897 2.349 1.019 1.00 0.00 4 CYS A C 14
ATOM 5930 O O . CYS A 1 4 ? -2.943 1.131 0.775 1.00 0.00 4 CYS A O 14
ATOM 5937 N N . LYS A 1 5 ? -3.979 3.115 1.121 1.00 0.00 5 LYS A N 14
ATOM 5938 C CA . LYS A 1 5 ? -5.325 2.559 1.033 1.00 0.00 5 LYS A CA 14
ATOM 5939 C C . LYS A 1 5 ? -5.620 2.030 -0.348 1.00 0.00 5 LYS A C 14
ATOM 5940 O O . LYS A 1 5 ? -6.478 1.161 -0.518 1.00 0.00 5 LYS A O 14
ATOM 5959 N N . GLU A 1 6 ? -4.901 2.536 -1.322 1.00 0.00 6 GLU A N 14
ATOM 5960 C CA . GLU A 1 6 ? -5.098 2.134 -2.683 1.00 0.00 6 GLU A CA 14
ATOM 5961 C C . GLU A 1 6 ? -4.224 0.948 -3.049 1.00 0.00 6 GLU A C 14
ATOM 5962 O O . GLU A 1 6 ? -4.691 0.014 -3.652 1.00 0.00 6 GLU A O 14
ATOM 5974 N N . LEU A 1 7 ? -2.967 0.979 -2.657 1.00 0.00 7 LEU A N 14
ATOM 5975 C CA . LEU A 1 7 ? -2.025 -0.083 -2.997 1.00 0.00 7 LEU A CA 14
ATOM 5976 C C . LEU A 1 7 ? -2.342 -1.367 -2.247 1.00 0.00 7 LEU A C 14
ATOM 5977 O O . LEU A 1 7 ? -2.193 -2.445 -2.788 1.00 0.00 7 LEU A O 14
ATOM 5993 N N . LYS A 1 8 ? -2.813 -1.249 -1.014 1.00 0.00 8 LYS A N 14
ATOM 5994 C CA . LYS A 1 8 ? -3.166 -2.435 -0.223 1.00 0.00 8 LYS A CA 14
ATOM 5995 C C . LYS A 1 8 ? -4.469 -3.043 -0.763 1.00 0.00 8 LYS A C 14
ATOM 5996 O O . LYS A 1 8 ? -4.757 -4.227 -0.594 1.00 0.00 8 LYS A O 14
ATOM 6015 N N . LYS A 1 9 ? -5.216 -2.213 -1.443 1.00 0.00 9 LYS A N 14
ATOM 6016 C CA . LYS A 1 9 ? -6.467 -2.585 -2.063 1.00 0.00 9 LYS A CA 14
ATOM 6017 C C . LYS A 1 9 ? -6.209 -3.190 -3.445 1.00 0.00 9 LYS A C 14
ATOM 6018 O O . LYS A 1 9 ? -6.823 -4.179 -3.838 1.00 0.00 9 LYS A O 14
ATOM 6037 N N . ARG A 1 10 ? -5.289 -2.580 -4.154 1.00 0.00 10 ARG A N 14
ATOM 6038 C CA . ARG A 1 10 ? -4.959 -2.937 -5.514 1.00 0.00 10 ARG A CA 14
ATOM 6039 C C . ARG A 1 10 ? -4.091 -4.179 -5.555 1.00 0.00 10 ARG A C 14
ATOM 6040 O O . ARG A 1 10 ? -4.125 -4.939 -6.524 1.00 0.00 10 ARG A O 14
ATOM 6061 N N . TYR A 1 11 ? -3.314 -4.379 -4.515 1.00 0.00 11 TYR A N 14
ATOM 6062 C CA . TYR A 1 11 ? -2.432 -5.520 -4.430 1.00 0.00 11 TYR A CA 14
ATOM 6063 C C . TYR A 1 11 ? -2.725 -6.300 -3.155 1.00 0.00 11 TYR A C 14
ATOM 6064 O O . TYR A 1 11 ? -2.031 -6.133 -2.145 1.00 0.00 11 TYR A O 14
ATOM 6082 N N . PRO A 1 12 ? -3.782 -7.129 -3.154 1.00 0.00 12 PRO A N 14
ATOM 6083 C CA . PRO A 1 12 ? -4.181 -7.898 -1.971 1.00 0.00 12 PRO A CA 14
ATOM 6084 C C . PRO A 1 12 ? -3.187 -8.997 -1.628 1.00 0.00 12 PRO A C 14
ATOM 6085 O O . PRO A 1 12 ? -3.033 -9.368 -0.467 1.00 0.00 12 PRO A O 14
ATOM 6096 N N . ASN A 1 13 ? -2.484 -9.495 -2.631 1.00 0.00 13 ASN A N 14
ATOM 6097 C CA . ASN A 1 13 ? -1.547 -10.587 -2.412 1.00 0.00 13 ASN A CA 14
ATOM 6098 C C . ASN A 1 13 ? -0.137 -10.079 -2.244 1.00 0.00 13 ASN A C 14
ATOM 6099 O O . ASN A 1 13 ? 0.817 -10.860 -2.189 1.00 0.00 13 ASN A O 14
ATOM 6110 N N . CYS A 1 14 ? 0.004 -8.795 -2.144 1.00 0.00 14 CYS A N 14
ATOM 6111 C CA . CYS A 1 14 ? 1.295 -8.203 -1.921 1.00 0.00 14 CYS A CA 14
ATOM 6112 C C . CYS A 1 14 ? 1.307 -7.576 -0.546 1.00 0.00 14 CYS A C 14
ATOM 6113 O O . CYS A 1 14 ? 0.277 -7.518 0.127 1.00 0.00 14 CYS A O 14
ATOM 6120 N N . GLU A 1 15 ? 2.435 -7.126 -0.138 1.00 0.00 15 GLU A N 14
ATOM 6121 C CA . GLU A 1 15 ? 2.606 -6.488 1.122 1.00 0.00 15 GLU A CA 14
ATOM 6122 C C . GLU A 1 15 ? 3.127 -5.083 0.881 1.00 0.00 15 GLU A C 14
ATOM 6123 O O . GLU A 1 15 ? 4.257 -4.894 0.421 1.00 0.00 15 GLU A O 14
ATOM 6135 N N . VAL A 1 16 ? 2.302 -4.112 1.124 1.00 0.00 16 VAL A N 14
ATOM 6136 C CA . VAL A 1 16 ? 2.695 -2.753 0.911 1.00 0.00 16 VAL A CA 14
ATOM 6137 C C . VAL A 1 16 ? 2.980 -2.049 2.228 1.00 0.00 16 VAL A C 14
ATOM 6138 O O . VAL A 1 16 ? 2.124 -1.969 3.119 1.00 0.00 16 VAL A O 14
ATOM 6151 N N . ARG A 1 17 ? 4.198 -1.595 2.355 1.00 0.00 17 ARG A N 14
ATOM 6152 C CA . ARG A 1 17 ? 4.653 -0.910 3.540 1.00 0.00 17 ARG A CA 14
ATOM 6153 C C . ARG A 1 17 ? 4.374 0.561 3.377 1.00 0.00 17 ARG A C 14
ATOM 6154 O O . ARG A 1 17 ? 4.638 1.126 2.313 1.00 0.00 17 ARG A O 14
ATOM 6175 N N . CYS A 1 18 ? 3.830 1.170 4.390 1.00 0.00 18 CYS A N 14
ATOM 6176 C CA . CYS A 1 18 ? 3.469 2.560 4.309 1.00 0.00 18 CYS A CA 14
ATOM 6177 C C . CYS A 1 18 ? 4.133 3.354 5.414 1.00 0.00 18 CYS A C 14
ATOM 6178 O O . CYS A 1 18 ? 3.984 3.038 6.603 1.00 0.00 18 CYS A O 14
ATOM 6185 N N . ASP A 1 19 ? 4.888 4.339 5.030 1.00 0.00 19 ASP A N 14
ATOM 6186 C CA . ASP A 1 19 ? 5.539 5.248 5.954 1.00 0.00 19 ASP A CA 14
ATOM 6187 C C . ASP A 1 19 ? 5.231 6.663 5.504 1.00 0.00 19 ASP A C 14
ATOM 6188 O O . ASP A 1 19 ? 5.936 7.218 4.684 1.00 0.00 19 ASP A O 14
ATOM 6211 N N . PRO A 1 21 ? 4.039 9.329 3.209 1.00 0.00 21 PRO A N 14
ATOM 6212 C CA . PRO A 1 21 ? 3.884 9.315 1.773 1.00 0.00 21 PRO A CA 14
ATOM 6213 C C . PRO A 1 21 ? 4.853 8.312 1.115 1.00 0.00 21 PRO A C 14
ATOM 6214 O O . PRO A 1 21 ? 5.017 8.295 -0.111 1.00 0.00 21 PRO A O 14
ATOM 6225 N N . ARG A 1 22 ? 5.508 7.506 1.923 1.00 0.00 22 ARG A N 14
ATOM 6226 C CA . ARG A 1 22 ? 6.434 6.497 1.413 1.00 0.00 22 ARG A CA 14
ATOM 6227 C C . ARG A 1 22 ? 5.688 5.184 1.324 1.00 0.00 22 ARG A C 14
ATOM 6228 O O . ARG A 1 22 ? 5.185 4.690 2.335 1.00 0.00 22 ARG A O 14
ATOM 6249 N N . TYR A 1 23 ? 5.596 4.625 0.148 1.00 0.00 23 TYR A N 14
ATOM 6250 C CA . TYR A 1 23 ? 4.880 3.376 -0.020 1.00 0.00 23 TYR A CA 14
ATOM 6251 C C . TYR A 1 23 ? 5.763 2.391 -0.744 1.00 0.00 23 TYR A C 14
ATOM 6252 O O . TYR A 1 23 ? 6.400 2.742 -1.743 1.00 0.00 23 TYR A O 14
ATOM 6270 N N . GLU A 1 24 ? 5.836 1.201 -0.244 1.00 0.00 24 GLU A N 14
ATOM 6271 C CA . GLU A 1 24 ? 6.638 0.177 -0.860 1.00 0.00 24 GLU A CA 14
ATOM 6272 C C . GLU A 1 24 ? 5.801 -1.079 -0.998 1.00 0.00 24 GLU A C 14
ATOM 6273 O O . GLU A 1 24 ? 5.483 -1.722 -0.003 1.00 0.00 24 GLU A O 14
ATOM 6285 N N . VAL A 1 25 ? 5.434 -1.421 -2.198 1.00 0.00 25 VAL A N 14
ATOM 6286 C CA . VAL A 1 25 ? 4.630 -2.594 -2.421 1.00 0.00 25 VAL A CA 14
ATOM 6287 C C . VAL A 1 25 ? 5.503 -3.766 -2.850 1.00 0.00 25 VAL A C 14
ATOM 6288 O O . VAL A 1 25 ? 6.041 -3.806 -3.953 1.00 0.00 25 VAL A O 14
ATOM 6301 N N . HIS A 1 26 ? 5.680 -4.675 -1.950 1.00 0.00 26 HIS A N 14
ATOM 6302 C CA . HIS A 1 26 ? 6.517 -5.817 -2.158 1.00 0.00 26 HIS A CA 14
ATOM 6303 C C . HIS A 1 26 ? 5.608 -7.030 -2.313 1.00 0.00 26 HIS A C 14
ATOM 6304 O O . HIS A 1 26 ? 4.713 -7.231 -1.511 1.00 0.00 26 HIS A O 14
ATOM 6318 N N . CYS A 1 27 ? 5.802 -7.802 -3.325 1.00 0.00 27 CYS A N 14
ATOM 6319 C CA . CYS A 1 27 ? 4.930 -8.925 -3.576 1.00 0.00 27 CYS A CA 14
ATOM 6320 C C . CYS A 1 27 ? 5.641 -10.221 -3.264 1.00 0.00 27 CYS A C 14
ATOM 6321 O O . CYS A 1 27 ? 5.459 -10.753 -2.147 1.00 0.00 27 CYS A O 14
ATOM 6329 N N . ASN A 1 1 ? -4.544 11.775 -0.915 1.00 0.00 1 ASN A N 15
ATOM 6330 C CA . ASN A 1 1 ? -5.107 10.423 -0.962 1.00 0.00 1 ASN A CA 15
ATOM 6331 C C . ASN A 1 1 ? -4.149 9.480 -0.320 1.00 0.00 1 ASN A C 15
ATOM 6332 O O . ASN A 1 1 ? -2.973 9.479 -0.663 1.00 0.00 1 ASN A O 15
ATOM 6345 N N . ASP A 1 2 ? -4.620 8.677 0.612 1.00 0.00 2 ASP A N 15
ATOM 6346 C CA . ASP A 1 2 ? -3.760 7.682 1.229 1.00 0.00 2 ASP A CA 15
ATOM 6347 C C . ASP A 1 2 ? -3.547 6.598 0.229 1.00 0.00 2 ASP A C 15
ATOM 6348 O O . ASP A 1 2 ? -4.422 5.740 0.039 1.00 0.00 2 ASP A O 15
ATOM 6357 N N . LYS A 1 3 ? -2.433 6.625 -0.441 1.00 0.00 3 LYS A N 15
ATOM 6358 C CA . LYS A 1 3 ? -2.177 5.647 -1.470 1.00 0.00 3 LYS A CA 15
ATOM 6359 C C . LYS A 1 3 ? -1.846 4.285 -0.893 1.00 0.00 3 LYS A C 15
ATOM 6360 O O . LYS A 1 3 ? -1.755 3.309 -1.613 1.00 0.00 3 LYS A O 15
ATOM 6379 N N . CYS A 1 4 ? -1.726 4.228 0.419 1.00 0.00 4 CYS A N 15
ATOM 6380 C CA . CYS A 1 4 ? -1.549 2.980 1.128 1.00 0.00 4 CYS A CA 15
ATOM 6381 C C . CYS A 1 4 ? -2.805 2.143 0.950 1.00 0.00 4 CYS A C 15
ATOM 6382 O O . CYS A 1 4 ? -2.741 0.972 0.610 1.00 0.00 4 CYS A O 15
ATOM 6389 N N . LYS A 1 5 ? -3.950 2.803 1.087 1.00 0.00 5 LYS A N 15
ATOM 6390 C CA . LYS A 1 5 ? -5.255 2.159 0.986 1.00 0.00 5 LYS A CA 15
ATOM 6391 C C . LYS A 1 5 ? -5.512 1.737 -0.460 1.00 0.00 5 LYS A C 15
ATOM 6392 O O . LYS A 1 5 ? -6.199 0.735 -0.728 1.00 0.00 5 LYS A O 15
ATOM 6411 N N . GLU A 1 6 ? -4.934 2.501 -1.380 1.00 0.00 6 GLU A N 15
ATOM 6412 C CA . GLU A 1 6 ? -5.029 2.244 -2.795 1.00 0.00 6 GLU A CA 15
ATOM 6413 C C . GLU A 1 6 ? -4.214 0.983 -3.096 1.00 0.00 6 GLU A C 15
ATOM 6414 O O . GLU A 1 6 ? -4.764 -0.018 -3.561 1.00 0.00 6 GLU A O 15
ATOM 6426 N N . LEU A 1 7 ? -2.928 1.006 -2.728 1.00 0.00 7 LEU A N 15
ATOM 6427 C CA . LEU A 1 7 ? -2.016 -0.126 -2.958 1.00 0.00 7 LEU A CA 15
ATOM 6428 C C . LEU A 1 7 ? -2.513 -1.392 -2.287 1.00 0.00 7 LEU A C 15
ATOM 6429 O O . LEU A 1 7 ? -2.349 -2.473 -2.816 1.00 0.00 7 LEU A O 15
ATOM 6445 N N . LYS A 1 8 ? -3.116 -1.242 -1.132 1.00 0.00 8 LYS A N 15
ATOM 6446 C CA . LYS A 1 8 ? -3.663 -2.355 -0.370 1.00 0.00 8 LYS A CA 15
ATOM 6447 C C . LYS A 1 8 ? -4.744 -3.098 -1.169 1.00 0.00 8 LYS A C 15
ATOM 6448 O O . LYS A 1 8 ? -4.778 -4.326 -1.199 1.00 0.00 8 LYS A O 15
ATOM 6467 N N . LYS A 1 9 ? -5.605 -2.351 -1.827 1.00 0.00 9 LYS A N 15
ATOM 6468 C CA . LYS A 1 9 ? -6.672 -2.948 -2.622 1.00 0.00 9 LYS A CA 15
ATOM 6469 C C . LYS A 1 9 ? -6.113 -3.367 -3.994 1.00 0.00 9 LYS A C 15
ATOM 6470 O O . LYS A 1 9 ? -6.622 -4.277 -4.654 1.00 0.00 9 LYS A O 15
ATOM 6489 N N . ARG A 1 10 ? -5.057 -2.697 -4.400 1.00 0.00 10 ARG A N 15
ATOM 6490 C CA . ARG A 1 10 ? -4.441 -2.926 -5.690 1.00 0.00 10 ARG A CA 15
ATOM 6491 C C . ARG A 1 10 ? -3.618 -4.207 -5.645 1.00 0.00 10 ARG A C 15
ATOM 6492 O O . ARG A 1 10 ? -3.579 -4.972 -6.605 1.00 0.00 10 ARG A O 15
ATOM 6513 N N . TYR A 1 11 ? -2.974 -4.437 -4.524 1.00 0.00 11 TYR A N 15
ATOM 6514 C CA . TYR A 1 11 ? -2.141 -5.601 -4.317 1.00 0.00 11 TYR A CA 15
ATOM 6515 C C . TYR A 1 11 ? -2.483 -6.231 -2.966 1.00 0.00 11 TYR A C 15
ATOM 6516 O O . TYR A 1 11 ? -1.816 -5.967 -1.961 1.00 0.00 11 TYR A O 15
ATOM 6534 N N . PRO A 1 12 ? -3.547 -7.039 -2.902 1.00 0.00 12 PRO A N 15
ATOM 6535 C CA . PRO A 1 12 ? -3.983 -7.653 -1.644 1.00 0.00 12 PRO A CA 15
ATOM 6536 C C . PRO A 1 12 ? -3.135 -8.870 -1.272 1.00 0.00 12 PRO A C 15
ATOM 6537 O O . PRO A 1 12 ? -3.153 -9.337 -0.139 1.00 0.00 12 PRO A O 15
ATOM 6548 N N . ASN A 1 13 ? -2.380 -9.354 -2.232 1.00 0.00 13 ASN A N 15
ATOM 6549 C CA . ASN A 1 13 ? -1.525 -10.516 -2.041 1.00 0.00 13 ASN A CA 15
ATOM 6550 C C . ASN A 1 13 ? -0.083 -10.074 -1.948 1.00 0.00 13 ASN A C 15
ATOM 6551 O O . ASN A 1 13 ? 0.840 -10.859 -2.148 1.00 0.00 13 ASN A O 15
ATOM 6562 N N . CYS A 1 14 ? 0.111 -8.826 -1.614 1.00 0.00 14 CYS A N 15
ATOM 6563 C CA . CYS A 1 14 ? 1.435 -8.271 -1.540 1.00 0.00 14 CYS A CA 15
ATOM 6564 C C . CYS A 1 14 ? 1.619 -7.545 -0.230 1.00 0.00 14 CYS A C 15
ATOM 6565 O O . CYS A 1 14 ? 0.640 -7.234 0.462 1.00 0.00 14 CYS A O 15
ATOM 6572 N N . GLU A 1 15 ? 2.847 -7.264 0.091 1.00 0.00 15 GLU A N 15
ATOM 6573 C CA . GLU A 1 15 ? 3.191 -6.560 1.293 1.00 0.00 15 GLU A CA 15
ATOM 6574 C C . GLU A 1 15 ? 3.188 -5.079 1.020 1.00 0.00 15 GLU A C 15
ATOM 6575 O O . GLU A 1 15 ? 4.079 -4.565 0.341 1.00 0.00 15 GLU A O 15
ATOM 6587 N N . VAL A 1 16 ? 2.169 -4.421 1.480 1.00 0.00 16 VAL A N 15
ATOM 6588 C CA . VAL A 1 16 ? 2.037 -3.006 1.316 1.00 0.00 16 VAL A CA 15
ATOM 6589 C C . VAL A 1 16 ? 2.509 -2.314 2.582 1.00 0.00 16 VAL A C 15
ATOM 6590 O O . VAL A 1 16 ? 1.844 -2.358 3.625 1.00 0.00 16 VAL A O 15
ATOM 6603 N N . ARG A 1 17 ? 3.661 -1.739 2.494 1.00 0.00 17 ARG A N 15
ATOM 6604 C CA . ARG A 1 17 ? 4.281 -1.040 3.574 1.00 0.00 17 ARG A CA 15
ATOM 6605 C C . ARG A 1 17 ? 4.098 0.443 3.355 1.00 0.00 17 ARG A C 15
ATOM 6606 O O . ARG A 1 17 ? 4.268 0.940 2.236 1.00 0.00 17 ARG A O 15
ATOM 6627 N N . CYS A 1 18 ? 3.745 1.143 4.390 1.00 0.00 18 CYS A N 15
ATOM 6628 C CA . CYS A 1 18 ? 3.383 2.527 4.261 1.00 0.00 18 CYS A CA 15
ATOM 6629 C C . CYS A 1 18 ? 3.992 3.319 5.394 1.00 0.00 18 CYS A C 15
ATOM 6630 O O . CYS A 1 18 ? 3.792 2.984 6.562 1.00 0.00 18 CYS A O 15
ATOM 6637 N N . ASP A 1 19 ? 4.751 4.334 5.059 1.00 0.00 19 ASP A N 15
ATOM 6638 C CA . ASP A 1 19 ? 5.343 5.212 6.055 1.00 0.00 19 ASP A CA 15
ATOM 6639 C C . ASP A 1 19 ? 5.181 6.639 5.606 1.00 0.00 19 ASP A C 15
ATOM 6640 O O . ASP A 1 19 ? 6.016 7.142 4.860 1.00 0.00 19 ASP A O 15
ATOM 6663 N N . PRO A 1 21 ? 4.597 9.530 3.455 1.00 0.00 21 PRO A N 15
ATOM 6664 C CA . PRO A 1 21 ? 4.586 9.711 2.021 1.00 0.00 21 PRO A CA 15
ATOM 6665 C C . PRO A 1 21 ? 5.240 8.532 1.310 1.00 0.00 21 PRO A C 15
ATOM 6666 O O . PRO A 1 21 ? 5.382 8.533 0.086 1.00 0.00 21 PRO A O 15
ATOM 6677 N N . ARG A 1 22 ? 5.672 7.545 2.071 1.00 0.00 22 ARG A N 15
ATOM 6678 C CA . ARG A 1 22 ? 6.318 6.397 1.473 1.00 0.00 22 ARG A CA 15
ATOM 6679 C C . ARG A 1 22 ? 5.346 5.266 1.350 1.00 0.00 22 ARG A C 15
ATOM 6680 O O . ARG A 1 22 ? 4.678 4.902 2.324 1.00 0.00 22 ARG A O 15
ATOM 6701 N N . TYR A 1 23 ? 5.268 4.714 0.178 1.00 0.00 23 TYR A N 15
ATOM 6702 C CA . TYR A 1 23 ? 4.388 3.617 -0.095 1.00 0.00 23 TYR A CA 15
ATOM 6703 C C . TYR A 1 23 ? 5.169 2.565 -0.849 1.00 0.00 23 TYR A C 15
ATOM 6704 O O . TYR A 1 23 ? 5.551 2.777 -2.003 1.00 0.00 23 TYR A O 15
ATOM 6722 N N . GLU A 1 24 ? 5.434 1.470 -0.207 1.00 0.00 24 GLU A N 15
ATOM 6723 C CA . GLU A 1 24 ? 6.210 0.411 -0.791 1.00 0.00 24 GLU A CA 15
ATOM 6724 C C . GLU A 1 24 ? 5.390 -0.858 -0.845 1.00 0.00 24 GLU A C 15
ATOM 6725 O O . GLU A 1 24 ? 4.832 -1.283 0.150 1.00 0.00 24 GLU A O 15
ATOM 6737 N N . VAL A 1 25 ? 5.309 -1.446 -1.989 1.00 0.00 25 VAL A N 15
ATOM 6738 C CA . VAL A 1 25 ? 4.584 -2.662 -2.138 1.00 0.00 25 VAL A CA 15
ATOM 6739 C C . VAL A 1 25 ? 5.486 -3.748 -2.706 1.00 0.00 25 VAL A C 15
ATOM 6740 O O . VAL A 1 25 ? 6.122 -3.573 -3.748 1.00 0.00 25 VAL A O 15
ATOM 6753 N N . HIS A 1 26 ? 5.592 -4.828 -1.992 1.00 0.00 26 HIS A N 15
ATOM 6754 C CA . HIS A 1 26 ? 6.393 -5.934 -2.422 1.00 0.00 26 HIS A CA 15
ATOM 6755 C C . HIS A 1 26 ? 5.495 -7.105 -2.770 1.00 0.00 26 HIS A C 15
ATOM 6756 O O . HIS A 1 26 ? 4.741 -7.594 -1.922 1.00 0.00 26 HIS A O 15
ATOM 6770 N N . CYS A 1 27 ? 5.552 -7.519 -3.993 1.00 0.00 27 CYS A N 15
ATOM 6771 C CA . CYS A 1 27 ? 4.804 -8.654 -4.448 1.00 0.00 27 CYS A CA 15
ATOM 6772 C C . CYS A 1 27 ? 5.748 -9.817 -4.649 1.00 0.00 27 CYS A C 15
ATOM 6773 O O . CYS A 1 27 ? 6.497 -9.829 -5.656 1.00 0.00 27 CYS A O 15
ATOM 6781 N N . ASN A 1 1 ? -8.929 9.427 2.583 1.00 0.00 1 ASN A N 16
ATOM 6782 C CA . ASN A 1 1 ? -8.316 9.176 1.285 1.00 0.00 1 ASN A CA 16
ATOM 6783 C C . ASN A 1 1 ? -6.830 8.959 1.456 1.00 0.00 1 ASN A C 16
ATOM 6784 O O . ASN A 1 1 ? -6.104 9.864 1.862 1.00 0.00 1 ASN A O 16
ATOM 6797 N N . ASP A 1 2 ? -6.379 7.770 1.157 1.00 0.00 2 ASP A N 16
ATOM 6798 C CA . ASP A 1 2 ? -4.978 7.419 1.285 1.00 0.00 2 ASP A CA 16
ATOM 6799 C C . ASP A 1 2 ? -4.532 6.702 0.051 1.00 0.00 2 ASP A C 16
ATOM 6800 O O . ASP A 1 2 ? -5.240 5.804 -0.432 1.00 0.00 2 ASP A O 16
ATOM 6809 N N . LYS A 1 3 ? -3.373 7.069 -0.466 1.00 0.00 3 LYS A N 16
ATOM 6810 C CA . LYS A 1 3 ? -2.767 6.336 -1.572 1.00 0.00 3 LYS A CA 16
ATOM 6811 C C . LYS A 1 3 ? -2.383 4.979 -1.033 1.00 0.00 3 LYS A C 16
ATOM 6812 O O . LYS A 1 3 ? -2.483 3.973 -1.714 1.00 0.00 3 LYS A O 16
ATOM 6831 N N . CYS A 1 4 ? -1.990 4.993 0.232 1.00 0.00 4 CYS A N 16
ATOM 6832 C CA . CYS A 1 4 ? -1.610 3.823 0.996 1.00 0.00 4 CYS A CA 16
ATOM 6833 C C . CYS A 1 4 ? -2.670 2.719 0.892 1.00 0.00 4 CYS A C 16
ATOM 6834 O O . CYS A 1 4 ? -2.374 1.598 0.466 1.00 0.00 4 CYS A O 16
ATOM 6841 N N . LYS A 1 5 ? -3.911 3.060 1.220 1.00 0.00 5 LYS A N 16
ATOM 6842 C CA . LYS A 1 5 ? -4.994 2.092 1.201 1.00 0.00 5 LYS A CA 16
ATOM 6843 C C . LYS A 1 5 ? -5.380 1.717 -0.217 1.00 0.00 5 LYS A C 16
ATOM 6844 O O . LYS A 1 5 ? -5.813 0.596 -0.475 1.00 0.00 5 LYS A O 16
ATOM 6863 N N . GLU A 1 6 ? -5.191 2.637 -1.141 1.00 0.00 6 GLU A N 16
ATOM 6864 C CA . GLU A 1 6 ? -5.515 2.382 -2.507 1.00 0.00 6 GLU A CA 16
ATOM 6865 C C . GLU A 1 6 ? -4.524 1.379 -3.090 1.00 0.00 6 GLU A C 16
ATOM 6866 O O . GLU A 1 6 ? -4.918 0.427 -3.752 1.00 0.00 6 GLU A O 16
ATOM 6878 N N . LEU A 1 7 ? -3.245 1.574 -2.805 1.00 0.00 7 LEU A N 16
ATOM 6879 C CA . LEU A 1 7 ? -2.203 0.667 -3.262 1.00 0.00 7 LEU A CA 16
ATOM 6880 C C . LEU A 1 7 ? -2.335 -0.685 -2.599 1.00 0.00 7 LEU A C 16
ATOM 6881 O O . LEU A 1 7 ? -2.109 -1.712 -3.231 1.00 0.00 7 LEU A O 16
ATOM 6897 N N . LYS A 1 8 ? -2.730 -0.684 -1.333 1.00 0.00 8 LYS A N 16
ATOM 6898 C CA . LYS A 1 8 ? -2.934 -1.921 -0.586 1.00 0.00 8 LYS A CA 16
ATOM 6899 C C . LYS A 1 8 ? -4.077 -2.730 -1.203 1.00 0.00 8 LYS A C 16
ATOM 6900 O O . LYS A 1 8 ? -4.090 -3.959 -1.143 1.00 0.00 8 LYS A O 16
ATOM 6919 N N . LYS A 1 9 ? -5.015 -2.032 -1.809 1.00 0.00 9 LYS A N 16
ATOM 6920 C CA . LYS A 1 9 ? -6.114 -2.671 -2.485 1.00 0.00 9 LYS A CA 16
ATOM 6921 C C . LYS A 1 9 ? -5.668 -3.113 -3.887 1.00 0.00 9 LYS A C 16
ATOM 6922 O O . LYS A 1 9 ? -6.094 -4.154 -4.387 1.00 0.00 9 LYS A O 16
ATOM 6941 N N . ARG A 1 10 ? -4.811 -2.304 -4.528 1.00 0.00 10 ARG A N 16
ATOM 6942 C CA . ARG A 1 10 ? -4.295 -2.619 -5.863 1.00 0.00 10 ARG A CA 16
ATOM 6943 C C . ARG A 1 10 ? -3.465 -3.891 -5.829 1.00 0.00 10 ARG A C 16
ATOM 6944 O O . ARG A 1 10 ? -3.473 -4.683 -6.785 1.00 0.00 10 ARG A O 16
ATOM 6965 N N . TYR A 1 11 ? -2.741 -4.076 -4.748 1.00 0.00 11 TYR A N 16
ATOM 6966 C CA . TYR A 1 11 ? -1.908 -5.244 -4.568 1.00 0.00 11 TYR A CA 16
ATOM 6967 C C . TYR A 1 11 ? -2.431 -6.077 -3.389 1.00 0.00 11 TYR A C 16
ATOM 6968 O O . TYR A 1 11 ? -1.953 -5.924 -2.264 1.00 0.00 11 TYR A O 16
ATOM 6986 N N . PRO A 1 12 ? -3.423 -6.961 -3.615 1.00 0.00 12 PRO A N 16
ATOM 6987 C CA . PRO A 1 12 ? -4.026 -7.762 -2.539 1.00 0.00 12 PRO A CA 16
ATOM 6988 C C . PRO A 1 12 ? -3.076 -8.840 -2.034 1.00 0.00 12 PRO A C 16
ATOM 6989 O O . PRO A 1 12 ? -3.074 -9.199 -0.850 1.00 0.00 12 PRO A O 16
ATOM 7000 N N . ASN A 1 13 ? -2.238 -9.306 -2.928 1.00 0.00 13 ASN A N 16
ATOM 7001 C CA . ASN A 1 13 ? -1.326 -10.408 -2.652 1.00 0.00 13 ASN A CA 16
ATOM 7002 C C . ASN A 1 13 ? 0.056 -9.884 -2.313 1.00 0.00 13 ASN A C 16
ATOM 7003 O O . ASN A 1 13 ? 1.046 -10.624 -2.325 1.00 0.00 13 ASN A O 16
ATOM 7014 N N . CYS A 1 14 ? 0.132 -8.626 -1.986 1.00 0.00 14 CYS A N 16
ATOM 7015 C CA . CYS A 1 14 ? 1.393 -8.023 -1.649 1.00 0.00 14 CYS A CA 16
ATOM 7016 C C . CYS A 1 14 ? 1.243 -7.264 -0.360 1.00 0.00 14 CYS A C 16
ATOM 7017 O O . CYS A 1 14 ? 0.119 -6.966 0.063 1.00 0.00 14 CYS A O 16
ATOM 7024 N N . GLU A 1 15 ? 2.337 -6.968 0.266 1.00 0.00 15 GLU A N 16
ATOM 7025 C CA . GLU A 1 15 ? 2.321 -6.216 1.477 1.00 0.00 15 GLU A CA 16
ATOM 7026 C C . GLU A 1 15 ? 2.705 -4.798 1.174 1.00 0.00 15 GLU A C 16
ATOM 7027 O O . GLU A 1 15 ? 3.824 -4.537 0.730 1.00 0.00 15 GLU A O 16
ATOM 7039 N N . VAL A 1 16 ? 1.784 -3.903 1.358 1.00 0.00 16 VAL A N 16
ATOM 7040 C CA . VAL A 1 16 ? 2.028 -2.511 1.127 1.00 0.00 16 VAL A CA 16
ATOM 7041 C C . VAL A 1 16 ? 2.250 -1.827 2.459 1.00 0.00 16 VAL A C 16
ATOM 7042 O O . VAL A 1 16 ? 1.324 -1.673 3.259 1.00 0.00 16 VAL A O 16
ATOM 7055 N N . ARG A 1 17 ? 3.466 -1.478 2.708 1.00 0.00 17 ARG A N 16
ATOM 7056 C CA . ARG A 1 17 ? 3.840 -0.808 3.920 1.00 0.00 17 ARG A CA 16
ATOM 7057 C C . ARG A 1 17 ? 3.990 0.652 3.622 1.00 0.00 17 ARG A C 16
ATOM 7058 O O . ARG A 1 17 ? 4.677 1.024 2.678 1.00 0.00 17 ARG A O 16
ATOM 7079 N N . CYS A 1 18 ? 3.367 1.470 4.392 1.00 0.00 18 CYS A N 16
ATOM 7080 C CA . CYS A 1 18 ? 3.364 2.873 4.108 1.00 0.00 18 CYS A CA 16
ATOM 7081 C C . CYS A 1 18 ? 4.172 3.638 5.118 1.00 0.00 18 CYS A C 16
ATOM 7082 O O . CYS A 1 18 ? 3.887 3.599 6.316 1.00 0.00 18 CYS A O 16
ATOM 7089 N N . ASP A 1 19 ? 5.193 4.288 4.642 1.00 0.00 19 ASP A N 16
ATOM 7090 C CA . ASP A 1 19 ? 6.021 5.142 5.449 1.00 0.00 19 ASP A CA 16
ATOM 7091 C C . ASP A 1 19 ? 6.109 6.496 4.767 1.00 0.00 19 ASP A C 16
ATOM 7092 O O . ASP A 1 19 ? 6.956 6.703 3.886 1.00 0.00 19 ASP A O 16
ATOM 7115 N N . PRO A 1 21 ? 5.669 9.224 2.150 1.00 0.00 21 PRO A N 16
ATOM 7116 C CA . PRO A 1 21 ? 5.483 9.154 0.717 1.00 0.00 21 PRO A CA 16
ATOM 7117 C C . PRO A 1 21 ? 6.028 7.844 0.155 1.00 0.00 21 PRO A C 16
ATOM 7118 O O . PRO A 1 21 ? 5.944 7.584 -1.043 1.00 0.00 21 PRO A O 16
ATOM 7129 N N . ARG A 1 22 ? 6.573 7.015 1.018 1.00 0.00 22 ARG A N 16
ATOM 7130 C CA . ARG A 1 22 ? 7.137 5.778 0.564 1.00 0.00 22 ARG A CA 16
ATOM 7131 C C . ARG A 1 22 ? 6.205 4.632 0.836 1.00 0.00 22 ARG A C 16
ATOM 7132 O O . ARG A 1 22 ? 5.892 4.318 1.983 1.00 0.00 22 ARG A O 16
ATOM 7153 N N . TYR A 1 23 ? 5.735 4.042 -0.215 1.00 0.00 23 TYR A N 16
ATOM 7154 C CA . TYR A 1 23 ? 4.881 2.913 -0.107 1.00 0.00 23 TYR A CA 16
ATOM 7155 C C . TYR A 1 23 ? 5.643 1.711 -0.598 1.00 0.00 23 TYR A C 16
ATOM 7156 O O . TYR A 1 23 ? 5.937 1.584 -1.786 1.00 0.00 23 TYR A O 16
ATOM 7174 N N . GLU A 1 24 ? 5.993 0.873 0.318 1.00 0.00 24 GLU A N 16
ATOM 7175 C CA . GLU A 1 24 ? 6.764 -0.305 0.049 1.00 0.00 24 GLU A CA 16
ATOM 7176 C C . GLU A 1 24 ? 5.852 -1.441 -0.247 1.00 0.00 24 GLU A C 16
ATOM 7177 O O . GLU A 1 24 ? 5.162 -1.931 0.641 1.00 0.00 24 GLU A O 16
ATOM 7189 N N . VAL A 1 25 ? 5.829 -1.852 -1.460 1.00 0.00 25 VAL A N 16
ATOM 7190 C CA . VAL A 1 25 ? 5.003 -2.948 -1.846 1.00 0.00 25 VAL A CA 16
ATOM 7191 C C . VAL A 1 25 ? 5.847 -4.185 -2.095 1.00 0.00 25 VAL A C 16
ATOM 7192 O O . VAL A 1 25 ? 6.650 -4.258 -3.029 1.00 0.00 25 VAL A O 16
ATOM 7205 N N . HIS A 1 26 ? 5.690 -5.118 -1.228 1.00 0.00 26 HIS A N 16
ATOM 7206 C CA . HIS A 1 26 ? 6.437 -6.338 -1.268 1.00 0.00 26 HIS A CA 16
ATOM 7207 C C . HIS A 1 26 ? 5.548 -7.434 -1.802 1.00 0.00 26 HIS A C 16
ATOM 7208 O O . HIS A 1 26 ? 4.557 -7.795 -1.166 1.00 0.00 26 HIS A O 16
ATOM 7222 N N . CYS A 1 27 ? 5.859 -7.922 -2.957 1.00 0.00 27 CYS A N 16
ATOM 7223 C CA . CYS A 1 27 ? 5.098 -8.979 -3.554 1.00 0.00 27 CYS A CA 16
ATOM 7224 C C . CYS A 1 27 ? 5.892 -10.261 -3.478 1.00 0.00 27 CYS A C 16
ATOM 7225 O O . CYS A 1 27 ? 6.763 -10.489 -4.338 1.00 0.00 27 CYS A O 16
ATOM 7233 N N . ASN A 1 1 ? -6.086 10.638 1.894 1.00 0.00 1 ASN A N 17
ATOM 7234 C CA . ASN A 1 1 ? -4.705 11.135 1.892 1.00 0.00 1 ASN A CA 17
ATOM 7235 C C . ASN A 1 1 ? -3.722 9.972 1.895 1.00 0.00 1 ASN A C 17
ATOM 7236 O O . ASN A 1 1 ? -2.536 10.153 2.189 1.00 0.00 1 ASN A O 17
ATOM 7249 N N . ASP A 1 2 ? -4.190 8.782 1.534 1.00 0.00 2 ASP A N 17
ATOM 7250 C CA . ASP A 1 2 ? -3.356 7.586 1.584 1.00 0.00 2 ASP A CA 17
ATOM 7251 C C . ASP A 1 2 ? -3.397 6.861 0.285 1.00 0.00 2 ASP A C 17
ATOM 7252 O O . ASP A 1 2 ? -4.466 6.504 -0.190 1.00 0.00 2 ASP A O 17
ATOM 7261 N N . LYS A 1 3 ? -2.248 6.605 -0.282 1.00 0.00 3 LYS A N 17
ATOM 7262 C CA . LYS A 1 3 ? -2.174 5.787 -1.485 1.00 0.00 3 LYS A CA 17
ATOM 7263 C C . LYS A 1 3 ? -2.261 4.314 -1.084 1.00 0.00 3 LYS A C 17
ATOM 7264 O O . LYS A 1 3 ? -2.556 3.448 -1.907 1.00 0.00 3 LYS A O 17
ATOM 7283 N N . CYS A 1 4 ? -2.034 4.064 0.218 1.00 0.00 4 CYS A N 17
ATOM 7284 C CA . CYS A 1 4 ? -2.091 2.758 0.837 1.00 0.00 4 CYS A CA 17
ATOM 7285 C C . CYS A 1 4 ? -3.355 2.034 0.440 1.00 0.00 4 CYS A C 17
ATOM 7286 O O . CYS A 1 4 ? -3.313 0.908 -0.023 1.00 0.00 4 CYS A O 17
ATOM 7293 N N . LYS A 1 5 ? -4.460 2.738 0.574 1.00 0.00 5 LYS A N 17
ATOM 7294 C CA . LYS A 1 5 ? -5.796 2.229 0.297 1.00 0.00 5 LYS A CA 17
ATOM 7295 C C . LYS A 1 5 ? -5.920 1.675 -1.120 1.00 0.00 5 LYS A C 17
ATOM 7296 O O . LYS A 1 5 ? -6.568 0.647 -1.340 1.00 0.00 5 LYS A O 17
ATOM 7315 N N . GLU A 1 6 ? -5.270 2.326 -2.058 1.00 0.00 6 GLU A N 17
ATOM 7316 C CA . GLU A 1 6 ? -5.331 1.920 -3.425 1.00 0.00 6 GLU A CA 17
ATOM 7317 C C . GLU A 1 6 ? -4.395 0.745 -3.687 1.00 0.00 6 GLU A C 17
ATOM 7318 O O . GLU A 1 6 ? -4.805 -0.245 -4.280 1.00 0.00 6 GLU A O 17
ATOM 7330 N N . LEU A 1 7 ? -3.149 0.839 -3.233 1.00 0.00 7 LEU A N 17
ATOM 7331 C CA . LEU A 1 7 ? -2.208 -0.263 -3.383 1.00 0.00 7 LEU A CA 17
ATOM 7332 C C . LEU A 1 7 ? -2.649 -1.521 -2.644 1.00 0.00 7 LEU A C 17
ATOM 7333 O O . LEU A 1 7 ? -2.394 -2.605 -3.105 1.00 0.00 7 LEU A O 17
ATOM 7349 N N . LYS A 1 8 ? -3.321 -1.370 -1.522 1.00 0.00 8 LYS A N 17
ATOM 7350 C CA . LYS A 1 8 ? -3.796 -2.518 -0.744 1.00 0.00 8 LYS A CA 17
ATOM 7351 C C . LYS A 1 8 ? -4.992 -3.159 -1.450 1.00 0.00 8 LYS A C 17
ATOM 7352 O O . LYS A 1 8 ? -5.281 -4.344 -1.280 1.00 0.00 8 LYS A O 17
ATOM 7371 N N . LYS A 1 9 ? -5.674 -2.364 -2.248 1.00 0.00 9 LYS A N 17
ATOM 7372 C CA . LYS A 1 9 ? -6.781 -2.841 -3.042 1.00 0.00 9 LYS A CA 17
ATOM 7373 C C . LYS A 1 9 ? -6.229 -3.540 -4.290 1.00 0.00 9 LYS A C 17
ATOM 7374 O O . LYS A 1 9 ? -6.667 -4.627 -4.657 1.00 0.00 9 LYS A O 17
ATOM 7393 N N . ARG A 1 10 ? -5.248 -2.904 -4.918 1.00 0.00 10 ARG A N 17
ATOM 7394 C CA . ARG A 1 10 ? -4.597 -3.435 -6.110 1.00 0.00 10 ARG A CA 17
ATOM 7395 C C . ARG A 1 10 ? -3.809 -4.697 -5.793 1.00 0.00 10 ARG A C 17
ATOM 7396 O O . ARG A 1 10 ? -3.904 -5.704 -6.511 1.00 0.00 10 ARG A O 17
ATOM 7417 N N . TYR A 1 11 ? -3.039 -4.644 -4.729 1.00 0.00 11 TYR A N 17
ATOM 7418 C CA . TYR A 1 11 ? -2.172 -5.732 -4.348 1.00 0.00 11 TYR A CA 17
ATOM 7419 C C . TYR A 1 11 ? -2.587 -6.278 -2.970 1.00 0.00 11 TYR A C 17
ATOM 7420 O O . TYR A 1 11 ? -1.997 -5.907 -1.957 1.00 0.00 11 TYR A O 17
ATOM 7438 N N . PRO A 1 12 ? -3.618 -7.133 -2.896 1.00 0.00 12 PRO A N 17
ATOM 7439 C CA . PRO A 1 12 ? -4.084 -7.685 -1.626 1.00 0.00 12 PRO A CA 17
ATOM 7440 C C . PRO A 1 12 ? -3.219 -8.853 -1.155 1.00 0.00 12 PRO A C 17
ATOM 7441 O O . PRO A 1 12 ? -3.269 -9.257 0.010 1.00 0.00 12 PRO A O 17
ATOM 7452 N N . ASN A 1 13 ? -2.421 -9.384 -2.060 1.00 0.00 13 ASN A N 17
ATOM 7453 C CA . ASN A 1 13 ? -1.593 -10.541 -1.761 1.00 0.00 13 ASN A CA 17
ATOM 7454 C C . ASN A 1 13 ? -0.169 -10.108 -1.477 1.00 0.00 13 ASN A C 17
ATOM 7455 O O . ASN A 1 13 ? 0.664 -10.903 -1.025 1.00 0.00 13 ASN A O 17
ATOM 7466 N N . CYS A 1 14 ? 0.117 -8.857 -1.737 1.00 0.00 14 CYS A N 17
ATOM 7467 C CA . CYS A 1 14 ? 1.422 -8.303 -1.448 1.00 0.00 14 CYS A CA 17
ATOM 7468 C C . CYS A 1 14 ? 1.372 -7.567 -0.125 1.00 0.00 14 CYS A C 17
ATOM 7469 O O . CYS A 1 14 ? 0.298 -7.392 0.456 1.00 0.00 14 CYS A O 17
ATOM 7476 N N . GLU A 1 15 ? 2.509 -7.140 0.346 1.00 0.00 15 GLU A N 17
ATOM 7477 C CA . GLU A 1 15 ? 2.595 -6.439 1.597 1.00 0.00 15 GLU A CA 17
ATOM 7478 C C . GLU A 1 15 ? 2.772 -4.954 1.351 1.00 0.00 15 GLU A C 17
ATOM 7479 O O . GLU A 1 15 ? 3.859 -4.494 1.003 1.00 0.00 15 GLU A O 17
ATOM 7491 N N . VAL A 1 16 ? 1.708 -4.218 1.480 1.00 0.00 16 VAL A N 17
ATOM 7492 C CA . VAL A 1 16 ? 1.736 -2.801 1.246 1.00 0.00 16 VAL A CA 17
ATOM 7493 C C . VAL A 1 16 ? 2.312 -2.074 2.447 1.00 0.00 16 VAL A C 17
ATOM 7494 O O . VAL A 1 16 ? 1.716 -2.027 3.527 1.00 0.00 16 VAL A O 17
ATOM 7507 N N . ARG A 1 17 ? 3.475 -1.555 2.273 1.00 0.00 17 ARG A N 17
ATOM 7508 C CA . ARG A 1 17 ? 4.121 -0.791 3.285 1.00 0.00 17 ARG A CA 17
ATOM 7509 C C . ARG A 1 17 ? 3.884 0.661 3.063 1.00 0.00 17 ARG A C 17
ATOM 7510 O O . ARG A 1 17 ? 3.981 1.161 1.936 1.00 0.00 17 ARG A O 17
ATOM 7531 N N . CYS A 1 18 ? 3.570 1.330 4.103 1.00 0.00 18 CYS A N 17
ATOM 7532 C CA . CYS A 1 18 ? 3.358 2.721 4.047 1.00 0.00 18 CYS A CA 17
ATOM 7533 C C . CYS A 1 18 ? 4.274 3.370 5.044 1.00 0.00 18 CYS A C 17
ATOM 7534 O O . CYS A 1 18 ? 4.107 3.203 6.256 1.00 0.00 18 CYS A O 17
ATOM 7541 N N . ASP A 1 19 ? 5.265 4.047 4.551 1.00 0.00 19 ASP A N 17
ATOM 7542 C CA . ASP A 1 19 ? 6.203 4.739 5.393 1.00 0.00 19 ASP A CA 17
ATOM 7543 C C . ASP A 1 19 ? 6.109 6.213 5.086 1.00 0.00 19 ASP A C 17
ATOM 7544 O O . ASP A 1 19 ? 6.799 6.714 4.207 1.00 0.00 19 ASP A O 17
ATOM 7567 N N . PRO A 1 21 ? 4.982 9.308 3.231 1.00 0.00 21 PRO A N 17
ATOM 7568 C CA . PRO A 1 21 ? 4.582 9.459 1.846 1.00 0.00 21 PRO A CA 17
ATOM 7569 C C . PRO A 1 21 ? 5.273 8.421 0.948 1.00 0.00 21 PRO A C 17
ATOM 7570 O O . PRO A 1 21 ? 5.177 8.483 -0.279 1.00 0.00 21 PRO A O 17
ATOM 7581 N N . ARG A 1 22 ? 5.968 7.480 1.564 1.00 0.00 22 ARG A N 17
ATOM 7582 C CA . ARG A 1 22 ? 6.634 6.420 0.824 1.00 0.00 22 ARG A CA 17
ATOM 7583 C C . ARG A 1 22 ? 5.725 5.212 0.801 1.00 0.00 22 ARG A C 17
ATOM 7584 O O . ARG A 1 22 ? 5.486 4.589 1.840 1.00 0.00 22 ARG A O 17
ATOM 7605 N N . TYR A 1 23 ? 5.206 4.895 -0.338 1.00 0.00 23 TYR A N 17
ATOM 7606 C CA . TYR A 1 23 ? 4.352 3.752 -0.458 1.00 0.00 23 TYR A CA 17
ATOM 7607 C C . TYR A 1 23 ? 5.096 2.658 -1.191 1.00 0.00 23 TYR A C 17
ATOM 7608 O O . TYR A 1 23 ? 5.381 2.770 -2.391 1.00 0.00 23 TYR A O 17
ATOM 7626 N N . GLU A 1 24 ? 5.435 1.631 -0.466 1.00 0.00 24 GLU A N 17
ATOM 7627 C CA . GLU A 1 24 ? 6.233 0.543 -0.972 1.00 0.00 24 GLU A CA 17
ATOM 7628 C C . GLU A 1 24 ? 5.440 -0.742 -0.910 1.00 0.00 24 GLU A C 17
ATOM 7629 O O . GLU A 1 24 ? 5.146 -1.243 0.162 1.00 0.00 24 GLU A O 17
ATOM 7641 N N . VAL A 1 25 ? 5.055 -1.251 -2.035 1.00 0.00 25 VAL A N 17
ATOM 7642 C CA . VAL A 1 25 ? 4.341 -2.489 -2.045 1.00 0.00 25 VAL A CA 17
ATOM 7643 C C . VAL A 1 25 ? 5.306 -3.651 -2.224 1.00 0.00 25 VAL A C 17
ATOM 7644 O O . VAL A 1 25 ? 5.915 -3.841 -3.280 1.00 0.00 25 VAL A O 17
ATOM 7657 N N . HIS A 1 26 ? 5.474 -4.375 -1.169 1.00 0.00 26 HIS A N 17
ATOM 7658 C CA . HIS A 1 26 ? 6.389 -5.466 -1.116 1.00 0.00 26 HIS A CA 17
ATOM 7659 C C . HIS A 1 26 ? 5.776 -6.713 -1.735 1.00 0.00 26 HIS A C 17
ATOM 7660 O O . HIS A 1 26 ? 4.870 -7.339 -1.164 1.00 0.00 26 HIS A O 17
ATOM 7674 N N . CYS A 1 27 ? 6.222 -7.008 -2.907 1.00 0.00 27 CYS A N 17
ATOM 7675 C CA . CYS A 1 27 ? 5.880 -8.213 -3.597 1.00 0.00 27 CYS A CA 17
ATOM 7676 C C . CYS A 1 27 ? 7.189 -8.955 -3.809 1.00 0.00 27 CYS A C 17
ATOM 7677 O O . CYS A 1 27 ? 7.840 -8.761 -4.865 1.00 0.00 27 CYS A O 17
ATOM 7685 N N . ASN A 1 1 ? -8.910 10.088 1.316 1.00 0.00 1 ASN A N 18
ATOM 7686 C CA . ASN A 1 1 ? -8.019 9.879 0.192 1.00 0.00 1 ASN A CA 18
ATOM 7687 C C . ASN A 1 1 ? -6.676 9.461 0.689 1.00 0.00 1 ASN A C 18
ATOM 7688 O O . ASN A 1 1 ? -5.896 10.284 1.201 1.00 0.00 1 ASN A O 18
ATOM 7701 N N . ASP A 1 2 ? -6.420 8.184 0.593 1.00 0.00 2 ASP A N 18
ATOM 7702 C CA . ASP A 1 2 ? -5.180 7.602 1.025 1.00 0.00 2 ASP A CA 18
ATOM 7703 C C . ASP A 1 2 ? -4.630 6.776 -0.076 1.00 0.00 2 ASP A C 18
ATOM 7704 O O . ASP A 1 2 ? -5.298 5.848 -0.562 1.00 0.00 2 ASP A O 18
ATOM 7713 N N . LYS A 1 3 ? -3.428 7.073 -0.465 1.00 0.00 3 LYS A N 18
ATOM 7714 C CA . LYS A 1 3 ? -2.769 6.333 -1.509 1.00 0.00 3 LYS A CA 18
ATOM 7715 C C . LYS A 1 3 ? -2.471 4.930 -1.002 1.00 0.00 3 LYS A C 18
ATOM 7716 O O . LYS A 1 3 ? -2.569 3.955 -1.733 1.00 0.00 3 LYS A O 18
ATOM 7735 N N . CYS A 1 4 ? -2.164 4.855 0.274 1.00 0.00 4 CYS A N 18
ATOM 7736 C CA . CYS A 1 4 ? -1.891 3.608 0.962 1.00 0.00 4 CYS A CA 18
ATOM 7737 C C . CYS A 1 4 ? -3.117 2.668 0.892 1.00 0.00 4 CYS A C 18
ATOM 7738 O O . CYS A 1 4 ? -2.976 1.446 0.739 1.00 0.00 4 CYS A O 18
ATOM 7745 N N . LYS A 1 5 ? -4.317 3.247 0.951 1.00 0.00 5 LYS A N 18
ATOM 7746 C CA . LYS A 1 5 ? -5.542 2.496 0.886 1.00 0.00 5 LYS A CA 18
ATOM 7747 C C . LYS A 1 5 ? -5.707 1.911 -0.510 1.00 0.00 5 LYS A C 18
ATOM 7748 O O . LYS A 1 5 ? -5.981 0.718 -0.675 1.00 0.00 5 LYS A O 18
ATOM 7767 N N . GLU A 1 6 ? -5.505 2.754 -1.499 1.00 0.00 6 GLU A N 18
ATOM 7768 C CA . GLU A 1 6 ? -5.618 2.371 -2.893 1.00 0.00 6 GLU A CA 18
ATOM 7769 C C . GLU A 1 6 ? -4.569 1.329 -3.262 1.00 0.00 6 GLU A C 18
ATOM 7770 O O . GLU A 1 6 ? -4.856 0.378 -3.977 1.00 0.00 6 GLU A O 18
ATOM 7782 N N . LEU A 1 7 ? -3.363 1.501 -2.750 1.00 0.00 7 LEU A N 18
ATOM 7783 C CA . LEU A 1 7 ? -2.288 0.560 -3.008 1.00 0.00 7 LEU A CA 18
ATOM 7784 C C . LEU A 1 7 ? -2.559 -0.793 -2.384 1.00 0.00 7 LEU A C 18
ATOM 7785 O O . LEU A 1 7 ? -2.338 -1.803 -3.013 1.00 0.00 7 LEU A O 18
ATOM 7801 N N . LYS A 1 8 ? -3.075 -0.815 -1.162 1.00 0.00 8 LYS A N 18
ATOM 7802 C CA . LYS A 1 8 ? -3.393 -2.091 -0.498 1.00 0.00 8 LYS A CA 18
ATOM 7803 C C . LYS A 1 8 ? -4.560 -2.789 -1.218 1.00 0.00 8 LYS A C 18
ATOM 7804 O O . LYS A 1 8 ? -4.723 -4.007 -1.161 1.00 0.00 8 LYS A O 18
ATOM 7823 N N . LYS A 1 9 ? -5.359 -2.003 -1.889 1.00 0.00 9 LYS A N 18
ATOM 7824 C CA . LYS A 1 9 ? -6.483 -2.509 -2.641 1.00 0.00 9 LYS A CA 18
ATOM 7825 C C . LYS A 1 9 ? -6.003 -3.017 -4.006 1.00 0.00 9 LYS A C 18
ATOM 7826 O O . LYS A 1 9 ? -6.540 -3.972 -4.557 1.00 0.00 9 LYS A O 18
ATOM 7845 N N . ARG A 1 10 ? -4.976 -2.377 -4.519 1.00 0.00 10 ARG A N 18
ATOM 7846 C CA . ARG A 1 10 ? -4.392 -2.729 -5.795 1.00 0.00 10 ARG A CA 18
ATOM 7847 C C . ARG A 1 10 ? -3.494 -3.946 -5.637 1.00 0.00 10 ARG A C 18
ATOM 7848 O O . ARG A 1 10 ? -3.387 -4.784 -6.541 1.00 0.00 10 ARG A O 18
ATOM 7869 N N . TYR A 1 11 ? -2.850 -4.035 -4.492 1.00 0.00 11 TYR A N 18
ATOM 7870 C CA . TYR A 1 11 ? -1.957 -5.128 -4.184 1.00 0.00 11 TYR A CA 18
ATOM 7871 C C . TYR A 1 11 ? -2.418 -5.838 -2.889 1.00 0.00 11 TYR A C 18
ATOM 7872 O O . TYR A 1 11 ? -1.863 -5.585 -1.810 1.00 0.00 11 TYR A O 18
ATOM 7890 N N . PRO A 1 12 ? -3.474 -6.682 -2.953 1.00 0.00 12 PRO A N 18
ATOM 7891 C CA . PRO A 1 12 ? -3.992 -7.389 -1.780 1.00 0.00 12 PRO A CA 18
ATOM 7892 C C . PRO A 1 12 ? -3.237 -8.692 -1.493 1.00 0.00 12 PRO A C 18
ATOM 7893 O O . PRO A 1 12 ? -3.386 -9.293 -0.418 1.00 0.00 12 PRO A O 18
ATOM 7904 N N . ASN A 1 13 ? -2.449 -9.138 -2.443 1.00 0.00 13 ASN A N 18
ATOM 7905 C CA . ASN A 1 13 ? -1.679 -10.358 -2.259 1.00 0.00 13 ASN A CA 18
ATOM 7906 C C . ASN A 1 13 ? -0.333 -10.016 -1.707 1.00 0.00 13 ASN A C 18
ATOM 7907 O O . ASN A 1 13 ? 0.216 -10.741 -0.888 1.00 0.00 13 ASN A O 18
ATOM 7918 N N . CYS A 1 14 ? 0.189 -8.910 -2.147 1.00 0.00 14 CYS A N 18
ATOM 7919 C CA . CYS A 1 14 ? 1.470 -8.429 -1.695 1.00 0.00 14 CYS A CA 18
ATOM 7920 C C . CYS A 1 14 ? 1.296 -7.610 -0.419 1.00 0.00 14 CYS A C 18
ATOM 7921 O O . CYS A 1 14 ? 0.180 -7.478 0.094 1.00 0.00 14 CYS A O 18
ATOM 7928 N N . GLU A 1 15 ? 2.380 -7.107 0.105 1.00 0.00 15 GLU A N 18
ATOM 7929 C CA . GLU A 1 15 ? 2.358 -6.279 1.285 1.00 0.00 15 GLU A CA 18
ATOM 7930 C C . GLU A 1 15 ? 2.913 -4.917 0.929 1.00 0.00 15 GLU A C 18
ATOM 7931 O O . GLU A 1 15 ? 4.079 -4.802 0.541 1.00 0.00 15 GLU A O 18
ATOM 7943 N N . VAL A 1 16 ? 2.099 -3.906 0.986 1.00 0.00 16 VAL A N 18
ATOM 7944 C CA . VAL A 1 16 ? 2.591 -2.585 0.735 1.00 0.00 16 VAL A CA 18
ATOM 7945 C C . VAL A 1 16 ? 2.929 -1.890 2.044 1.00 0.00 16 VAL A C 18
ATOM 7946 O O . VAL A 1 16 ? 2.075 -1.681 2.916 1.00 0.00 16 VAL A O 18
ATOM 7959 N N . ARG A 1 17 ? 4.181 -1.590 2.195 1.00 0.00 17 ARG A N 18
ATOM 7960 C CA . ARG A 1 17 ? 4.678 -0.929 3.360 1.00 0.00 17 ARG A CA 18
ATOM 7961 C C . ARG A 1 17 ? 4.469 0.534 3.202 1.00 0.00 17 ARG A C 18
ATOM 7962 O O . ARG A 1 17 ? 5.081 1.168 2.345 1.00 0.00 17 ARG A O 18
ATOM 7983 N N . CYS A 1 18 ? 3.585 1.051 3.967 1.00 0.00 18 CYS A N 18
ATOM 7984 C CA . CYS A 1 18 ? 3.322 2.452 3.953 1.00 0.00 18 CYS A CA 18
ATOM 7985 C C . CYS A 1 18 ? 4.150 3.083 5.038 1.00 0.00 18 CYS A C 18
ATOM 7986 O O . CYS A 1 18 ? 3.906 2.862 6.226 1.00 0.00 18 CYS A O 18
ATOM 7993 N N . ASP A 1 19 ? 5.139 3.811 4.643 1.00 0.00 19 ASP A N 18
ATOM 7994 C CA . ASP A 1 19 ? 6.050 4.445 5.559 1.00 0.00 19 ASP A CA 18
ATOM 7995 C C . ASP A 1 19 ? 6.127 5.924 5.208 1.00 0.00 19 ASP A C 18
ATOM 7996 O O . ASP A 1 19 ? 6.952 6.340 4.402 1.00 0.00 19 ASP A O 18
ATOM 8019 N N . PRO A 1 21 ? 5.589 9.074 3.197 1.00 0.00 21 PRO A N 18
ATOM 8020 C CA . PRO A 1 21 ? 5.387 9.280 1.769 1.00 0.00 21 PRO A CA 18
ATOM 8021 C C . PRO A 1 21 ? 5.945 8.111 0.952 1.00 0.00 21 PRO A C 18
ATOM 8022 O O . PRO A 1 21 ? 5.905 8.120 -0.295 1.00 0.00 21 PRO A O 18
ATOM 8033 N N . ARG A 1 22 ? 6.472 7.119 1.650 1.00 0.00 22 ARG A N 18
ATOM 8034 C CA . ARG A 1 22 ? 7.066 5.964 1.010 1.00 0.00 22 ARG A CA 18
ATOM 8035 C C . ARG A 1 22 ? 6.080 4.842 1.020 1.00 0.00 22 ARG A C 18
ATOM 8036 O O . ARG A 1 22 ? 5.615 4.437 2.082 1.00 0.00 22 ARG A O 18
ATOM 8057 N N . TYR A 1 23 ? 5.739 4.352 -0.114 1.00 0.00 23 TYR A N 18
ATOM 8058 C CA . TYR A 1 23 ? 4.896 3.208 -0.171 1.00 0.00 23 TYR A CA 18
ATOM 8059 C C . TYR A 1 23 ? 5.625 2.171 -0.976 1.00 0.00 23 TYR A C 18
ATOM 8060 O O . TYR A 1 23 ? 5.781 2.305 -2.191 1.00 0.00 23 TYR A O 18
ATOM 8078 N N . GLU A 1 24 ? 6.086 1.159 -0.300 1.00 0.00 24 GLU A N 18
ATOM 8079 C CA . GLU A 1 24 ? 6.907 0.146 -0.907 1.00 0.00 24 GLU A CA 18
ATOM 8080 C C . GLU A 1 24 ? 6.146 -1.153 -0.959 1.00 0.00 24 GLU A C 18
ATOM 8081 O O . GLU A 1 24 ? 5.799 -1.715 0.073 1.00 0.00 24 GLU A O 18
ATOM 8093 N N . VAL A 1 25 ? 5.887 -1.631 -2.128 1.00 0.00 25 VAL A N 18
ATOM 8094 C CA . VAL A 1 25 ? 5.138 -2.851 -2.271 1.00 0.00 25 VAL A CA 18
ATOM 8095 C C . VAL A 1 25 ? 6.069 -4.060 -2.382 1.00 0.00 25 VAL A C 18
ATOM 8096 O O . VAL A 1 25 ? 6.914 -4.155 -3.278 1.00 0.00 25 VAL A O 18
ATOM 8109 N N . HIS A 1 26 ? 5.939 -4.948 -1.448 1.00 0.00 26 HIS A N 18
ATOM 8110 C CA . HIS A 1 26 ? 6.749 -6.129 -1.395 1.00 0.00 26 HIS A CA 18
ATOM 8111 C C . HIS A 1 26 ? 5.902 -7.336 -1.700 1.00 0.00 26 HIS A C 18
ATOM 8112 O O . HIS A 1 26 ? 4.833 -7.523 -1.110 1.00 0.00 26 HIS A O 18
ATOM 8126 N N . CYS A 1 27 ? 6.344 -8.124 -2.625 1.00 0.00 27 CYS A N 18
ATOM 8127 C CA . CYS A 1 27 ? 5.629 -9.299 -3.010 1.00 0.00 27 CYS A CA 18
ATOM 8128 C C . CYS A 1 27 ? 6.446 -10.518 -2.650 1.00 0.00 27 CYS A C 18
ATOM 8129 O O . CYS A 1 27 ? 6.346 -10.974 -1.497 1.00 0.00 27 CYS A O 18
ATOM 8137 N N . ASN A 1 1 ? -3.668 10.737 3.875 1.00 0.00 1 ASN A N 19
ATOM 8138 C CA . ASN A 1 1 ? -2.778 9.844 3.134 1.00 0.00 1 ASN A CA 19
ATOM 8139 C C . ASN A 1 1 ? -3.609 8.670 2.657 1.00 0.00 1 ASN A C 19
ATOM 8140 O O . ASN A 1 1 ? -4.011 7.833 3.465 1.00 0.00 1 ASN A O 19
ATOM 8153 N N . ASP A 1 2 ? -3.907 8.596 1.367 1.00 0.00 2 ASP A N 19
ATOM 8154 C CA . ASP A 1 2 ? -4.861 7.573 0.904 1.00 0.00 2 ASP A CA 19
ATOM 8155 C C . ASP A 1 2 ? -4.344 6.637 -0.174 1.00 0.00 2 ASP A C 19
ATOM 8156 O O . ASP A 1 2 ? -5.039 5.680 -0.552 1.00 0.00 2 ASP A O 19
ATOM 8165 N N . LYS A 1 3 ? -3.145 6.841 -0.652 1.00 0.00 3 LYS A N 19
ATOM 8166 C CA . LYS A 1 3 ? -2.656 5.967 -1.736 1.00 0.00 3 LYS A CA 19
ATOM 8167 C C . LYS A 1 3 ? -2.211 4.605 -1.242 1.00 0.00 3 LYS A C 19
ATOM 8168 O O . LYS A 1 3 ? -2.216 3.650 -2.003 1.00 0.00 3 LYS A O 19
ATOM 8187 N N . CYS A 1 4 ? -1.862 4.489 0.024 1.00 0.00 4 CYS A N 19
ATOM 8188 C CA . CYS A 1 4 ? -1.405 3.204 0.533 1.00 0.00 4 CYS A CA 19
ATOM 8189 C C . CYS A 1 4 ? -2.588 2.271 0.648 1.00 0.00 4 CYS A C 19
ATOM 8190 O O . CYS A 1 4 ? -2.469 1.068 0.450 1.00 0.00 4 CYS A O 19
ATOM 8197 N N . LYS A 1 5 ? -3.738 2.846 0.936 1.00 0.00 5 LYS A N 19
ATOM 8198 C CA . LYS A 1 5 ? -4.980 2.099 0.996 1.00 0.00 5 LYS A CA 19
ATOM 8199 C C . LYS A 1 5 ? -5.355 1.654 -0.405 1.00 0.00 5 LYS A C 19
ATOM 8200 O O . LYS A 1 5 ? -5.777 0.522 -0.618 1.00 0.00 5 LYS A O 19
ATOM 8219 N N . GLU A 1 6 ? -5.158 2.550 -1.357 1.00 0.00 6 GLU A N 19
ATOM 8220 C CA . GLU A 1 6 ? -5.464 2.306 -2.743 1.00 0.00 6 GLU A CA 19
ATOM 8221 C C . GLU A 1 6 ? -4.570 1.171 -3.269 1.00 0.00 6 GLU A C 19
ATOM 8222 O O . GLU A 1 6 ? -5.043 0.212 -3.881 1.00 0.00 6 GLU A O 19
ATOM 8234 N N . LEU A 1 7 ? -3.285 1.274 -2.980 1.00 0.00 7 LEU A N 19
ATOM 8235 C CA . LEU A 1 7 ? -2.317 0.281 -3.403 1.00 0.00 7 LEU A CA 19
ATOM 8236 C C . LEU A 1 7 ? -2.502 -1.047 -2.683 1.00 0.00 7 LEU A C 19
ATOM 8237 O O . LEU A 1 7 ? -2.262 -2.087 -3.259 1.00 0.00 7 LEU A O 19
ATOM 8253 N N . LYS A 1 8 ? -2.946 -1.014 -1.435 1.00 0.00 8 LYS A N 19
ATOM 8254 C CA . LYS A 1 8 ? -3.186 -2.249 -0.692 1.00 0.00 8 LYS A CA 19
ATOM 8255 C C . LYS A 1 8 ? -4.407 -2.974 -1.259 1.00 0.00 8 LYS A C 19
ATOM 8256 O O . LYS A 1 8 ? -4.510 -4.200 -1.209 1.00 0.00 8 LYS A O 19
ATOM 8275 N N . LYS A 1 9 ? -5.311 -2.207 -1.808 1.00 0.00 9 LYS A N 19
ATOM 8276 C CA . LYS A 1 9 ? -6.469 -2.742 -2.478 1.00 0.00 9 LYS A CA 19
ATOM 8277 C C . LYS A 1 9 ? -6.037 -3.347 -3.812 1.00 0.00 9 LYS A C 19
ATOM 8278 O O . LYS A 1 9 ? -6.470 -4.445 -4.191 1.00 0.00 9 LYS A O 19
ATOM 8297 N N . ARG A 1 10 ? -5.166 -2.631 -4.495 1.00 0.00 10 ARG A N 19
ATOM 8298 C CA . ARG A 1 10 ? -4.637 -3.029 -5.790 1.00 0.00 10 ARG A CA 19
ATOM 8299 C C . ARG A 1 10 ? -3.741 -4.265 -5.670 1.00 0.00 10 ARG A C 19
ATOM 8300 O O . ARG A 1 10 ? -3.746 -5.139 -6.538 1.00 0.00 10 ARG A O 19
ATOM 8321 N N . TYR A 1 11 ? -2.981 -4.339 -4.606 1.00 0.00 11 TYR A N 19
ATOM 8322 C CA . TYR A 1 11 ? -2.085 -5.458 -4.385 1.00 0.00 11 TYR A CA 19
ATOM 8323 C C . TYR A 1 11 ? -2.459 -6.190 -3.100 1.00 0.00 11 TYR A C 19
ATOM 8324 O O . TYR A 1 11 ? -1.843 -5.965 -2.047 1.00 0.00 11 TYR A O 19
ATOM 8342 N N . PRO A 1 12 ? -3.493 -7.048 -3.133 1.00 0.00 12 PRO A N 19
ATOM 8343 C CA . PRO A 1 12 ? -3.922 -7.779 -1.954 1.00 0.00 12 PRO A CA 19
ATOM 8344 C C . PRO A 1 12 ? -3.111 -9.054 -1.739 1.00 0.00 12 PRO A C 19
ATOM 8345 O O . PRO A 1 12 ? -3.264 -9.743 -0.733 1.00 0.00 12 PRO A O 19
ATOM 8356 N N . ASN A 1 13 ? -2.255 -9.370 -2.691 1.00 0.00 13 ASN A N 19
ATOM 8357 C CA . ASN A 1 13 ? -1.425 -10.561 -2.594 1.00 0.00 13 ASN A CA 19
ATOM 8358 C C . ASN A 1 13 ? -0.000 -10.157 -2.288 1.00 0.00 13 ASN A C 19
ATOM 8359 O O . ASN A 1 13 ? 0.931 -10.972 -2.341 1.00 0.00 13 ASN A O 19
ATOM 8370 N N . CYS A 1 14 ? 0.164 -8.914 -1.958 1.00 0.00 14 CYS A N 19
ATOM 8371 C CA . CYS A 1 14 ? 1.445 -8.357 -1.609 1.00 0.00 14 CYS A CA 19
ATOM 8372 C C . CYS A 1 14 ? 1.295 -7.623 -0.306 1.00 0.00 14 CYS A C 19
ATOM 8373 O O . CYS A 1 14 ? 0.205 -7.607 0.262 1.00 0.00 14 CYS A O 19
ATOM 8380 N N . GLU A 1 15 ? 2.358 -7.040 0.178 1.00 0.00 15 GLU A N 19
ATOM 8381 C CA . GLU A 1 15 ? 2.314 -6.272 1.394 1.00 0.00 15 GLU A CA 19
ATOM 8382 C C . GLU A 1 15 ? 2.652 -4.822 1.098 1.00 0.00 15 GLU A C 19
ATOM 8383 O O . GLU A 1 15 ? 3.807 -4.494 0.833 1.00 0.00 15 GLU A O 19
ATOM 8395 N N . VAL A 1 16 ? 1.660 -3.974 1.076 1.00 0.00 16 VAL A N 19
ATOM 8396 C CA . VAL A 1 16 ? 1.895 -2.565 0.851 1.00 0.00 16 VAL A CA 19
ATOM 8397 C C . VAL A 1 16 ? 2.155 -1.878 2.183 1.00 0.00 16 VAL A C 19
ATOM 8398 O O . VAL A 1 16 ? 1.250 -1.736 3.011 1.00 0.00 16 VAL A O 19
ATOM 8411 N N . ARG A 1 17 ? 3.387 -1.501 2.400 1.00 0.00 17 ARG A N 19
ATOM 8412 C CA . ARG A 1 17 ? 3.781 -0.875 3.638 1.00 0.00 17 ARG A CA 19
ATOM 8413 C C . ARG A 1 17 ? 3.712 0.634 3.460 1.00 0.00 17 ARG A C 19
ATOM 8414 O O . ARG A 1 17 ? 4.304 1.196 2.507 1.00 0.00 17 ARG A O 19
ATOM 8435 N N . CYS A 1 18 ? 2.978 1.270 4.336 1.00 0.00 18 CYS A N 19
ATOM 8436 C CA . CYS A 1 18 ? 2.740 2.693 4.274 1.00 0.00 18 CYS A CA 19
ATOM 8437 C C . CYS A 1 18 ? 3.817 3.434 5.054 1.00 0.00 18 CYS A C 19
ATOM 8438 O O . CYS A 1 18 ? 4.010 3.180 6.252 1.00 0.00 18 CYS A O 19
ATOM 8445 N N . ASP A 1 19 ? 4.538 4.311 4.408 1.00 0.00 19 ASP A N 19
ATOM 8446 C CA . ASP A 1 19 ? 5.502 5.135 5.111 1.00 0.00 19 ASP A CA 19
ATOM 8447 C C . ASP A 1 19 ? 5.336 6.574 4.649 1.00 0.00 19 ASP A C 19
ATOM 8448 O O . ASP A 1 19 ? 6.057 7.039 3.762 1.00 0.00 19 ASP A O 19
ATOM 8471 N N . PRO A 1 21 ? 4.290 9.489 2.470 1.00 0.00 21 PRO A N 19
ATOM 8472 C CA . PRO A 1 21 ? 4.043 9.561 1.034 1.00 0.00 21 PRO A CA 19
ATOM 8473 C C . PRO A 1 21 ? 4.750 8.425 0.286 1.00 0.00 21 PRO A C 19
ATOM 8474 O O . PRO A 1 21 ? 4.670 8.325 -0.940 1.00 0.00 21 PRO A O 19
ATOM 8485 N N . ARG A 1 22 ? 5.443 7.580 1.030 1.00 0.00 22 ARG A N 19
ATOM 8486 C CA . ARG A 1 22 ? 6.164 6.471 0.441 1.00 0.00 22 ARG A CA 19
ATOM 8487 C C . ARG A 1 22 ? 5.400 5.198 0.634 1.00 0.00 22 ARG A C 19
ATOM 8488 O O . ARG A 1 22 ? 4.931 4.897 1.737 1.00 0.00 22 ARG A O 19
ATOM 8509 N N . TYR A 1 23 ? 5.248 4.464 -0.425 1.00 0.00 23 TYR A N 19
ATOM 8510 C CA . TYR A 1 23 ? 4.498 3.247 -0.387 1.00 0.00 23 TYR A CA 19
ATOM 8511 C C . TYR A 1 23 ? 5.350 2.154 -0.963 1.00 0.00 23 TYR A C 19
ATOM 8512 O O . TYR A 1 23 ? 5.700 2.190 -2.155 1.00 0.00 23 TYR A O 19
ATOM 8530 N N . GLU A 1 24 ? 5.721 1.213 -0.145 1.00 0.00 24 GLU A N 19
ATOM 8531 C CA . GLU A 1 24 ? 6.546 0.136 -0.607 1.00 0.00 24 GLU A CA 19
ATOM 8532 C C . GLU A 1 24 ? 5.751 -1.154 -0.650 1.00 0.00 24 GLU A C 19
ATOM 8533 O O . GLU A 1 24 ? 5.322 -1.683 0.378 1.00 0.00 24 GLU A O 19
ATOM 8545 N N . VAL A 1 25 ? 5.494 -1.620 -1.836 1.00 0.00 25 VAL A N 19
ATOM 8546 C CA . VAL A 1 25 ? 4.761 -2.838 -2.009 1.00 0.00 25 VAL A CA 19
ATOM 8547 C C . VAL A 1 25 ? 5.712 -4.034 -2.103 1.00 0.00 25 VAL A C 19
ATOM 8548 O O . VAL A 1 25 ? 6.480 -4.178 -3.061 1.00 0.00 25 VAL A O 19
ATOM 8561 N N . HIS A 1 26 ? 5.703 -4.833 -1.074 1.00 0.00 26 HIS A N 19
ATOM 8562 C CA . HIS A 1 26 ? 6.523 -6.014 -0.991 1.00 0.00 26 HIS A CA 19
ATOM 8563 C C . HIS A 1 26 ? 5.785 -7.193 -1.605 1.00 0.00 26 HIS A C 19
ATOM 8564 O O . HIS A 1 26 ? 4.758 -7.639 -1.083 1.00 0.00 26 HIS A O 19
ATOM 8578 N N . CYS A 1 27 ? 6.257 -7.621 -2.731 1.00 0.00 27 CYS A N 19
ATOM 8579 C CA . CYS A 1 27 ? 5.756 -8.789 -3.390 1.00 0.00 27 CYS A CA 19
ATOM 8580 C C . CYS A 1 27 ? 6.904 -9.766 -3.453 1.00 0.00 27 CYS A C 19
ATOM 8581 O O . CYS A 1 27 ? 6.969 -10.670 -2.618 1.00 0.00 27 CYS A O 19
ATOM 8589 N N . ASN A 1 1 ? -3.381 12.800 1.025 1.00 0.00 1 ASN A N 20
ATOM 8590 C CA . ASN A 1 1 ? -3.180 11.767 0.015 1.00 0.00 1 ASN A CA 20
ATOM 8591 C C . ASN A 1 1 ? -3.117 10.432 0.717 1.00 0.00 1 ASN A C 20
ATOM 8592 O O . ASN A 1 1 ? -2.348 10.271 1.666 1.00 0.00 1 ASN A O 20
ATOM 8605 N N . ASP A 1 2 ? -3.938 9.501 0.298 1.00 0.00 2 ASP A N 20
ATOM 8606 C CA . ASP A 1 2 ? -3.928 8.157 0.848 1.00 0.00 2 ASP A CA 20
ATOM 8607 C C . ASP A 1 2 ? -3.943 7.142 -0.240 1.00 0.00 2 ASP A C 20
ATOM 8608 O O . ASP A 1 2 ? -5.005 6.760 -0.740 1.00 0.00 2 ASP A O 20
ATOM 8617 N N . LYS A 1 3 ? -2.791 6.722 -0.655 1.00 0.00 3 LYS A N 20
ATOM 8618 C CA . LYS A 1 3 ? -2.718 5.682 -1.651 1.00 0.00 3 LYS A CA 20
ATOM 8619 C C . LYS A 1 3 ? -2.506 4.338 -1.013 1.00 0.00 3 LYS A C 20
ATOM 8620 O O . LYS A 1 3 ? -2.560 3.321 -1.686 1.00 0.00 3 LYS A O 20
ATOM 8639 N N . CYS A 1 4 ? -2.321 4.336 0.303 1.00 0.00 4 CYS A N 20
ATOM 8640 C CA . CYS A 1 4 ? -2.106 3.105 1.053 1.00 0.00 4 CYS A CA 20
ATOM 8641 C C . CYS A 1 4 ? -3.300 2.172 0.874 1.00 0.00 4 CYS A C 20
ATOM 8642 O O . CYS A 1 4 ? -3.154 0.996 0.533 1.00 0.00 4 CYS A O 20
ATOM 8649 N N . LYS A 1 5 ? -4.485 2.746 1.016 1.00 0.00 5 LYS A N 20
ATOM 8650 C CA . LYS A 1 5 ? -5.732 2.014 0.913 1.00 0.00 5 LYS A CA 20
ATOM 8651 C C . LYS A 1 5 ? -5.910 1.459 -0.504 1.00 0.00 5 LYS A C 20
ATOM 8652 O O . LYS A 1 5 ? -6.285 0.297 -0.685 1.00 0.00 5 LYS A O 20
ATOM 8671 N N . GLU A 1 6 ? -5.592 2.283 -1.490 1.00 0.00 6 GLU A N 20
ATOM 8672 C CA . GLU A 1 6 ? -5.709 1.904 -2.892 1.00 0.00 6 GLU A CA 20
ATOM 8673 C C . GLU A 1 6 ? -4.738 0.785 -3.239 1.00 0.00 6 GLU A C 20
ATOM 8674 O O . GLU A 1 6 ? -5.131 -0.232 -3.797 1.00 0.00 6 GLU A O 20
ATOM 8686 N N . LEU A 1 7 ? -3.481 0.962 -2.870 1.00 0.00 7 LEU A N 20
ATOM 8687 C CA . LEU A 1 7 ? -2.436 -0.010 -3.182 1.00 0.00 7 LEU A CA 20
ATOM 8688 C C . LEU A 1 7 ? -2.665 -1.335 -2.466 1.00 0.00 7 LEU A C 20
ATOM 8689 O O . LEU A 1 7 ? -2.335 -2.389 -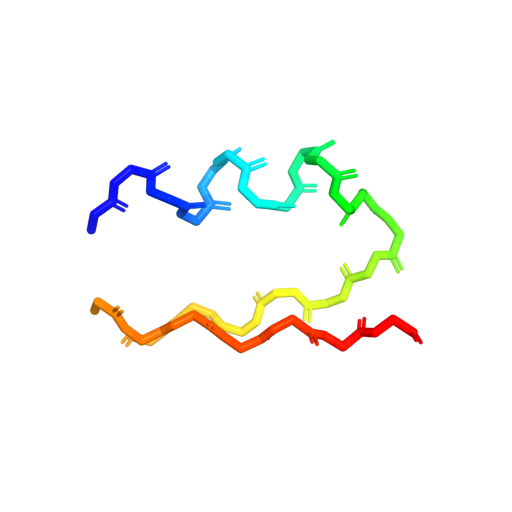2.991 1.00 0.00 7 LEU A O 20
ATOM 8705 N N . LYS A 1 8 ? -3.260 -1.274 -1.287 1.00 0.00 8 LYS A N 20
ATOM 8706 C CA . LYS A 1 8 ? -3.597 -2.470 -0.516 1.00 0.00 8 LYS A CA 20
ATOM 8707 C C . LYS A 1 8 ? -4.687 -3.288 -1.228 1.00 0.00 8 LYS A C 20
ATOM 8708 O O . LYS A 1 8 ? -4.720 -4.522 -1.146 1.00 0.00 8 LYS A O 20
ATOM 8727 N N . LYS A 1 9 ? -5.564 -2.593 -1.932 1.00 0.00 9 LYS A N 20
ATOM 8728 C CA . LYS A 1 9 ? -6.621 -3.238 -2.686 1.00 0.00 9 LYS A CA 20
ATOM 8729 C C . LYS A 1 9 ? -6.064 -3.761 -4.007 1.00 0.00 9 LYS A C 20
ATOM 8730 O O . LYS A 1 9 ? -6.426 -4.843 -4.465 1.00 0.00 9 LYS A O 20
ATOM 8749 N N . ARG A 1 10 ? -5.182 -2.981 -4.603 1.00 0.00 10 ARG A N 20
ATOM 8750 C CA . ARG A 1 10 ? -4.529 -3.342 -5.850 1.00 0.00 10 ARG A CA 20
ATOM 8751 C C . ARG A 1 10 ? -3.630 -4.548 -5.678 1.00 0.00 10 ARG A C 20
ATOM 8752 O O . ARG A 1 10 ? -3.571 -5.419 -6.540 1.00 0.00 10 ARG A O 20
ATOM 8773 N N . TYR A 1 11 ? -2.931 -4.598 -4.574 1.00 0.00 11 TYR A N 20
ATOM 8774 C CA . TYR A 1 11 ? -2.004 -5.673 -4.315 1.00 0.00 11 TYR A CA 20
ATOM 8775 C C . TYR A 1 11 ? -2.359 -6.340 -2.990 1.00 0.00 11 TYR A C 20
ATOM 8776 O O . TYR A 1 11 ? -1.759 -6.041 -1.952 1.00 0.00 11 TYR A O 20
ATOM 8794 N N . PRO A 1 12 ? -3.380 -7.223 -2.992 1.00 0.00 12 PRO A N 20
ATOM 8795 C CA . PRO A 1 12 ? -3.872 -7.872 -1.780 1.00 0.00 12 PRO A CA 20
ATOM 8796 C C . PRO A 1 12 ? -2.948 -8.969 -1.286 1.00 0.00 12 PRO A C 20
ATOM 8797 O O . PRO A 1 12 ? -2.884 -9.250 -0.085 1.00 0.00 12 PRO A O 20
ATOM 8808 N N . ASN A 1 13 ? -2.204 -9.564 -2.200 1.00 0.00 13 ASN A N 20
ATOM 8809 C CA . ASN A 1 13 ? -1.353 -10.704 -1.865 1.00 0.00 13 ASN A CA 20
ATOM 8810 C C . ASN A 1 13 ? 0.064 -10.248 -1.654 1.00 0.00 13 ASN A C 20
ATOM 8811 O O . ASN A 1 13 ? 0.987 -11.048 -1.545 1.00 0.00 13 ASN A O 20
ATOM 8822 N N . CYS A 1 14 ? 0.226 -8.971 -1.574 1.00 0.00 14 CYS A N 20
ATOM 8823 C CA . CYS A 1 14 ? 1.503 -8.371 -1.357 1.00 0.00 14 CYS A CA 20
ATOM 8824 C C . CYS A 1 14 ? 1.398 -7.501 -0.137 1.00 0.00 14 CYS A C 20
ATOM 8825 O O . CYS A 1 14 ? 0.293 -7.271 0.364 1.00 0.00 14 CYS A O 20
ATOM 8832 N N . GLU A 1 15 ? 2.497 -7.008 0.333 1.00 0.00 15 GLU A N 20
ATOM 8833 C CA . GLU A 1 15 ? 2.485 -6.127 1.466 1.00 0.00 15 GLU A CA 20
ATOM 8834 C C . GLU A 1 15 ? 2.878 -4.760 0.992 1.00 0.00 15 GLU A C 20
ATOM 8835 O O . GLU A 1 15 ? 3.977 -4.574 0.461 1.00 0.00 15 GLU A O 20
ATOM 8847 N N . VAL A 1 16 ? 1.995 -3.823 1.115 1.00 0.00 16 VAL A N 20
ATOM 8848 C CA . VAL A 1 16 ? 2.329 -2.495 0.745 1.00 0.00 16 VAL A CA 20
ATOM 8849 C C . VAL A 1 16 ? 2.743 -1.728 1.971 1.00 0.00 16 VAL A C 20
ATOM 8850 O O . VAL A 1 16 ? 1.968 -1.541 2.913 1.00 0.00 16 VAL A O 20
ATOM 8863 N N . ARG A 1 17 ? 3.988 -1.369 1.998 1.00 0.00 17 ARG A N 20
ATOM 8864 C CA . ARG A 1 17 ? 4.517 -0.639 3.088 1.00 0.00 17 ARG A CA 20
ATOM 8865 C C . ARG A 1 17 ? 4.171 0.793 2.963 1.00 0.00 17 ARG A C 20
ATOM 8866 O O . ARG A 1 17 ? 4.675 1.495 2.082 1.00 0.00 17 ARG A O 20
ATOM 8887 N N . CYS A 1 18 ? 3.285 1.210 3.770 1.00 0.00 18 CYS A N 20
ATOM 8888 C CA . CYS A 1 18 ? 2.954 2.571 3.843 1.00 0.00 18 CYS A CA 20
ATOM 8889 C C . CYS A 1 18 ? 3.757 3.114 4.999 1.00 0.00 18 CYS A C 20
ATOM 8890 O O . CYS A 1 18 ? 3.511 2.772 6.160 1.00 0.00 18 CYS A O 20
ATOM 8897 N N . ASP A 1 19 ? 4.748 3.888 4.683 1.00 0.00 19 ASP A N 20
ATOM 8898 C CA . ASP A 1 19 ? 5.639 4.441 5.665 1.00 0.00 19 ASP A CA 20
ATOM 8899 C C . ASP A 1 19 ? 5.596 5.934 5.522 1.00 0.00 19 ASP A C 20
ATOM 8900 O O . ASP A 1 19 ? 6.314 6.502 4.698 1.00 0.00 19 ASP A O 20
ATOM 8923 N N . PRO A 1 21 ? 4.657 9.214 4.032 1.00 0.00 21 PRO A N 20
ATOM 8924 C CA . PRO A 1 21 ? 4.253 9.571 2.690 1.00 0.00 21 PRO A CA 20
ATOM 8925 C C . PRO A 1 21 ? 4.769 8.558 1.661 1.00 0.00 21 PRO A C 20
ATOM 8926 O O . PRO A 1 21 ? 4.580 8.731 0.459 1.00 0.00 21 PRO A O 20
ATOM 8937 N N . ARG A 1 22 ? 5.426 7.510 2.137 1.00 0.00 22 ARG A N 20
ATOM 8938 C CA . ARG A 1 22 ? 6.018 6.528 1.246 1.00 0.00 22 ARG A CA 20
ATOM 8939 C C . ARG A 1 22 ? 5.185 5.277 1.157 1.00 0.00 22 ARG A C 20
ATOM 8940 O O . ARG A 1 22 ? 4.634 4.815 2.151 1.00 0.00 22 ARG A O 20
ATOM 8961 N N . TYR A 1 23 ? 5.082 4.745 -0.034 1.00 0.00 23 TYR A N 20
ATOM 8962 C CA . TYR A 1 23 ? 4.337 3.535 -0.275 1.00 0.00 23 TYR A CA 20
ATOM 8963 C C . TYR A 1 23 ? 5.196 2.611 -1.108 1.00 0.00 23 TYR A C 20
ATOM 8964 O O . TYR A 1 23 ? 5.589 2.969 -2.221 1.00 0.00 23 TYR A O 20
ATOM 8982 N N . GLU A 1 24 ? 5.499 1.456 -0.605 1.00 0.00 24 GLU A N 20
ATOM 8983 C CA . GLU A 1 24 ? 6.303 0.520 -1.352 1.00 0.00 24 GLU A CA 20
ATOM 8984 C C . GLU A 1 24 ? 5.667 -0.857 -1.289 1.00 0.00 24 GLU A C 20
ATOM 8985 O O . GLU A 1 24 ? 5.535 -1.436 -0.215 1.00 0.00 24 GLU A O 20
ATOM 8997 N N . VAL A 1 25 ? 5.232 -1.358 -2.415 1.00 0.00 25 VAL A N 20
ATOM 8998 C CA . VAL A 1 25 ? 4.593 -2.650 -2.452 1.00 0.00 25 VAL A CA 20
ATOM 8999 C C . VAL A 1 25 ? 5.610 -3.782 -2.656 1.00 0.00 25 VAL A C 20
ATOM 9000 O O . VAL A 1 25 ? 6.370 -3.805 -3.632 1.00 0.00 25 VAL A O 20
ATOM 9013 N N . HIS A 1 26 ? 5.633 -4.690 -1.717 1.00 0.00 26 HIS A N 20
ATOM 9014 C CA . HIS A 1 26 ? 6.538 -5.818 -1.738 1.00 0.00 26 HIS A CA 20
ATOM 9015 C C . HIS A 1 26 ? 5.760 -7.076 -2.085 1.00 0.00 26 HIS A C 20
ATOM 9016 O O . HIS A 1 26 ? 4.805 -7.438 -1.380 1.00 0.00 26 HIS A O 20
ATOM 9030 N N . CYS A 1 27 ? 6.136 -7.708 -3.161 1.00 0.00 27 CYS A N 20
ATOM 9031 C CA . CYS A 1 27 ? 5.512 -8.935 -3.610 1.00 0.00 27 CYS A CA 20
ATOM 9032 C C . CYS A 1 27 ? 6.554 -10.043 -3.652 1.00 0.00 27 CYS A C 20
ATOM 9033 O O . CYS A 1 27 ? 6.527 -10.943 -2.784 1.00 0.00 27 CYS A O 20
#

Solvent-accessible surface area: 2428 Å² total

Radius of gyration: 7.58 Å; Cα contacts (8 Å, |Δi|>4): 33; chains: 1; bounding box: 13×20×12 Å